Protein AF-A0A969WFS4-F1 (afdb_monomer_lite)

Radius of gyration: 22.28 Å; chains: 1; bounding box: 53×53×64 Å

Sequence (400 aa):
MHPAIDATTRALERALDDQLEAIFLYGSLAQGLYRPDESDINLLVEVADGTNAHLVRDAFLPVWAAHQDALKRAPLLATTPALNRHLRLHLAFARHLSRTDRQIFGAPDALEIDLTAVSPPELFSPIADEALTVSAVLAPSLLDETAQANLTAKLHRLYRHMTQENPPEGATAAQTYGRIQKRLSAAMTTLPQTKRWDAAARKKATSPLLPGLQSIYTSGGHTILIFDHLSPQRLSRANWDALAQRLPGNPTSLQVTTVSQASLIAAYERPLDILFKRFQHNWGVNFLAVLEPSPHQLMRHSARTPSRLLIDDLPHTYLTAPPDDDEALHKIIHDFQNKLLNIRLENELLSRFQKAPQFTPPGPVPDRDAPPQERIAALFQHFEWWTQFYTDEMDASRDT

Foldseek 3Di:
DDPLVVLLVVLCCVQQPVFFAFKKWFDCVLLVNDDLVLDATEMATEGAPPDQLVSSLVSCQVSCVVQCSRHVWDYFYYYPVLVVLLCVLVVVVLLRCVVTIDIPDHDPPPDDRDCVPPDLLLNLLVLLVLLQQLQQLLQCVLEDPVSNVVSVSSLQRSLCSQPVDGDDPPDDSLLSSLVSQVSSVVSLVVDPVLVVQLVVQVVFDADPVQPQFAFWKDAPLEIETEGSGDHSVSSVPDNVNVVQVVDPDSGSTYGYYYRSSVLSNCQAVNVVCLVVVRIGTDDHDDSSVPHHHALLRVLSNLLNLLSCCQRGVLSGQSSHDDPPDPVSLVVSLVVLVVSLVVSVVSQVVCVVVVSAPDDDAPDDQDDPVDDSSSSSVVSNVRSVVSNVRSVVSSVVRVVD

pLDDT: mean 90.97, std 6.65, range [51.0, 98.38]

Secondary structure (DSSP, 8-state):
--HHHHHHHHHHHHHHGGGEEEEEEESTTTTT---TTT---EEEEEE-TT--HHHHHHHHHHHHHHHHHHH-SPPEEE-HHHHHHHHHH-HHHHHHHHHH-EEEEESTT------TTS-HHHHHHHHHHHHHHHGGGGSGGGS-HHHHHHHHHHHHHHHHHHHSSPPPTT--HHHHHHHHHHHHHHHHTTSHHHHHHHHHHHTSPPPSSSTTEEEEEEETTEEEEEES---HHHHHHS-HHHHHTTSTT--SEEEEEEHHHHHHHHHHT-HHHHHTT-SEEEEE--SSTT----HHHHHHHHHHHHHHIIIIIHHHHHHTS-TT-HHHHHHHHHHHHHHHHHHHHHHHHHHHTTSS-----SSPPP-TTS-HHHHHHHHHHHHHHHHHHHHHHHHHTT--

Structure (mmCIF, N/CA/C/O backbone):
data_AF-A0A969WFS4-F1
#
_entry.id   AF-A0A969WFS4-F1
#
loop_
_atom_site.group_PDB
_atom_site.id
_atom_site.type_symbol
_atom_site.label_atom_id
_atom_site.label_alt_id
_atom_site.label_comp_id
_atom_site.label_asym_id
_atom_site.label_entity_id
_atom_site.label_seq_id
_atom_site.pdbx_PDB_ins_code
_atom_site.Cartn_x
_atom_site.Cartn_y
_atom_site.Cartn_z
_atom_site.occupancy
_atom_site.B_iso_or_equiv
_atom_site.auth_seq_id
_atom_site.auth_comp_id
_atom_site.auth_asym_id
_atom_site.auth_atom_id
_atom_site.pdbx_PDB_model_num
ATOM 1 N N . MET A 1 1 ? 0.694 20.867 -21.432 1.00 73.62 1 MET A N 1
ATOM 2 C CA . MET A 1 1 ? 1.080 19.639 -20.707 1.00 73.62 1 MET A CA 1
ATOM 3 C C . MET A 1 1 ? 2.382 19.956 -19.965 1.00 73.62 1 MET A C 1
ATOM 5 O O . MET A 1 1 ? 3.040 20.914 -20.354 1.00 73.62 1 MET A O 1
ATOM 9 N N . HIS A 1 2 ? 2.665 19.343 -18.810 1.00 88.94 2 HIS A N 1
ATOM 10 C CA . HIS A 1 2 ? 3.835 19.726 -17.995 1.00 88.94 2 HIS A CA 1
ATOM 11 C C . HIS A 1 2 ? 5.136 19.278 -18.697 1.00 88.94 2 HIS A C 1
ATOM 13 O O . HIS A 1 2 ? 5.163 18.136 -19.147 1.00 88.94 2 HIS A O 1
ATOM 19 N N . PRO A 1 3 ? 6.225 20.080 -18.746 1.00 93.19 3 PRO A N 1
ATOM 20 C CA . PRO A 1 3 ? 7.428 19.745 -19.525 1.00 93.19 3 PRO A CA 1
ATOM 21 C C . PRO A 1 3 ? 8.019 18.359 -19.234 1.00 93.19 3 PRO A C 1
ATOM 23 O O . PRO A 1 3 ? 8.397 17.647 -20.159 1.00 93.19 3 PRO A O 1
ATOM 26 N N . ALA A 1 4 ? 8.030 17.950 -17.960 1.00 94.00 4 ALA A N 1
ATOM 27 C CA . ALA A 1 4 ? 8.486 16.619 -17.555 1.00 94.00 4 ALA A CA 1
ATOM 28 C C . ALA A 1 4 ? 7.642 15.476 -18.159 1.00 94.00 4 ALA A C 1
ATOM 30 O O . ALA A 1 4 ? 8.191 14.444 -18.521 1.00 94.00 4 ALA A O 1
ATOM 31 N N . ILE A 1 5 ? 6.325 15.664 -18.319 1.00 96.00 5 ILE A N 1
ATOM 32 C CA . ILE A 1 5 ? 5.429 14.662 -18.922 1.00 96.00 5 ILE A CA 1
ATOM 33 C C . ILE A 1 5 ? 5.740 14.521 -20.415 1.00 96.00 5 ILE A C 1
ATOM 35 O O . ILE A 1 5 ? 5.883 13.406 -20.915 1.00 96.00 5 ILE A O 1
ATOM 39 N N . ASP A 1 6 ? 5.896 15.646 -21.117 1.00 96.12 6 ASP A N 1
ATOM 40 C CA . ASP A 1 6 ? 6.216 15.677 -22.548 1.00 96.12 6 ASP A CA 1
ATOM 41 C C . ASP A 1 6 ? 7.594 15.065 -22.833 1.00 96.12 6 ASP A C 1
ATOM 43 O O . ASP A 1 6 ? 7.803 14.458 -23.884 1.00 96.12 6 ASP A O 1
ATOM 47 N N . ALA A 1 7 ? 8.555 15.269 -21.928 1.00 96.88 7 ALA A N 1
ATOM 48 C CA . ALA A 1 7 ? 9.889 14.689 -22.023 1.00 96.88 7 ALA A CA 1
ATOM 49 C C . ALA A 1 7 ? 9.851 13.170 -21.803 1.00 96.88 7 ALA A C 1
ATOM 51 O O . ALA A 1 7 ? 10.370 12.437 -22.643 1.00 96.88 7 ALA A O 1
ATOM 52 N N . THR A 1 8 ? 9.173 12.699 -20.747 1.00 97.19 8 THR A N 1
ATOM 53 C CA . THR A 1 8 ? 8.998 11.262 -20.476 1.00 97.19 8 THR A CA 1
ATOM 54 C C . THR A 1 8 ? 8.300 10.559 -21.636 1.00 97.19 8 THR A C 1
ATOM 56 O O . THR A 1 8 ? 8.810 9.564 -22.139 1.00 97.19 8 THR A O 1
ATOM 59 N N . THR A 1 9 ? 7.174 11.105 -22.108 1.00 97.06 9 THR A N 1
ATOM 60 C CA . THR A 1 9 ? 6.372 10.499 -23.185 1.00 97.06 9 THR A CA 1
ATOM 61 C C . THR A 1 9 ? 7.203 10.328 -24.454 1.00 97.06 9 THR A C 1
ATOM 63 O O . THR A 1 9 ? 7.308 9.223 -24.968 1.00 97.06 9 THR A O 1
ATOM 66 N N . ARG A 1 10 ? 7.883 11.391 -24.909 1.00 97.25 10 ARG A N 1
ATOM 67 C CA . ARG A 1 10 ? 8.701 11.345 -26.133 1.00 97.25 10 ARG A CA 1
ATOM 68 C C . ARG A 1 10 ? 9.923 10.441 -26.016 1.00 97.25 10 ARG A C 1
ATOM 70 O O . ARG A 1 10 ? 10.340 9.862 -27.016 1.00 97.25 10 ARG A O 1
ATOM 77 N N . ALA A 1 11 ? 10.540 10.372 -24.836 1.00 97.75 11 ALA A N 1
ATOM 78 C CA . ALA A 1 11 ? 11.691 9.505 -24.613 1.00 97.75 11 ALA A CA 1
ATOM 79 C C . ALA A 1 11 ? 11.290 8.028 -24.698 1.00 97.75 11 ALA A C 1
ATOM 81 O O . ALA A 1 11 ? 11.950 7.263 -25.397 1.00 97.75 11 ALA A O 1
ATOM 82 N N . LEU A 1 12 ? 10.187 7.656 -24.042 1.00 97.75 12 LEU A N 1
ATOM 83 C CA . LEU A 1 12 ? 9.678 6.286 -24.046 1.00 97.75 12 LEU A CA 1
ATOM 84 C C . LEU A 1 12 ? 9.107 5.887 -25.409 1.00 97.75 12 LEU A C 1
ATOM 86 O O . LEU A 1 12 ? 9.463 4.828 -25.906 1.00 97.75 12 LEU A O 1
ATOM 90 N N . GLU A 1 13 ? 8.312 6.749 -26.048 1.00 97.00 13 GLU A N 1
ATOM 91 C CA . GLU A 1 13 ? 7.758 6.507 -27.390 1.00 97.00 13 GLU A CA 1
ATOM 92 C C . GLU A 1 13 ? 8.869 6.217 -28.405 1.00 97.00 13 GLU A C 1
ATOM 94 O O . GLU A 1 13 ? 8.813 5.235 -29.136 1.00 97.00 13 GLU A O 1
ATOM 99 N N . ARG A 1 14 ? 9.941 7.020 -28.402 1.00 96.81 14 ARG A N 1
ATOM 100 C CA . ARG A 1 14 ? 11.074 6.816 -29.314 1.00 96.81 14 ARG A CA 1
ATOM 101 C C . ARG A 1 14 ? 11.840 5.520 -29.040 1.00 96.81 14 ARG A C 1
ATOM 103 O O . ARG A 1 14 ? 12.392 4.949 -29.975 1.00 96.81 14 ARG A O 1
ATOM 110 N N . ALA A 1 15 ? 11.979 5.136 -27.774 1.00 97.06 15 ALA A N 1
ATOM 111 C CA . ALA A 1 15 ? 12.822 4.012 -27.379 1.00 97.06 15 ALA A CA 1
ATOM 112 C C . ALA A 1 15 ? 12.107 2.660 -27.474 1.00 97.06 15 ALA A C 1
ATOM 114 O O . ALA A 1 15 ? 12.756 1.657 -27.756 1.00 97.06 15 ALA A O 1
ATOM 115 N N . LEU A 1 16 ? 10.803 2.638 -27.200 1.00 96.69 16 LEU A N 1
ATOM 116 C CA . LEU A 1 16 ? 10.009 1.416 -27.105 1.00 96.69 16 LEU A CA 1
ATOM 117 C C . LEU A 1 16 ? 9.176 1.149 -28.362 1.00 96.69 16 LEU A C 1
ATOM 119 O O . LEU A 1 16 ? 8.869 -0.010 -28.613 1.00 96.69 16 LEU A O 1
ATOM 123 N N . ASP A 1 17 ? 8.857 2.180 -29.151 1.00 93.81 17 ASP A N 1
ATOM 124 C CA . ASP A 1 17 ? 8.057 2.073 -30.378 1.00 93.81 17 ASP A CA 1
ATOM 125 C C . ASP A 1 17 ? 6.753 1.283 -30.144 1.00 93.81 17 ASP A C 1
ATOM 127 O O . ASP A 1 17 ? 5.921 1.699 -29.334 1.00 93.81 17 ASP A O 1
ATOM 131 N N . ASP A 1 18 ? 6.596 0.122 -30.780 1.00 93.31 18 ASP A N 1
ATOM 132 C CA . ASP A 1 18 ? 5.425 -0.750 -30.675 1.00 93.31 18 ASP A CA 1
ATOM 133 C C . ASP A 1 18 ? 5.281 -1.459 -29.317 1.00 93.31 18 ASP A C 1
ATOM 135 O O . ASP A 1 18 ? 4.213 -1.989 -29.014 1.00 93.31 18 ASP A O 1
ATOM 139 N N . GLN A 1 19 ? 6.319 -1.439 -28.477 1.00 95.94 19 GLN A N 1
ATOM 140 C CA . GLN A 1 19 ? 6.276 -1.987 -27.120 1.00 95.94 19 GLN A CA 1
ATOM 141 C C . GLN A 1 19 ? 5.666 -1.027 -26.092 1.00 95.94 19 GLN A C 1
ATOM 143 O O . GLN A 1 19 ? 5.385 -1.453 -24.972 1.00 95.94 19 GLN A O 1
ATOM 148 N N . LEU A 1 20 ? 5.495 0.260 -26.416 1.00 96.94 20 LEU A N 1
ATOM 149 C CA . LEU A 1 20 ? 4.797 1.202 -25.542 1.00 96.94 20 LEU A CA 1
ATOM 150 C C . LEU A 1 20 ? 3.297 1.152 -25.838 1.00 96.94 20 LEU A C 1
ATOM 152 O O . LEU A 1 20 ? 2.848 1.632 -26.875 1.00 96.94 20 LEU A O 1
ATOM 156 N N . GLU A 1 21 ? 2.511 0.629 -24.903 1.00 95.50 21 GLU A N 1
ATOM 157 C CA . GLU A 1 21 ? 1.072 0.440 -25.111 1.00 95.50 21 GLU A CA 1
ATOM 158 C C . GLU A 1 21 ? 0.276 1.685 -24.709 1.00 95.50 21 GLU A C 1
ATOM 160 O O . GLU A 1 21 ? -0.558 2.184 -25.471 1.00 95.50 21 GLU A O 1
ATOM 165 N N . ALA A 1 22 ? 0.559 2.235 -23.525 1.00 96.38 22 ALA A N 1
ATOM 166 C CA . ALA A 1 22 ? -0.121 3.422 -23.026 1.00 96.38 22 ALA A CA 1
ATOM 167 C C . ALA A 1 22 ? 0.694 4.172 -21.967 1.00 96.38 22 ALA A C 1
ATOM 169 O O . ALA A 1 22 ? 1.555 3.620 -21.280 1.00 96.38 22 ALA A O 1
ATOM 170 N N . ILE A 1 23 ? 0.382 5.460 -21.799 1.00 96.62 23 ILE A N 1
ATOM 171 C CA . ILE A 1 23 ? 0.827 6.234 -20.637 1.00 96.62 23 ILE A CA 1
ATOM 172 C C . ILE A 1 23 ? -0.370 6.967 -20.039 1.00 96.62 23 ILE A C 1
ATOM 174 O O . ILE A 1 23 ? -1.118 7.653 -20.744 1.00 96.62 23 ILE A O 1
ATOM 178 N N . PHE A 1 24 ? -0.504 6.874 -18.718 1.00 95.81 24 PHE A N 1
ATOM 179 C CA . PHE A 1 24 ? -1.539 7.530 -17.932 1.00 95.81 24 PHE A CA 1
ATOM 180 C C . PHE A 1 24 ? -0.922 8.523 -16.951 1.00 95.81 24 PHE A C 1
ATOM 182 O O . PHE A 1 24 ? 0.021 8.211 -16.222 1.00 95.81 24 PHE A O 1
ATOM 189 N N . LEU A 1 25 ? -1.496 9.721 -16.894 1.00 94.88 25 LEU A N 1
ATOM 190 C CA . LEU A 1 25 ? -1.294 10.671 -15.807 1.00 94.88 25 LEU A CA 1
ATOM 191 C C . LEU A 1 25 ? -2.367 10.425 -14.746 1.00 94.88 25 LEU A C 1
ATOM 193 O O . LEU A 1 25 ? -3.545 10.379 -15.085 1.00 94.88 25 LEU A O 1
ATOM 197 N N . TYR A 1 26 ? -1.988 10.340 -13.472 1.00 92.69 26 TYR A N 1
ATOM 198 C CA . TYR A 1 26 ? -2.956 10.204 -12.381 1.00 92.69 26 TYR A CA 1
ATOM 199 C C . TYR A 1 26 ? -2.608 11.076 -11.169 1.00 92.69 26 TYR A C 1
ATOM 201 O O . TYR A 1 26 ? -1.546 11.704 -11.085 1.00 92.69 26 TYR A O 1
ATOM 209 N N . GLY A 1 27 ? -3.528 11.157 -10.207 1.00 88.44 27 GLY A N 1
ATOM 210 C CA . GLY A 1 27 ? -3.315 11.925 -8.982 1.00 88.44 27 GLY A CA 1
ATOM 211 C C . GLY A 1 27 ? -3.684 13.402 -9.080 1.00 88.44 27 GLY A C 1
ATOM 212 O O . GLY A 1 27 ? -4.510 13.819 -9.891 1.00 88.44 27 GLY A O 1
ATOM 213 N N . SER A 1 28 ? -3.104 14.213 -8.191 1.00 85.12 28 SER A N 1
ATOM 214 C CA . SER A 1 28 ? -3.532 15.603 -7.986 1.00 85.12 28 SER A CA 1
ATOM 215 C C . SER A 1 28 ? -3.375 16.474 -9.233 1.00 85.12 28 SER A C 1
ATOM 217 O O . SER A 1 28 ? -4.209 17.348 -9.454 1.00 85.12 28 SER A O 1
ATOM 219 N N . LEU A 1 29 ? -2.368 16.224 -10.078 1.00 88.56 29 LEU A N 1
ATOM 220 C CA . LEU A 1 29 ? -2.196 16.954 -11.337 1.00 88.56 29 LEU A CA 1
ATOM 221 C C . LEU A 1 29 ? -3.292 16.645 -12.353 1.00 88.56 29 LEU A C 1
ATOM 223 O O . LEU A 1 29 ? -3.827 17.579 -12.949 1.00 88.56 29 LEU A O 1
ATOM 227 N N . ALA A 1 30 ? -3.684 15.380 -12.499 1.00 87.50 30 ALA A N 1
ATOM 228 C CA . ALA A 1 30 ? -4.799 15.013 -13.367 1.00 87.50 30 ALA A CA 1
ATOM 229 C C . ALA A 1 30 ? -6.127 15.641 -12.906 1.00 87.50 30 ALA A C 1
ATOM 231 O O . ALA A 1 30 ? -6.956 16.015 -13.729 1.00 87.50 30 ALA A O 1
ATOM 232 N N . GLN A 1 31 ? -6.297 15.828 -11.593 1.00 83.56 31 GLN A N 1
ATOM 233 C CA . GLN A 1 31 ? -7.487 16.438 -10.991 1.00 83.56 31 GLN A CA 1
ATOM 234 C C . GLN A 1 31 ? -7.465 17.977 -10.923 1.00 83.56 31 GLN A C 1
ATOM 236 O O . GLN A 1 31 ? -8.423 18.573 -10.436 1.00 83.56 31 GLN A O 1
ATOM 241 N N . GLY A 1 32 ? -6.375 18.641 -11.325 1.00 84.00 32 GLY A N 1
ATOM 242 C CA . GLY A 1 32 ? -6.226 20.095 -11.159 1.00 84.00 32 GLY A CA 1
ATOM 243 C C . GLY A 1 32 ? -6.033 20.562 -9.705 1.00 84.00 32 GLY A C 1
ATOM 244 O O . GLY A 1 32 ? -6.239 21.732 -9.398 1.00 84.00 32 GLY A O 1
ATOM 245 N N . LEU A 1 33 ? -5.627 19.662 -8.804 1.00 82.81 33 LEU A N 1
ATOM 246 C CA . LEU A 1 33 ? -5.363 19.914 -7.379 1.00 82.81 33 LEU A CA 1
ATOM 247 C C . LEU A 1 33 ? -3.861 19.888 -7.035 1.00 82.81 33 LEU A C 1
ATOM 249 O O . LEU A 1 33 ? -3.490 19.746 -5.868 1.00 82.81 33 LEU A O 1
ATOM 253 N N . TYR A 1 34 ? -2.991 19.961 -8.043 1.00 83.19 34 TYR A N 1
ATOM 254 C CA . TYR A 1 34 ? -1.542 19.865 -7.880 1.00 83.19 34 TYR A CA 1
ATOM 255 C C . TYR A 1 34 ? -0.964 21.022 -7.064 1.00 83.19 34 TYR A C 1
ATOM 257 O O . TYR A 1 34 ? -1.280 22.189 -7.294 1.00 83.19 34 TYR A O 1
ATOM 265 N N . ARG A 1 35 ? -0.068 20.680 -6.136 1.00 81.00 35 ARG A N 1
ATOM 266 C CA . ARG A 1 35 ? 0.731 21.623 -5.350 1.00 81.00 35 ARG A CA 1
ATOM 267 C C . ARG A 1 35 ? 2.195 21.187 -5.403 1.00 81.00 35 ARG A C 1
ATOM 269 O O . ARG A 1 35 ? 2.465 20.113 -4.874 1.00 81.00 35 ARG A O 1
ATOM 276 N N . PRO A 1 36 ? 3.121 21.971 -5.980 1.00 80.50 36 PRO A N 1
ATOM 277 C CA . PRO A 1 36 ? 4.521 21.565 -6.146 1.00 80.50 36 PRO A CA 1
ATOM 278 C C . PRO A 1 36 ? 5.193 21.071 -4.858 1.00 80.50 36 PRO A C 1
ATOM 280 O O . PRO A 1 36 ? 5.942 20.102 -4.895 1.00 80.50 36 PRO A O 1
ATOM 283 N N . ASP A 1 37 ? 4.863 21.661 -3.709 1.00 77.69 37 ASP A N 1
ATOM 284 C CA . ASP A 1 37 ? 5.483 21.303 -2.425 1.00 77.69 37 ASP A CA 1
ATOM 285 C C . ASP A 1 37 ? 4.862 20.053 -1.771 1.00 77.69 37 ASP A C 1
ATOM 287 O O . ASP A 1 37 ? 5.499 19.394 -0.956 1.00 77.69 37 ASP A O 1
ATOM 291 N N . GLU A 1 38 ? 3.628 19.683 -2.139 1.00 71.31 38 GLU A N 1
ATOM 292 C CA . GLU A 1 38 ? 2.873 18.576 -1.514 1.00 71.31 38 GLU A CA 1
ATOM 293 C C . GLU A 1 38 ? 2.563 17.412 -2.475 1.00 71.31 38 GLU A C 1
ATOM 295 O O . GLU A 1 38 ? 2.024 16.381 -2.058 1.00 71.31 38 GLU A O 1
ATOM 300 N N . SER A 1 39 ? 2.785 17.608 -3.775 1.00 79.38 39 SER A N 1
ATOM 301 C CA . SER A 1 39 ? 2.375 16.702 -4.848 1.00 79.38 39 SER A CA 1
ATOM 302 C C . SER A 1 39 ? 3.539 16.328 -5.749 1.00 79.38 39 SER A C 1
ATOM 304 O O . SER A 1 39 ? 4.465 17.112 -5.954 1.00 79.38 39 SER A O 1
ATOM 306 N N . ASP A 1 40 ? 3.405 15.148 -6.336 1.00 85.75 40 ASP A N 1
ATOM 307 C CA . ASP A 1 40 ? 4.337 14.561 -7.289 1.00 85.75 40 ASP A CA 1
ATOM 308 C C . ASP A 1 40 ? 3.613 14.443 -8.640 1.00 85.75 40 ASP A C 1
ATOM 310 O O . ASP A 1 40 ? 2.372 14.441 -8.689 1.00 85.75 40 ASP A O 1
ATOM 314 N N . ILE A 1 41 ? 4.361 14.336 -9.739 1.00 91.19 41 ILE A N 1
ATOM 315 C CA . ILE A 1 41 ? 3.790 13.987 -11.045 1.00 91.19 41 ILE A CA 1
ATOM 316 C C . ILE A 1 41 ? 3.767 12.467 -11.151 1.00 91.19 41 ILE A C 1
ATOM 318 O O . ILE A 1 41 ? 4.804 11.838 -11.335 1.00 91.19 41 ILE A O 1
ATOM 322 N N . ASN A 1 42 ? 2.576 11.878 -11.050 1.00 93.50 42 ASN A N 1
ATOM 323 C CA . ASN A 1 42 ? 2.432 10.429 -11.075 1.00 93.50 42 ASN A CA 1
ATOM 324 C C . ASN A 1 42 ? 2.081 9.941 -12.480 1.00 93.50 42 ASN A C 1
ATOM 326 O O . ASN A 1 42 ? 1.052 10.329 -13.040 1.00 93.50 42 ASN A O 1
ATOM 330 N N . LEU A 1 43 ? 2.940 9.085 -13.024 1.00 96.69 43 LEU A N 1
ATOM 331 C CA . LEU A 1 43 ? 2.770 8.459 -14.328 1.00 96.69 43 LEU A CA 1
ATOM 332 C C . LEU A 1 43 ? 2.676 6.943 -14.161 1.00 96.69 43 LEU A C 1
ATOM 334 O O . LEU A 1 43 ? 3.367 6.367 -13.325 1.00 96.69 43 LEU A O 1
ATOM 338 N N . LEU A 1 44 ? 1.827 6.315 -14.965 1.00 97.12 44 LEU A N 1
ATOM 339 C CA . LEU A 1 44 ? 1.754 4.870 -15.145 1.00 97.12 44 LEU A CA 1
ATOM 340 C C . LEU A 1 44 ? 2.038 4.579 -16.615 1.00 97.12 44 LEU A C 1
ATOM 342 O O . LEU A 1 44 ? 1.385 5.151 -17.485 1.00 97.12 44 LEU A O 1
ATOM 346 N N . VAL A 1 45 ? 3.027 3.732 -16.869 1.00 97.38 45 VAL A N 1
ATOM 347 C CA . VAL A 1 45 ? 3.464 3.316 -18.199 1.00 97.38 45 VAL A CA 1
ATOM 348 C C . VAL A 1 45 ? 3.113 1.845 -18.367 1.00 97.38 45 VAL A C 1
ATOM 350 O O . VAL A 1 45 ? 3.548 1.001 -17.578 1.00 97.38 45 VAL A O 1
ATOM 353 N N . GLU A 1 46 ? 2.326 1.570 -19.397 1.00 96.69 46 GLU A N 1
ATOM 354 C CA . GLU A 1 46 ? 1.958 0.229 -19.820 1.00 96.69 46 GLU A CA 1
ATOM 355 C C . GLU A 1 46 ? 2.822 -0.187 -21.013 1.00 96.69 46 GLU A C 1
ATOM 357 O O . GLU A 1 46 ? 2.978 0.577 -21.972 1.00 96.69 46 GLU A O 1
ATOM 362 N N . VAL A 1 47 ? 3.428 -1.368 -20.919 1.00 96.88 47 VAL A N 1
ATOM 363 C CA . VAL A 1 47 ? 4.346 -1.911 -21.926 1.00 96.88 47 VAL A CA 1
ATOM 364 C C . VAL A 1 47 ? 3.972 -3.337 -22.306 1.00 96.88 47 VAL A C 1
ATOM 366 O O . VAL A 1 47 ? 3.396 -4.071 -21.502 1.00 96.88 47 VAL A O 1
ATOM 369 N N . ALA A 1 48 ? 4.370 -3.743 -23.506 1.00 95.56 48 ALA A N 1
ATOM 370 C CA . ALA A 1 48 ? 4.173 -5.098 -23.992 1.00 95.56 48 ALA A CA 1
ATOM 371 C C . ALA A 1 48 ? 4.879 -6.148 -23.111 1.00 95.56 48 ALA A C 1
ATOM 373 O O . ALA A 1 48 ? 5.873 -5.888 -22.421 1.00 95.56 48 ALA A O 1
ATOM 374 N N . ASP A 1 49 ? 4.378 -7.384 -23.154 1.00 91.94 49 ASP A N 1
ATOM 375 C CA . ASP A 1 49 ? 5.042 -8.496 -22.477 1.00 91.94 49 ASP A CA 1
ATOM 376 C C . ASP A 1 49 ? 6.444 -8.745 -23.059 1.00 91.94 49 ASP A C 1
ATOM 378 O O . ASP A 1 49 ? 6.670 -8.685 -24.269 1.00 91.94 49 ASP A O 1
ATOM 382 N N . GLY A 1 50 ? 7.408 -9.012 -22.179 1.00 90.12 50 GLY A N 1
ATOM 383 C CA . GLY A 1 50 ? 8.815 -9.170 -22.544 1.00 90.12 50 GLY A CA 1
ATOM 384 C C . GLY A 1 50 ? 9.589 -7.868 -22.793 1.00 90.12 50 GLY A C 1
ATOM 385 O O . GLY A 1 50 ? 10.781 -7.949 -23.102 1.00 90.12 50 GLY A O 1
ATOM 386 N N . THR A 1 51 ? 8.983 -6.682 -22.624 1.00 94.69 51 THR A N 1
ATOM 387 C CA . THR A 1 51 ? 9.717 -5.412 -22.728 1.00 94.69 51 THR A CA 1
ATOM 388 C C . THR A 1 51 ? 10.913 -5.378 -21.781 1.00 94.69 51 THR A C 1
ATOM 390 O O . THR A 1 51 ? 10.818 -5.625 -20.576 1.00 94.69 51 THR A O 1
ATOM 393 N N . ASN A 1 52 ? 12.076 -5.040 -22.336 1.00 93.56 52 ASN A N 1
ATOM 394 C CA . ASN A 1 52 ? 13.318 -4.993 -21.583 1.00 93.56 52 ASN A CA 1
ATOM 395 C C . ASN A 1 52 ? 13.363 -3.743 -20.684 1.00 93.56 52 ASN A C 1
ATOM 397 O O . ASN A 1 52 ? 13.523 -2.623 -21.170 1.00 93.56 52 ASN A O 1
ATOM 401 N N . ALA A 1 53 ? 13.301 -3.938 -19.364 1.00 93.75 53 ALA A N 1
ATOM 402 C CA . ALA A 1 53 ? 13.380 -2.858 -18.376 1.00 93.75 53 ALA A CA 1
ATOM 403 C C . ALA A 1 53 ? 14.664 -2.006 -18.488 1.00 93.75 53 ALA A C 1
ATOM 405 O O . ALA A 1 53 ? 14.657 -0.838 -18.099 1.00 93.75 53 ALA A O 1
ATOM 406 N N . HIS A 1 54 ? 15.747 -2.555 -19.051 1.00 94.06 54 HIS A N 1
ATOM 407 C CA . HIS A 1 54 ? 16.986 -1.814 -19.317 1.00 94.06 54 HIS A CA 1
ATOM 408 C C . HIS A 1 54 ? 16.789 -0.755 -20.407 1.00 94.06 54 HIS A C 1
ATOM 410 O O . HIS A 1 54 ? 17.256 0.366 -20.252 1.00 94.06 54 HIS A O 1
ATOM 416 N N . LEU A 1 55 ? 15.999 -1.052 -21.447 1.00 95.38 55 LEU A N 1
ATOM 417 C CA . LEU A 1 55 ? 15.654 -0.067 -22.482 1.00 95.38 55 LEU A CA 1
ATOM 418 C C . LEU A 1 55 ? 14.808 1.075 -21.906 1.00 95.38 55 LEU A C 1
ATOM 420 O O . LEU A 1 55 ? 15.046 2.243 -22.211 1.00 95.38 55 LEU A O 1
ATOM 424 N N . VAL A 1 56 ? 13.854 0.748 -21.026 1.00 97.12 56 VAL A N 1
ATOM 425 C CA . VAL A 1 56 ? 13.045 1.751 -20.312 1.00 97.12 56 VAL A CA 1
ATOM 426 C C . VAL A 1 56 ? 13.940 2.647 -19.453 1.00 97.12 56 VAL A C 1
ATOM 428 O O . VAL A 1 56 ? 13.783 3.869 -19.459 1.00 97.12 56 VAL A O 1
ATOM 431 N N . ARG A 1 57 ? 14.905 2.052 -18.741 1.00 96.19 57 ARG A N 1
ATOM 432 C CA . ARG A 1 57 ? 15.883 2.775 -17.922 1.00 96.19 57 ARG A CA 1
ATOM 433 C C . ARG A 1 57 ? 16.711 3.742 -18.755 1.00 96.19 57 ARG A C 1
ATOM 435 O O . ARG A 1 57 ? 16.773 4.920 -18.410 1.00 96.19 57 ARG A O 1
ATOM 442 N N . ASP A 1 58 ? 17.314 3.263 -19.834 1.00 95.81 58 ASP A N 1
ATOM 443 C CA . ASP A 1 58 ? 18.202 4.068 -20.674 1.00 95.81 58 ASP A CA 1
ATOM 444 C C . ASP A 1 58 ? 17.459 5.254 -21.305 1.00 95.81 58 ASP A C 1
ATOM 446 O O . ASP A 1 58 ? 17.999 6.359 -21.399 1.00 95.81 58 ASP A O 1
ATOM 450 N N . ALA A 1 59 ? 16.185 5.061 -21.660 1.00 97.44 59 ALA A N 1
ATOM 451 C CA . ALA A 1 59 ? 15.323 6.123 -22.163 1.00 97.44 59 ALA A CA 1
ATOM 452 C C . ALA A 1 59 ? 14.919 7.138 -21.078 1.00 97.44 59 ALA A C 1
ATOM 454 O O . ALA A 1 59 ? 14.877 8.344 -21.336 1.00 97.44 59 ALA A O 1
ATOM 455 N N . PHE A 1 60 ? 14.606 6.673 -19.864 1.00 97.62 60 PHE A N 1
ATOM 456 C CA . PHE A 1 60 ? 14.060 7.517 -18.800 1.00 97.62 60 PHE A CA 1
ATOM 457 C C . PHE A 1 60 ? 15.124 8.262 -17.984 1.00 97.62 60 PHE A C 1
ATOM 459 O O . PHE A 1 60 ? 14.875 9.389 -17.553 1.00 97.62 60 PHE A O 1
ATOM 466 N N . LEU A 1 61 ? 16.313 7.689 -17.781 1.00 95.81 61 LEU A N 1
ATOM 467 C CA . LEU A 1 61 ? 17.360 8.278 -16.935 1.00 95.81 61 LEU A CA 1
ATOM 468 C C . LEU A 1 61 ? 17.727 9.731 -17.296 1.00 95.81 61 LEU A C 1
ATOM 470 O O . LEU A 1 61 ? 17.796 10.560 -16.383 1.00 95.81 61 LEU A O 1
ATOM 474 N N . PRO A 1 62 ? 17.911 10.102 -18.582 1.00 96.56 62 PRO A N 1
ATOM 475 C CA . PRO A 1 62 ? 18.178 11.493 -18.952 1.00 96.56 62 PRO A CA 1
ATOM 476 C C . PRO A 1 62 ? 17.028 12.440 -18.585 1.00 96.56 62 PRO A C 1
ATOM 478 O O . PRO A 1 62 ? 17.260 13.587 -18.202 1.00 96.56 62 PRO A O 1
ATOM 481 N N . VAL A 1 63 ? 15.784 11.959 -18.673 1.00 97.38 63 VAL A N 1
ATOM 482 C CA . VAL A 1 63 ? 14.588 12.723 -18.294 1.00 97.38 63 VAL A CA 1
ATOM 483 C C . VAL A 1 63 ? 14.538 12.910 -16.781 1.00 97.38 63 VAL A C 1
ATOM 485 O O . VAL A 1 63 ? 14.298 14.024 -16.313 1.00 97.38 63 VAL A O 1
ATOM 488 N N . TRP A 1 64 ? 14.812 11.850 -16.015 1.00 96.69 64 TRP A N 1
ATOM 489 C CA . TRP A 1 64 ? 14.894 11.910 -14.558 1.00 96.69 64 TRP A CA 1
ATOM 490 C C . TRP A 1 64 ? 15.942 12.927 -14.098 1.00 96.69 64 TRP A C 1
ATOM 492 O O . TRP A 1 64 ? 15.619 13.825 -13.323 1.00 96.69 64 TRP A O 1
ATOM 502 N N . ALA A 1 65 ? 17.159 12.868 -14.644 1.00 95.50 65 ALA A N 1
ATOM 503 C CA . ALA A 1 65 ? 18.231 13.802 -14.300 1.00 95.50 65 ALA A CA 1
ATOM 504 C C . ALA A 1 65 ? 17.845 15.277 -14.541 1.00 95.50 65 ALA A C 1
ATOM 506 O O . ALA A 1 65 ? 18.234 16.150 -13.767 1.00 95.50 65 ALA A O 1
ATOM 507 N N . ALA A 1 66 ? 17.051 15.557 -15.580 1.00 96.44 66 ALA A N 1
ATOM 508 C CA . ALA A 1 66 ? 16.598 16.908 -15.912 1.00 96.44 66 ALA A CA 1
ATOM 509 C C . ALA A 1 66 ? 15.360 17.378 -15.119 1.00 96.44 66 ALA A C 1
ATOM 511 O O . ALA A 1 66 ? 15.120 18.583 -15.022 1.00 96.44 66 ALA A O 1
ATOM 512 N N . HIS A 1 67 ? 14.547 16.455 -14.591 1.00 95.69 67 HIS A N 1
ATOM 513 C CA . HIS A 1 67 ? 13.207 16.763 -14.071 1.00 95.69 67 HIS A CA 1
ATOM 514 C C . HIS A 1 67 ? 12.858 16.121 -12.715 1.00 95.69 67 HIS A C 1
ATOM 516 O O . HIS A 1 67 ? 11.691 16.171 -12.313 1.00 95.69 67 HIS A O 1
ATOM 522 N N . GLN A 1 68 ? 13.827 15.552 -11.990 1.00 93.88 68 GLN A N 1
ATOM 523 C CA . GLN A 1 68 ? 13.598 14.848 -10.717 1.00 93.88 68 GLN A CA 1
ATOM 524 C C . GLN A 1 68 ? 12.837 15.673 -9.667 1.00 93.88 68 GLN A C 1
ATOM 526 O O . GLN A 1 68 ? 11.998 15.112 -8.970 1.00 93.88 68 GLN A O 1
ATOM 531 N N . ASP A 1 69 ? 13.031 16.994 -9.602 1.00 90.12 69 ASP A N 1
ATOM 532 C CA . ASP A 1 69 ? 12.345 17.857 -8.624 1.00 90.12 69 ASP A CA 1
ATOM 533 C C . ASP A 1 69 ? 10.825 17.915 -8.841 1.00 90.12 69 ASP A C 1
ATOM 535 O O . ASP A 1 69 ? 10.049 18.029 -7.890 1.00 90.12 69 ASP A O 1
ATOM 539 N N . ALA A 1 70 ? 10.388 17.829 -10.101 1.00 89.88 70 ALA A N 1
ATOM 540 C CA . ALA A 1 70 ? 8.973 17.818 -10.459 1.00 89.88 70 ALA A CA 1
ATOM 541 C C . ALA A 1 70 ? 8.392 16.399 -10.443 1.00 89.88 70 ALA A C 1
ATOM 543 O O . ALA A 1 70 ? 7.253 16.199 -10.023 1.00 89.88 70 ALA A O 1
ATOM 544 N N . LEU A 1 71 ? 9.162 15.415 -10.919 1.00 91.06 71 LEU A N 1
ATOM 545 C CA . LEU A 1 71 ? 8.719 14.025 -10.983 1.00 91.06 71 LEU A CA 1
ATOM 546 C C . LEU A 1 71 ? 8.632 13.408 -9.586 1.00 91.06 71 LEU A C 1
ATOM 548 O O . LEU A 1 71 ? 7.615 12.800 -9.264 1.00 91.06 71 LEU A O 1
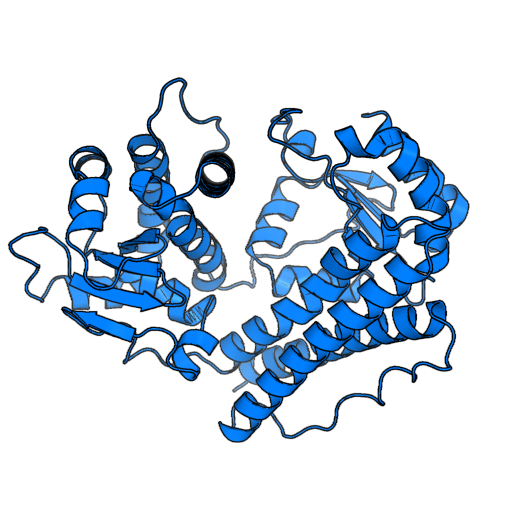ATOM 552 N N . LYS A 1 72 ? 9.674 13.577 -8.758 1.00 90.38 72 LYS A N 1
ATOM 553 C CA . LYS A 1 72 ? 9.879 13.006 -7.407 1.00 90.38 72 LYS A CA 1
ATOM 554 C C . LYS A 1 72 ? 9.830 11.476 -7.313 1.00 90.38 72 LYS A C 1
ATOM 556 O O . LYS A 1 72 ? 10.349 10.908 -6.356 1.00 90.38 72 LYS A O 1
ATOM 561 N N . ARG A 1 73 ? 9.275 10.804 -8.320 1.00 92.94 73 ARG A N 1
ATOM 562 C CA . ARG A 1 73 ? 9.212 9.356 -8.496 1.00 92.94 73 ARG A CA 1
ATOM 563 C C . ARG A 1 73 ? 9.339 9.001 -9.979 1.00 92.94 73 ARG A C 1
ATOM 565 O O . ARG A 1 73 ? 8.970 9.793 -10.846 1.00 92.94 73 ARG A O 1
ATOM 572 N N . ALA A 1 74 ? 9.839 7.804 -10.268 1.00 95.69 74 ALA A N 1
ATOM 573 C CA . ALA A 1 74 ? 9.738 7.227 -11.607 1.00 95.69 74 ALA A CA 1
ATOM 574 C C . ALA A 1 74 ? 8.270 6.893 -11.942 1.00 95.69 74 ALA A C 1
ATOM 576 O O . ALA A 1 74 ? 7.461 6.749 -11.017 1.00 95.69 74 ALA A O 1
ATOM 577 N N . PRO A 1 75 ? 7.918 6.724 -13.228 1.00 96.62 75 PRO A N 1
ATOM 578 C CA . PRO A 1 75 ? 6.646 6.117 -13.590 1.00 96.62 75 PRO A CA 1
ATOM 579 C C . PRO A 1 75 ? 6.500 4.720 -12.972 1.00 96.62 75 PRO A C 1
ATOM 581 O O . PRO A 1 75 ? 7.473 3.969 -12.874 1.00 96.62 75 PRO A O 1
ATOM 584 N N . LEU A 1 76 ? 5.267 4.364 -12.614 1.00 97.44 76 LEU A N 1
ATOM 585 C CA . LEU A 1 76 ? 4.896 2.962 -12.452 1.00 97.44 76 LEU A CA 1
ATOM 586 C C . LEU A 1 76 ? 5.072 2.259 -13.800 1.00 97.44 76 LEU A C 1
ATOM 588 O O . LEU A 1 76 ? 4.722 2.835 -14.830 1.00 97.44 76 LEU A O 1
ATOM 592 N N . LEU A 1 77 ? 5.588 1.034 -13.789 1.00 97.62 77 LEU A N 1
ATOM 593 C CA . LEU A 1 77 ? 5.847 0.254 -14.999 1.00 97.62 77 LEU A CA 1
ATOM 594 C C . LEU A 1 77 ? 5.135 -1.092 -14.895 1.00 97.62 77 LEU A C 1
ATOM 596 O O . LEU A 1 77 ? 5.372 -1.836 -13.945 1.00 97.62 77 LEU A O 1
ATOM 600 N N . ALA A 1 78 ? 4.274 -1.412 -15.855 1.00 97.00 78 ALA A N 1
ATOM 601 C CA . ALA A 1 78 ? 3.528 -2.665 -15.847 1.00 97.00 78 ALA A CA 1
ATOM 602 C C . ALA A 1 78 ? 3.228 -3.163 -17.262 1.00 97.00 78 ALA A C 1
ATOM 604 O O . ALA A 1 78 ? 3.092 -2.371 -18.185 1.00 97.00 78 ALA A O 1
ATOM 605 N N . THR A 1 79 ? 3.063 -4.474 -17.404 1.00 95.88 79 THR A N 1
ATOM 606 C CA . THR A 1 79 ? 2.336 -5.067 -18.535 1.00 95.88 79 THR A CA 1
ATOM 607 C C . THR A 1 79 ? 0.836 -5.071 -18.239 1.00 95.88 79 THR A C 1
ATOM 609 O O . THR A 1 79 ? 0.454 -5.022 -17.062 1.00 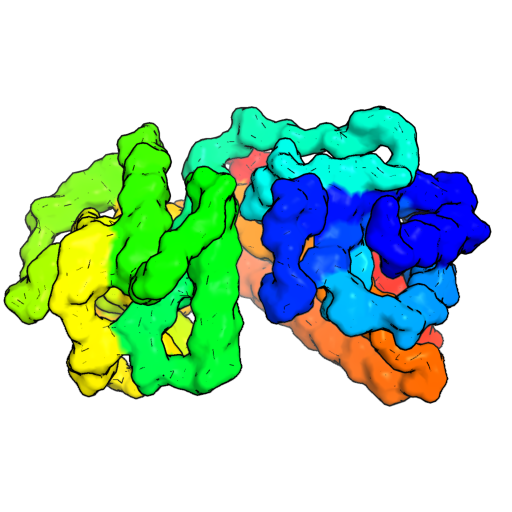95.88 79 THR A O 1
ATOM 612 N N . THR A 1 80 ? -0.033 -5.199 -19.250 1.00 93.12 80 THR A N 1
ATOM 613 C CA . THR A 1 80 ? -1.494 -5.281 -19.032 1.00 93.12 80 THR A CA 1
ATOM 614 C C . THR A 1 80 ? -1.891 -6.346 -18.001 1.00 93.12 80 THR A C 1
ATOM 616 O O . THR A 1 80 ? -2.646 -6.033 -17.072 1.00 93.12 80 THR A O 1
ATOM 619 N N . PRO A 1 81 ? -1.381 -7.600 -18.058 1.00 94.06 81 PRO A N 1
ATOM 620 C CA . PRO A 1 81 ? -1.736 -8.611 -17.062 1.00 94.06 81 PRO A CA 1
ATOM 621 C C . PRO A 1 81 ? -1.283 -8.228 -15.647 1.00 94.06 81 PRO A C 1
ATOM 623 O O . PRO A 1 81 ? -2.038 -8.406 -14.685 1.00 94.06 81 PRO A O 1
ATOM 626 N N . ALA A 1 82 ? -0.080 -7.659 -15.507 1.00 96.38 82 ALA A N 1
ATOM 627 C CA . ALA A 1 82 ? 0.447 -7.216 -14.220 1.00 96.38 82 ALA A CA 1
ATOM 628 C C . ALA A 1 82 ? -0.368 -6.060 -13.640 1.00 96.38 82 ALA A C 1
ATOM 630 O O . ALA A 1 82 ? -0.718 -6.095 -12.455 1.00 96.38 82 ALA A O 1
ATOM 631 N N . LEU A 1 83 ? -0.730 -5.081 -14.471 1.00 95.62 83 LEU A N 1
ATOM 632 C CA . LEU A 1 83 ? -1.571 -3.958 -14.083 1.00 95.62 83 LEU A CA 1
ATOM 633 C C . LEU A 1 83 ? -2.957 -4.434 -13.636 1.00 95.62 83 LEU A C 1
ATOM 635 O O . LEU A 1 83 ? -3.402 -4.079 -12.545 1.00 95.62 83 LEU A O 1
ATOM 639 N N . ASN A 1 84 ? -3.602 -5.310 -14.407 1.00 93.50 84 ASN A N 1
ATOM 640 C CA . ASN A 1 84 ? -4.911 -5.862 -14.059 1.00 93.50 84 ASN A CA 1
ATOM 641 C C . ASN A 1 84 ? -4.888 -6.594 -12.712 1.00 93.50 84 ASN A C 1
ATOM 643 O O . ASN A 1 84 ? -5.744 -6.352 -11.855 1.00 93.50 84 ASN A O 1
ATOM 647 N N . ARG A 1 85 ? -3.876 -7.436 -12.461 1.00 95.19 85 ARG A N 1
ATOM 648 C CA . ARG A 1 85 ? -3.693 -8.059 -11.139 1.00 95.19 85 ARG A CA 1
ATOM 649 C C . ARG A 1 85 ? -3.479 -7.007 -10.058 1.00 95.19 85 ARG A C 1
ATOM 651 O O . ARG A 1 85 ? -4.140 -7.046 -9.023 1.00 95.19 85 ARG A O 1
ATOM 658 N N . HIS A 1 86 ? -2.611 -6.030 -10.296 1.00 96.44 86 HIS A N 1
ATOM 659 C CA . HIS A 1 86 ? -2.327 -4.976 -9.329 1.00 96.44 86 HIS A CA 1
ATOM 660 C C . HIS A 1 86 ? -3.572 -4.187 -8.930 1.00 96.44 86 HIS A C 1
ATOM 662 O O . HIS A 1 86 ? -3.785 -3.956 -7.742 1.00 96.44 86 HIS A O 1
ATOM 668 N N . LEU A 1 87 ? -4.437 -3.840 -9.882 1.00 94.44 87 LEU A N 1
ATOM 669 C CA . LEU A 1 87 ? -5.678 -3.113 -9.618 1.00 94.44 87 LEU A CA 1
ATOM 670 C C . LEU A 1 87 ? -6.658 -3.930 -8.760 1.00 94.44 87 LEU A C 1
ATOM 672 O O . LEU A 1 87 ? -7.279 -3.381 -7.848 1.00 94.44 87 LEU A O 1
ATOM 676 N N . ARG A 1 88 ? -6.739 -5.251 -8.967 1.00 92.50 88 ARG A N 1
ATOM 677 C CA . ARG A 1 88 ? -7.554 -6.166 -8.139 1.00 92.50 88 ARG A CA 1
ATOM 678 C C . ARG A 1 88 ? -7.025 -6.280 -6.702 1.00 92.50 88 ARG A C 1
ATOM 680 O O . ARG A 1 88 ? -7.795 -6.387 -5.742 1.00 92.50 88 ARG A O 1
ATOM 687 N N . LEU A 1 89 ? -5.705 -6.230 -6.536 1.00 94.69 89 LEU A N 1
ATOM 688 C CA . LEU A 1 89 ? -5.031 -6.365 -5.242 1.00 94.69 89 LEU A CA 1
ATOM 689 C C . LEU A 1 89 ? -5.011 -5.044 -4.453 1.00 94.69 89 LEU A C 1
ATOM 691 O O . LEU A 1 89 ? -5.263 -5.028 -3.241 1.00 94.69 89 LEU A O 1
ATOM 695 N N . HIS A 1 90 ? -4.779 -3.922 -5.135 1.00 94.62 90 HIS A N 1
ATOM 696 C CA . HIS A 1 90 ? -4.607 -2.579 -4.574 1.00 94.62 90 HIS A CA 1
ATOM 697 C C . HIS A 1 90 ? -5.823 -1.696 -4.860 1.00 94.62 90 HIS A C 1
ATOM 699 O O . HIS A 1 90 ? -5.758 -0.691 -5.560 1.00 94.62 90 HIS A O 1
ATOM 705 N N . LEU A 1 91 ? -6.963 -2.048 -4.265 1.00 92.06 91 LEU A N 1
ATOM 706 C CA . LEU A 1 91 ? -8.249 -1.393 -4.545 1.00 92.06 91 LEU A CA 1
ATOM 707 C C . LEU A 1 91 ? -8.288 0.111 -4.239 1.00 92.06 91 LEU A C 1
ATOM 709 O O . LEU A 1 91 ? -9.031 0.845 -4.888 1.00 92.06 91 LEU A O 1
ATOM 713 N N . ALA A 1 92 ? -7.496 0.591 -3.274 1.00 88.81 92 ALA A N 1
ATOM 714 C CA . ALA A 1 92 ? -7.343 2.030 -3.047 1.00 88.81 92 ALA A CA 1
ATOM 715 C C . ALA A 1 92 ? -6.753 2.723 -4.281 1.00 88.81 92 ALA A C 1
ATOM 717 O O . ALA A 1 92 ? -7.246 3.771 -4.698 1.00 88.81 92 ALA A O 1
ATOM 718 N N . PHE A 1 93 ? -5.730 2.106 -4.877 1.00 90.81 93 PHE A N 1
ATOM 719 C CA . PHE A 1 93 ? -5.096 2.580 -6.095 1.00 90.81 93 PHE A CA 1
ATOM 720 C C . PHE A 1 93 ? -6.041 2.455 -7.294 1.00 90.81 93 PHE A C 1
ATOM 722 O O . PHE A 1 93 ? -6.250 3.448 -7.976 1.00 90.81 93 PHE A O 1
ATOM 729 N N . ALA A 1 94 ? -6.726 1.324 -7.486 1.00 92.50 94 ALA A N 1
ATOM 730 C CA . ALA A 1 94 ? -7.694 1.167 -8.580 1.00 92.50 94 ALA A CA 1
ATOM 731 C C . ALA A 1 94 ? -8.853 2.178 -8.514 1.00 92.50 94 ALA A C 1
ATOM 733 O O . ALA A 1 94 ? -9.233 2.799 -9.509 1.00 92.50 94 ALA A O 1
ATOM 734 N N . ARG A 1 95 ? -9.383 2.428 -7.313 1.00 87.88 95 ARG A N 1
ATOM 735 C CA . ARG A 1 95 ? -10.387 3.475 -7.078 1.00 87.88 95 ARG A CA 1
ATOM 736 C C . ARG A 1 95 ? -9.838 4.879 -7.310 1.00 87.88 95 ARG A C 1
ATOM 738 O O . ARG A 1 95 ? -10.589 5.777 -7.685 1.00 87.88 95 ARG A O 1
ATOM 745 N N . HIS A 1 96 ? -8.566 5.103 -7.008 1.00 86.50 96 HIS A N 1
ATOM 746 C CA . HIS A 1 96 ? -7.926 6.373 -7.301 1.00 86.50 96 HIS A CA 1
ATOM 747 C C . HIS A 1 96 ? -7.761 6.562 -8.808 1.00 86.50 96 HIS A C 1
ATOM 749 O O . HIS A 1 96 ? -8.146 7.610 -9.319 1.00 86.50 96 HIS A O 1
ATOM 755 N N . LEU A 1 97 ? -7.260 5.543 -9.502 1.00 89.44 97 LEU A N 1
ATOM 756 C CA . LEU A 1 97 ? -7.005 5.566 -10.931 1.00 89.44 97 LEU A CA 1
ATOM 757 C C . LEU A 1 97 ? -8.311 5.792 -11.699 1.00 89.44 97 LEU A C 1
ATOM 759 O O . LEU A 1 97 ? -8.420 6.831 -12.318 1.00 89.44 97 LEU A O 1
ATOM 763 N N . SER A 1 98 ? -9.365 5.001 -11.459 1.00 87.56 98 SER A N 1
ATOM 764 C CA . SER A 1 98 ? -10.699 5.133 -12.108 1.00 87.56 98 SER A CA 1
ATOM 765 C C . SER A 1 98 ? -11.412 6.490 -11.968 1.00 87.56 98 SER A C 1
ATOM 767 O O . SER A 1 98 ? -12.480 6.703 -12.538 1.00 87.56 98 SER A O 1
ATOM 769 N N . ARG A 1 99 ? -10.894 7.396 -11.136 1.00 82.44 99 ARG A N 1
ATOM 770 C CA . ARG A 1 99 ? -11.447 8.744 -10.922 1.00 82.44 99 ARG A CA 1
ATOM 771 C C . ARG A 1 99 ? -10.542 9.854 -11.426 1.00 82.44 99 ARG A C 1
ATOM 773 O O . ARG A 1 99 ? -10.962 11.010 -11.435 1.00 82.44 99 ARG A O 1
ATOM 780 N N . THR A 1 100 ? -9.272 9.544 -11.644 1.00 80.56 100 THR A N 1
ATOM 781 C CA . THR A 1 100 ? -8.212 10.546 -11.766 1.00 80.56 100 THR A CA 1
ATOM 782 C C . THR A 1 100 ? -7.235 10.233 -12.869 1.00 80.56 100 THR A C 1
ATOM 784 O O . THR A 1 100 ? -6.292 10.994 -13.038 1.00 80.56 100 THR A O 1
ATOM 787 N N . ASP A 1 101 ? -7.413 9.138 -13.591 1.00 83.50 101 ASP A N 1
ATOM 788 C CA . ASP A 1 101 ? -6.585 8.846 -14.730 1.00 83.50 101 ASP A CA 1
ATOM 789 C C . ASP A 1 101 ? -6.920 9.796 -15.880 1.00 83.50 101 ASP A C 1
ATOM 791 O O . ASP A 1 101 ? -8.044 10.260 -16.089 1.00 83.50 101 ASP A O 1
ATOM 795 N N . ARG A 1 102 ? -5.873 10.138 -16.608 1.00 88.44 102 ARG A N 1
ATOM 796 C CA . ARG A 1 102 ? -5.954 10.793 -17.892 1.00 88.44 102 ARG A CA 1
ATOM 797 C C . ARG A 1 102 ? -4.951 10.101 -18.783 1.00 88.44 102 ARG A C 1
ATOM 799 O O . ARG A 1 102 ? -3.744 10.248 -18.584 1.00 88.44 102 ARG A O 1
ATOM 806 N N . GLN A 1 103 ? -5.452 9.392 -19.779 1.00 91.25 103 GLN A N 1
ATOM 807 C CA . GLN A 1 103 ? -4.600 8.847 -20.816 1.00 91.25 103 GLN A CA 1
ATOM 808 C C . GLN A 1 103 ? -3.923 9.991 -21.583 1.00 91.25 103 GLN A C 1
ATOM 810 O O . GLN A 1 103 ? -4.571 10.956 -22.004 1.00 91.25 103 GLN A O 1
ATOM 815 N N . ILE A 1 104 ? -2.600 9.912 -21.699 1.00 93.75 104 ILE A N 1
ATOM 816 C CA . ILE A 1 104 ? -1.775 10.885 -22.427 1.00 93.75 104 ILE A CA 1
ATOM 817 C C . ILE A 1 104 ? -1.138 10.282 -23.684 1.00 93.75 104 ILE A C 1
ATOM 819 O O . ILE A 1 104 ? -0.782 11.037 -24.585 1.00 93.75 104 ILE A O 1
ATOM 823 N N . PHE A 1 105 ? -1.033 8.951 -23.758 1.00 94.19 105 PHE A N 1
ATOM 824 C CA . PHE A 1 105 ? -0.548 8.189 -24.911 1.00 94.19 105 PHE A CA 1
ATOM 825 C C . PHE A 1 105 ? -1.256 6.822 -24.988 1.00 94.19 105 PHE A C 1
ATOM 827 O O . PHE A 1 105 ? -1.667 6.291 -23.952 1.00 94.19 105 PHE A O 1
ATOM 834 N N . GLY A 1 106 ? -1.365 6.251 -26.191 1.00 91.12 106 GLY A N 1
ATOM 835 C CA . GLY A 1 106 ? -1.946 4.928 -26.452 1.00 91.12 106 GLY A CA 1
ATOM 836 C C . GLY A 1 106 ? -3.322 4.969 -27.126 1.00 91.12 106 GLY A C 1
ATOM 837 O O . GLY A 1 106 ? -3.867 6.042 -27.405 1.00 91.12 106 GLY A O 1
ATOM 838 N N . ALA A 1 107 ? -3.878 3.788 -27.407 1.00 85.56 107 ALA A N 1
ATOM 839 C CA . ALA A 1 107 ? -5.216 3.649 -27.985 1.00 85.56 107 ALA A CA 1
ATOM 840 C C . ALA A 1 107 ? -6.304 4.114 -26.995 1.00 85.56 107 ALA A C 1
ATOM 842 O O . ALA A 1 107 ? -6.148 3.871 -25.799 1.00 85.56 107 ALA A O 1
ATOM 843 N N . PRO A 1 108 ? -7.399 4.755 -27.452 1.00 81.56 108 PRO A N 1
ATOM 844 C CA . PRO A 1 108 ? -8.484 5.176 -26.566 1.00 81.56 108 PRO A CA 1
ATOM 845 C C . PRO A 1 108 ? -9.012 4.022 -25.709 1.00 81.56 108 PRO A C 1
ATOM 847 O O . PRO A 1 108 ? -9.127 2.902 -26.203 1.00 81.56 108 PRO A O 1
ATOM 850 N N . ASP A 1 109 ? -9.354 4.325 -24.455 1.00 76.75 109 ASP A N 1
ATOM 851 C CA . ASP A 1 109 ? -9.960 3.390 -23.498 1.00 76.75 109 ASP A CA 1
ATOM 852 C C . ASP A 1 109 ? -9.094 2.151 -23.186 1.00 76.75 109 ASP A C 1
ATOM 854 O O . ASP A 1 109 ? -9.606 1.101 -22.814 1.00 76.75 109 ASP A O 1
ATOM 858 N N . ALA A 1 110 ? -7.763 2.276 -23.284 1.00 76.31 110 ALA A N 1
ATOM 859 C CA . ALA A 1 110 ? -6.828 1.182 -22.984 1.00 76.31 110 ALA A CA 1
ATOM 860 C C . ALA A 1 110 ? -6.927 0.654 -21.536 1.00 76.31 110 ALA A C 1
ATOM 862 O O . ALA A 1 110 ? -6.559 -0.487 -21.268 1.00 76.31 110 ALA A O 1
ATOM 863 N N . LEU A 1 111 ? -7.444 1.463 -20.604 1.00 82.56 111 LEU A N 1
ATOM 864 C CA . LEU A 1 111 ? -7.569 1.109 -19.193 1.00 82.56 111 LEU A CA 1
ATOM 865 C C . LEU A 1 111 ? -9.034 0.991 -18.764 1.00 82.56 111 LEU A C 1
ATOM 867 O O . LEU A 1 111 ? -9.690 1.983 -18.449 1.00 82.56 111 LEU A O 1
ATOM 871 N N . GLU A 1 112 ? -9.523 -0.242 -18.659 1.00 81.31 112 GLU A N 1
ATOM 872 C CA . GLU A 1 112 ? -10.843 -0.539 -18.103 1.00 81.31 112 GLU A CA 1
ATOM 873 C C . GLU A 1 112 ? -10.732 -1.006 -16.644 1.00 81.31 112 GLU A C 1
ATOM 875 O O . GLU A 1 112 ? -10.207 -2.078 -16.343 1.00 81.31 112 GLU A O 1
ATOM 880 N N . ILE A 1 113 ? -11.251 -0.204 -15.708 1.00 85.38 113 ILE A N 1
ATOM 881 C CA . ILE A 1 113 ? -11.266 -0.543 -14.277 1.00 85.38 113 ILE A CA 1
ATOM 882 C C . ILE A 1 113 ? -12.692 -0.865 -13.835 1.00 85.38 113 ILE A C 1
ATOM 884 O O . ILE A 1 113 ? -13.468 0.031 -13.495 1.00 85.38 113 ILE A O 1
ATOM 888 N N . ASP A 1 114 ? -13.019 -2.154 -13.756 1.00 83.12 114 ASP A N 1
ATOM 889 C CA . ASP A 1 114 ? -14.296 -2.608 -13.206 1.00 83.12 114 ASP A CA 1
ATOM 890 C C . ASP A 1 114 ? -14.213 -2.859 -11.690 1.00 83.12 114 ASP A C 1
ATOM 892 O O . ASP A 1 114 ? -13.667 -3.855 -11.211 1.00 83.12 114 ASP A O 1
ATOM 896 N N . LEU A 1 115 ? -14.794 -1.942 -10.912 1.00 86.06 115 LEU A N 1
ATOM 897 C CA . LEU A 1 115 ? -14.936 -2.081 -9.457 1.00 86.06 115 LEU A CA 1
ATOM 898 C C . LEU A 1 115 ? -16.301 -2.638 -9.033 1.00 86.06 115 LEU A C 1
ATOM 900 O O . LEU A 1 115 ? -16.541 -2.791 -7.835 1.00 86.06 115 LEU A O 1
ATOM 904 N N . THR A 1 116 ? -17.208 -2.923 -9.970 1.00 83.62 116 THR A N 1
ATOM 905 C CA . THR A 1 116 ? -18.573 -3.375 -9.656 1.00 83.62 116 THR A CA 1
ATOM 906 C C . THR A 1 116 ? -18.603 -4.801 -9.111 1.00 83.62 116 THR A C 1
ATOM 908 O O . THR A 1 116 ? -19.435 -5.113 -8.259 1.00 83.62 116 THR A O 1
ATOM 911 N N . ALA A 1 117 ? -17.648 -5.637 -9.526 1.00 82.44 117 ALA A N 1
ATOM 912 C CA . ALA A 1 117 ? -17.470 -7.001 -9.033 1.00 82.44 117 ALA A CA 1
ATOM 913 C C . ALA A 1 117 ? -16.781 -7.082 -7.655 1.00 82.44 117 ALA A C 1
ATOM 915 O O . ALA A 1 117 ? -16.676 -8.163 -7.071 1.00 82.44 117 ALA A O 1
ATOM 916 N N . VAL A 1 118 ? -16.284 -5.960 -7.122 1.00 87.50 118 VAL A N 1
ATOM 917 C CA . VAL A 1 118 ? -15.555 -5.926 -5.851 1.00 87.50 118 VAL A CA 1
ATOM 918 C C . VAL A 1 118 ? -16.524 -5.748 -4.690 1.00 87.50 118 VAL A C 1
ATOM 920 O O . VAL A 1 118 ? -17.407 -4.887 -4.711 1.00 87.50 118 VAL A O 1
ATOM 923 N N . SER A 1 119 ? -16.346 -6.537 -3.630 1.00 89.38 119 SER A N 1
ATOM 924 C CA . SER A 1 119 ? -17.243 -6.453 -2.484 1.00 89.38 119 SER A CA 1
ATOM 925 C C . SER A 1 119 ? -17.121 -5.082 -1.786 1.00 89.38 119 SER A C 1
ATOM 927 O O . SER A 1 119 ? -16.013 -4.569 -1.594 1.00 89.38 119 SER A O 1
ATOM 929 N N . PRO A 1 120 ? -18.233 -4.463 -1.339 1.00 90.75 120 PRO A N 1
ATOM 930 C CA . PRO A 1 120 ? -18.168 -3.182 -0.635 1.00 90.75 120 PRO A CA 1
ATOM 931 C C . PRO A 1 120 ? -17.211 -3.163 0.575 1.00 90.75 120 PRO A C 1
ATOM 933 O O . PRO A 1 120 ? -16.507 -2.168 0.748 1.00 90.75 120 PRO A O 1
ATOM 936 N N . PRO A 1 121 ? -17.111 -4.225 1.402 1.00 92.12 121 PRO A N 1
ATOM 937 C CA . PRO A 1 121 ? -16.093 -4.315 2.446 1.00 92.12 121 PRO A CA 1
ATOM 938 C C . PRO A 1 121 ? -14.657 -4.095 1.972 1.00 92.12 121 PRO A C 1
ATOM 940 O O . PRO A 1 121 ? -13.953 -3.284 2.571 1.00 92.12 121 PRO A O 1
ATOM 943 N N . GLU A 1 122 ? -14.252 -4.763 0.893 1.00 91.81 122 GLU A N 1
ATOM 944 C CA . GLU A 1 122 ? -12.906 -4.662 0.320 1.00 91.81 122 GLU A CA 1
ATOM 945 C C . GLU A 1 122 ? -12.631 -3.274 -0.265 1.00 91.81 122 GLU A C 1
ATOM 947 O O . GLU A 1 122 ? -11.493 -2.812 -0.270 1.00 91.81 122 GLU A O 1
ATOM 952 N N . LEU A 1 123 ? -13.667 -2.577 -0.740 1.00 89.88 123 LEU A N 1
ATOM 953 C CA . LEU A 1 123 ? -13.538 -1.207 -1.239 1.00 89.88 123 LEU A CA 1
ATOM 954 C C . LEU A 1 123 ? -13.349 -0.177 -0.117 1.00 89.88 123 LEU A C 1
ATOM 956 O O . LEU A 1 123 ? -12.735 0.869 -0.339 1.00 89.88 123 LEU A O 1
ATOM 960 N N . PHE A 1 124 ? -13.899 -0.428 1.075 1.00 91.31 124 PHE A N 1
ATOM 961 C CA . PHE A 1 124 ? -13.811 0.501 2.208 1.00 91.31 124 PHE A CA 1
ATOM 962 C C . PHE A 1 124 ? -12.682 0.173 3.183 1.00 91.31 124 PHE A C 1
ATOM 964 O O . PHE A 1 124 ? -12.240 1.069 3.905 1.00 91.31 124 PHE A O 1
ATOM 971 N N . SER A 1 125 ? -12.197 -1.068 3.207 1.00 93.88 125 SER A N 1
ATOM 972 C CA . SER A 1 125 ? -11.154 -1.498 4.134 1.00 93.88 125 SER A CA 1
ATOM 973 C C . SER A 1 125 ? -9.830 -0.735 3.974 1.00 93.88 125 SER A C 1
ATOM 975 O O . SER A 1 125 ? -9.322 -0.290 5.006 1.00 93.88 125 SER A O 1
ATOM 977 N N . PRO A 1 126 ? -9.316 -0.428 2.760 1.00 93.25 126 PRO A N 1
ATOM 978 C CA . PRO A 1 126 ? -8.098 0.370 2.616 1.00 93.25 126 PRO A CA 1
ATOM 979 C C . PRO A 1 126 ? -8.273 1.802 3.127 1.00 93.25 126 PRO A C 1
ATOM 981 O O . PRO A 1 126 ? -7.380 2.359 3.752 1.00 93.25 126 PRO A O 1
ATOM 984 N N . ILE A 1 127 ? -9.451 2.399 2.903 1.00 93.50 127 ILE A N 1
ATOM 985 C CA . ILE A 1 127 ? -9.765 3.760 3.368 1.00 93.50 127 ILE A CA 1
ATOM 986 C C . ILE A 1 127 ? -9.816 3.787 4.900 1.00 93.50 127 ILE A C 1
ATOM 988 O O . ILE A 1 127 ? -9.363 4.748 5.520 1.00 93.50 127 ILE A O 1
ATOM 992 N N . ALA A 1 128 ? -10.355 2.735 5.522 1.00 95.62 128 ALA A N 1
ATOM 993 C CA . ALA A 1 128 ? -10.343 2.591 6.971 1.00 95.62 128 ALA A CA 1
ATOM 994 C C . ALA A 1 128 ? -8.917 2.414 7.520 1.00 95.62 128 ALA A C 1
ATOM 996 O O . ALA A 1 128 ? -8.596 3.015 8.544 1.00 95.62 128 ALA A O 1
ATOM 997 N N . ASP A 1 129 ? -8.061 1.646 6.842 1.00 96.06 129 ASP A N 1
ATOM 998 C CA . ASP A 1 129 ? -6.660 1.452 7.239 1.00 96.06 129 ASP A CA 1
ATOM 999 C C . ASP A 1 129 ? -5.830 2.738 7.104 1.00 96.06 129 ASP A C 1
ATOM 1001 O O . ASP A 1 129 ? -5.075 3.106 8.011 1.00 96.06 129 ASP A O 1
ATOM 1005 N N . GLU A 1 130 ? -6.034 3.491 6.021 1.00 95.69 130 GLU A N 1
ATOM 1006 C CA . GLU A 1 130 ? -5.412 4.802 5.846 1.00 95.69 130 GLU A CA 1
ATOM 1007 C C . GLU A 1 130 ? -5.912 5.782 6.915 1.00 95.69 130 GLU A C 1
ATOM 1009 O O . GLU A 1 130 ? -5.101 6.475 7.530 1.00 95.69 130 GLU A O 1
ATOM 1014 N N . ALA A 1 131 ? -7.218 5.784 7.219 1.00 97.06 131 ALA A N 1
ATOM 1015 C CA . ALA A 1 131 ? -7.790 6.584 8.302 1.00 97.06 131 ALA A CA 1
ATOM 1016 C C . ALA A 1 131 ? -7.175 6.231 9.669 1.00 97.06 131 ALA A C 1
ATOM 1018 O O . ALA A 1 131 ? -6.793 7.134 10.413 1.00 97.06 131 ALA A O 1
ATOM 1019 N N . LEU A 1 132 ? -7.026 4.940 9.988 1.00 97.69 132 LEU A N 1
ATOM 1020 C CA . LEU A 1 132 ? -6.338 4.483 11.200 1.00 97.69 132 LEU A CA 1
ATOM 1021 C C . LEU A 1 132 ? -4.900 5.014 11.244 1.00 97.69 132 LEU A C 1
ATOM 1023 O O . LEU A 1 132 ? -4.476 5.552 12.265 1.00 97.69 132 LEU A O 1
ATOM 1027 N N . THR A 1 133 ? -4.169 4.917 10.137 1.00 96.62 133 THR A N 1
ATOM 1028 C CA . THR A 1 133 ? -2.773 5.363 10.054 1.00 96.62 133 THR A CA 1
ATOM 1029 C C . THR A 1 133 ? -2.646 6.869 10.271 1.00 96.62 133 THR A C 1
ATOM 1031 O O . THR A 1 133 ? -1.886 7.306 11.136 1.00 96.62 133 THR A O 1
ATOM 1034 N N . VAL A 1 134 ? -3.415 7.681 9.537 1.00 97.12 134 VAL A N 1
ATOM 1035 C CA . VAL A 1 134 ? -3.332 9.147 9.654 1.00 97.12 134 VAL A CA 1
ATOM 1036 C C . VAL A 1 134 ? -3.868 9.658 10.982 1.00 97.12 134 VAL A C 1
ATOM 1038 O O . VAL A 1 134 ? -3.535 10.770 11.362 1.00 97.12 134 VAL A O 1
ATOM 1041 N N . SER A 1 135 ? -4.642 8.866 11.729 1.00 97.69 135 SER A N 1
ATOM 1042 C CA . SER A 1 135 ? -5.109 9.248 13.066 1.00 97.69 135 SER A CA 1
ATOM 1043 C C . SER A 1 135 ? -3.972 9.500 14.067 1.00 97.69 135 SER A C 1
ATOM 1045 O O . SER A 1 135 ? -4.181 10.199 15.056 1.00 97.69 135 SER A O 1
ATOM 1047 N N . ALA A 1 136 ? -2.760 9.009 13.782 1.00 97.00 136 ALA A N 1
ATOM 1048 C CA . ALA A 1 136 ? -1.570 9.254 14.592 1.00 97.00 136 ALA A CA 1
ATOM 1049 C C . ALA A 1 136 ? -1.230 10.744 14.767 1.00 97.00 136 ALA A C 1
ATOM 1051 O O . ALA A 1 136 ? -0.709 11.129 15.810 1.00 97.00 136 ALA A O 1
ATOM 1052 N N . VAL A 1 137 ? -1.591 11.608 13.809 1.00 96.38 137 VAL A N 1
ATOM 1053 C CA . VAL A 1 137 ? -1.352 13.063 13.918 1.00 96.38 137 VAL A CA 1
ATOM 1054 C C . VAL A 1 137 ? -2.157 13.740 15.026 1.00 96.38 137 VAL A C 1
ATOM 1056 O O . VAL A 1 137 ? -1.945 14.917 15.301 1.00 96.38 137 VAL A O 1
ATOM 1059 N N . LEU A 1 138 ? -3.127 13.041 15.625 1.00 95.38 138 LEU A N 1
ATOM 1060 C CA . LEU A 1 138 ? -3.899 13.578 16.741 1.00 95.38 138 LEU A CA 1
ATOM 1061 C C . LEU A 1 138 ? -3.045 13.747 18.000 1.00 95.38 138 LEU A C 1
ATOM 1063 O O . LEU A 1 138 ? -3.369 14.616 18.802 1.00 95.38 138 LEU A O 1
ATOM 1067 N N . ALA A 1 139 ? -1.985 12.945 18.153 1.00 94.94 139 ALA A N 1
ATOM 1068 C CA . ALA A 1 139 ? -1.022 13.022 19.249 1.00 94.94 139 ALA A CA 1
ATOM 1069 C C . ALA A 1 139 ? 0.383 13.350 18.703 1.00 94.94 139 ALA A C 1
ATOM 1071 O O . ALA A 1 139 ? 1.256 12.472 18.673 1.00 94.94 139 ALA A O 1
ATOM 1072 N N . PRO A 1 140 ? 0.603 14.578 18.196 1.00 93.25 140 PRO A N 1
ATOM 1073 C CA . PRO A 1 140 ? 1.856 14.947 17.550 1.00 93.25 140 PRO A CA 1
ATOM 1074 C C . PRO A 1 140 ? 3.063 14.844 18.487 1.00 93.25 140 PRO A C 1
ATOM 1076 O O . PRO A 1 140 ? 4.166 14.652 17.993 1.00 93.25 140 PRO A O 1
ATOM 1079 N N . SER A 1 141 ? 2.890 14.884 19.817 1.00 93.06 141 SER A N 1
ATOM 1080 C CA . SER A 1 141 ? 4.021 14.789 20.752 1.00 93.06 141 SER A CA 1
ATOM 1081 C C . SER A 1 141 ? 4.750 13.440 20.725 1.00 93.06 141 SER A C 1
ATOM 1083 O O . SER A 1 141 ? 5.804 13.312 21.341 1.00 93.06 141 SER A O 1
ATOM 1085 N N . LEU A 1 142 ? 4.166 12.415 20.095 1.00 93.00 142 LEU A N 1
ATOM 1086 C CA . LEU A 1 142 ? 4.795 11.103 19.904 1.00 93.00 142 LEU A CA 1
ATOM 1087 C C . LEU A 1 142 ? 5.561 10.983 18.581 1.00 93.00 142 LEU A C 1
ATOM 1089 O O . LEU A 1 142 ? 6.253 9.991 18.373 1.00 93.00 142 LEU A O 1
ATOM 1093 N N . LEU A 1 143 ? 5.399 11.945 17.675 1.00 93.94 143 LEU A N 1
ATOM 1094 C CA . LEU A 1 143 ? 5.946 11.893 16.327 1.00 93.94 143 LEU A CA 1
ATOM 1095 C C . LEU A 1 143 ? 7.159 12.815 16.227 1.00 93.94 143 LEU A C 1
ATOM 1097 O O . LEU A 1 143 ? 7.147 13.927 16.751 1.00 93.94 143 LEU A O 1
ATOM 1101 N N . ASP A 1 144 ? 8.189 12.375 15.509 1.00 94.31 144 ASP A N 1
ATOM 1102 C CA . ASP A 1 144 ? 9.213 13.303 15.037 1.00 94.31 144 ASP A CA 1
ATOM 1103 C C . ASP A 1 144 ? 8.643 14.241 13.953 1.00 94.31 144 ASP A C 1
ATOM 1105 O O . ASP A 1 144 ? 7.593 13.977 13.352 1.00 94.31 144 ASP A O 1
ATOM 1109 N N . GLU A 1 145 ? 9.340 15.349 13.691 1.00 93.69 145 GLU A N 1
ATOM 1110 C CA . GLU A 1 145 ? 8.890 16.388 12.753 1.00 93.69 145 GLU A CA 1
ATOM 1111 C C . GLU A 1 145 ? 8.630 15.836 11.342 1.00 93.69 145 GLU A C 1
ATOM 1113 O O . GLU A 1 145 ? 7.670 16.232 10.674 1.00 93.69 145 GLU A O 1
ATOM 1118 N N . THR A 1 146 ? 9.442 14.870 10.901 1.00 93.69 146 THR A N 1
ATOM 1119 C CA . THR A 1 146 ? 9.327 14.265 9.569 1.00 93.69 146 THR A CA 1
ATOM 1120 C C . THR A 1 146 ? 8.096 13.364 9.489 1.00 93.69 146 THR A C 1
ATOM 1122 O O . THR A 1 146 ? 7.303 13.458 8.548 1.00 93.69 146 THR A O 1
ATOM 1125 N N . ALA A 1 147 ? 7.884 12.510 10.490 1.00 93.56 147 AL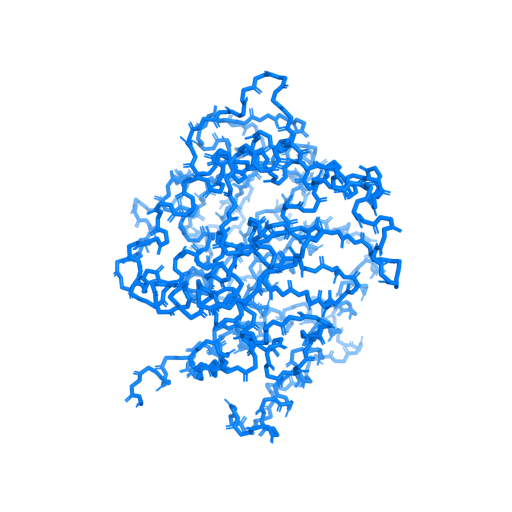A A N 1
ATOM 1126 C CA . ALA A 1 147 ? 6.716 11.650 10.604 1.00 93.56 147 ALA A CA 1
ATOM 1127 C C . ALA A 1 147 ? 5.426 12.475 10.699 1.00 93.56 147 ALA A C 1
ATOM 1129 O O . ALA A 1 147 ? 4.444 12.162 10.019 1.00 93.56 147 ALA A O 1
ATOM 1130 N N . GLN A 1 148 ? 5.434 13.560 11.479 1.00 94.31 148 GLN A N 1
ATOM 1131 C CA . GLN A 1 148 ? 4.298 14.466 11.608 1.00 94.31 148 GLN A CA 1
ATOM 1132 C C . GLN A 1 148 ? 3.959 15.150 10.277 1.00 94.31 148 GLN A C 1
ATOM 1134 O O . GLN A 1 148 ? 2.789 15.149 9.878 1.00 94.31 148 GLN A O 1
ATOM 1139 N N . ALA A 1 149 ? 4.952 15.701 9.571 1.00 92.25 149 ALA A N 1
ATOM 1140 C CA . ALA A 1 149 ? 4.748 16.331 8.268 1.00 92.25 149 ALA A CA 1
ATOM 1141 C C . ALA A 1 149 ? 4.171 15.331 7.251 1.00 92.25 149 ALA A C 1
ATOM 1143 O O . ALA A 1 149 ? 3.140 15.594 6.624 1.00 92.25 149 ALA A O 1
ATOM 1144 N N . ASN A 1 150 ? 4.762 14.136 7.169 1.00 91.69 150 ASN A N 1
ATOM 1145 C CA . ASN A 1 150 ? 4.325 13.074 6.264 1.00 91.69 150 ASN A CA 1
ATOM 1146 C C . ASN A 1 150 ? 2.893 12.604 6.549 1.00 91.69 150 ASN A C 1
ATOM 1148 O O . ASN A 1 150 ? 2.081 12.463 5.631 1.00 91.69 150 ASN A O 1
ATOM 1152 N N . LEU A 1 151 ? 2.550 12.362 7.816 1.00 95.12 151 LEU A N 1
ATOM 1153 C CA . LEU A 1 151 ? 1.206 11.928 8.195 1.00 95.12 151 LEU A CA 1
ATOM 1154 C C . LEU A 1 151 ? 0.169 13.046 8.027 1.00 95.12 151 LEU A C 1
ATOM 1156 O O . LEU A 1 151 ? -0.968 12.762 7.652 1.00 95.12 151 LEU A O 1
ATOM 1160 N N . THR A 1 152 ? 0.551 14.311 8.222 1.00 94.44 152 THR A N 1
ATOM 1161 C CA . THR A 1 152 ? -0.323 15.467 7.958 1.00 94.44 152 THR A CA 1
ATOM 1162 C C . THR A 1 152 ? -0.617 15.605 6.463 1.00 94.44 152 THR A C 1
ATOM 1164 O O . THR A 1 152 ? -1.776 15.757 6.070 1.00 94.44 152 THR A O 1
ATOM 1167 N N . ALA A 1 153 ? 0.398 15.456 5.607 1.00 90.88 153 ALA A N 1
ATOM 1168 C CA . ALA A 1 153 ? 0.212 15.435 4.158 1.00 90.88 153 ALA A CA 1
ATOM 1169 C C . ALA A 1 153 ? -0.710 14.281 3.718 1.00 90.88 153 ALA A C 1
ATOM 1171 O O . ALA A 1 153 ? -1.612 14.484 2.897 1.00 90.88 153 ALA A O 1
ATOM 1172 N N . LYS A 1 154 ? -0.554 13.087 4.313 1.00 92.81 154 LYS A N 1
ATOM 1173 C CA . LYS A 1 154 ? -1.463 11.947 4.093 1.00 92.81 154 LYS A CA 1
ATOM 1174 C C . LYS A 1 154 ? -2.884 12.233 4.581 1.00 92.81 154 LYS A C 1
ATOM 1176 O O . LYS A 1 154 ? -3.829 11.952 3.854 1.00 92.81 154 LYS A O 1
ATOM 1181 N N . LEU A 1 155 ? -3.061 12.862 5.746 1.00 95.88 155 LEU A N 1
ATOM 1182 C CA . LEU A 1 155 ? -4.377 13.277 6.243 1.00 95.88 155 LEU A CA 1
ATOM 1183 C C . LEU A 1 155 ? -5.082 14.209 5.245 1.00 95.88 155 LEU A C 1
ATOM 1185 O O . LEU A 1 155 ? -6.261 14.020 4.942 1.00 95.88 155 LEU A O 1
ATOM 1189 N N . HIS A 1 156 ? -4.367 15.201 4.709 1.00 92.81 156 HIS A N 1
ATOM 1190 C CA . HIS A 1 156 ? -4.908 16.127 3.710 1.00 92.81 156 HIS A CA 1
ATOM 1191 C C . HIS A 1 156 ? -5.235 15.427 2.388 1.00 92.81 156 HIS A C 1
ATOM 1193 O O . HIS A 1 156 ? -6.266 15.713 1.775 1.00 92.81 156 HIS A O 1
ATOM 1199 N N . ARG A 1 157 ? -4.394 14.479 1.963 1.00 89.00 157 ARG A N 1
ATOM 1200 C CA . ARG A 1 157 ? -4.640 13.645 0.781 1.00 89.00 157 ARG A CA 1
ATOM 1201 C C . ARG A 1 157 ? -5.893 12.789 0.954 1.00 89.00 157 ARG A C 1
ATOM 1203 O O . ARG A 1 157 ? -6.754 12.816 0.077 1.00 89.00 157 ARG A O 1
ATOM 1210 N N . LEU A 1 158 ? -6.039 12.116 2.095 1.00 92.12 158 LEU A N 1
ATOM 1211 C CA . LEU A 1 158 ? -7.220 11.317 2.416 1.00 92.12 158 LEU A CA 1
ATOM 1212 C C . LEU A 1 158 ? -8.481 12.189 2.481 1.00 92.12 158 LEU A C 1
ATOM 1214 O O . LEU A 1 158 ? -9.522 11.805 1.947 1.00 92.12 158 LEU A O 1
ATOM 1218 N N . TYR A 1 159 ? -8.385 13.391 3.065 1.00 92.81 159 TYR A N 1
ATOM 1219 C CA . TYR A 1 159 ? -9.477 14.365 3.048 1.00 92.81 159 TYR A CA 1
ATOM 1220 C C . TYR A 1 159 ? -9.910 14.663 1.611 1.00 92.81 159 TYR A C 1
ATOM 1222 O O . TYR A 1 159 ? -11.061 14.396 1.276 1.00 92.81 159 TYR A O 1
ATOM 1230 N N . ARG A 1 160 ? -8.988 15.113 0.745 1.00 88.69 160 ARG A N 1
ATOM 1231 C CA . ARG A 1 160 ? -9.271 15.403 -0.672 1.00 88.69 160 ARG A CA 1
ATOM 1232 C C . ARG A 1 160 ? -9.865 14.197 -1.394 1.00 88.69 160 ARG A C 1
ATOM 1234 O O . ARG A 1 160 ? -10.845 14.343 -2.115 1.00 88.69 160 ARG A O 1
ATOM 1241 N N . HIS A 1 161 ? -9.344 12.994 -1.156 1.00 84.44 161 HIS A N 1
ATOM 1242 C CA . HIS A 1 161 ? -9.872 11.772 -1.765 1.00 84.44 161 HIS A CA 1
ATOM 1243 C C . HIS A 1 161 ? -11.340 11.513 -1.376 1.00 84.44 161 HIS A C 1
ATOM 1245 O O . HIS A 1 161 ? -12.164 11.118 -2.210 1.00 84.44 161 HIS A O 1
ATOM 1251 N N . MET A 1 162 ? -11.692 11.756 -0.112 1.00 87.12 162 MET A N 1
ATOM 1252 C CA . MET A 1 162 ? -13.042 11.535 0.405 1.00 87.12 162 MET A CA 1
ATOM 1253 C C . MET A 1 162 ? -14.015 12.685 0.130 1.00 87.12 162 MET A C 1
ATOM 1255 O O . MET A 1 162 ? -15.226 12.443 0.097 1.00 87.12 162 MET A O 1
ATOM 1259 N N . THR A 1 163 ? -13.525 13.920 -0.014 1.00 86.38 163 THR A N 1
ATOM 1260 C CA . THR A 1 163 ? -14.350 15.131 -0.144 1.00 86.38 163 THR A CA 1
ATOM 1261 C C . THR A 1 163 ? -14.379 15.741 -1.533 1.00 86.38 163 THR A C 1
ATOM 1263 O O . THR A 1 163 ? -15.381 16.370 -1.849 1.00 86.38 163 THR A O 1
ATOM 1266 N N . GLN A 1 164 ? -13.346 15.511 -2.348 1.00 83.75 164 GLN A N 1
ATOM 1267 C CA . GLN A 1 164 ? -13.046 16.253 -3.580 1.00 83.75 164 GLN A CA 1
ATOM 1268 C C . GLN A 1 164 ? -12.815 17.758 -3.341 1.00 83.75 164 GLN A C 1
ATOM 1270 O O . GLN A 1 164 ? -12.986 18.576 -4.237 1.00 83.75 164 GLN A O 1
ATOM 1275 N N . GLU A 1 165 ? -12.406 18.131 -2.126 1.00 86.94 165 GLU A N 1
ATOM 1276 C CA . GLU A 1 165 ? -12.165 19.514 -1.708 1.00 86.94 165 GLU A CA 1
ATOM 1277 C C . GLU A 1 165 ? -10.851 19.621 -0.930 1.00 86.94 165 GLU A C 1
ATOM 1279 O O . GLU A 1 165 ? -10.435 18.674 -0.257 1.00 86.94 165 GLU A O 1
ATOM 1284 N N . ASN A 1 166 ? -10.229 20.801 -0.936 1.00 86.19 166 ASN A N 1
ATOM 1285 C CA . ASN A 1 166 ? -9.109 21.082 -0.038 1.00 86.19 166 ASN A CA 1
ATOM 1286 C C . ASN A 1 166 ? -9.575 21.151 1.428 1.00 86.19 166 ASN A C 1
ATOM 1288 O O . ASN A 1 166 ? -10.697 21.599 1.694 1.00 86.19 166 ASN A O 1
ATOM 1292 N N . PRO A 1 167 ? -8.734 20.739 2.398 1.00 89.00 167 PRO A N 1
ATOM 1293 C CA . PRO A 1 167 ? -8.994 21.015 3.805 1.00 89.00 167 PRO A CA 1
ATOM 1294 C C . PRO A 1 167 ? -9.221 22.522 4.016 1.00 89.00 167 PRO A C 1
ATOM 1296 O O . PRO A 1 167 ? -8.530 23.321 3.377 1.00 89.00 167 PRO A O 1
ATOM 1299 N N . PRO A 1 168 ? -10.167 22.932 4.882 1.00 90.69 168 PRO A N 1
ATOM 1300 C CA . PRO A 1 168 ? -10.369 24.344 5.182 1.00 90.69 168 PRO A CA 1
ATOM 1301 C C . PRO A 1 168 ? -9.096 24.974 5.737 1.00 90.69 168 PRO A C 1
ATOM 1303 O O . PRO A 1 168 ? -8.382 24.352 6.525 1.00 90.69 168 PRO A O 1
ATOM 1306 N N . GLU A 1 169 ? -8.845 26.222 5.361 1.00 88.44 169 GLU A N 1
ATOM 1307 C CA . GLU A 1 169 ? -7.711 26.979 5.877 1.00 88.44 169 GLU A CA 1
ATOM 1308 C C . GLU A 1 169 ? -7.783 27.092 7.410 1.00 88.44 169 GLU A C 1
ATOM 1310 O O . GLU A 1 169 ? -8.850 27.324 7.982 1.00 88.44 169 GLU A O 1
ATOM 1315 N N . GLY A 1 170 ? -6.656 26.846 8.085 1.00 89.38 170 GLY A N 1
ATOM 1316 C CA . GLY A 1 170 ? -6.570 26.844 9.549 1.00 89.38 170 GLY A CA 1
ATOM 1317 C C . GLY A 1 170 ? -7.244 25.658 10.255 1.00 89.38 170 GLY A C 1
ATOM 1318 O O . GLY A 1 170 ? -7.279 25.635 11.486 1.00 89.38 170 GLY A O 1
ATOM 1319 N N . ALA A 1 171 ? -7.777 24.667 9.526 1.00 92.06 171 ALA A N 1
ATOM 1320 C CA . ALA A 1 171 ? -8.367 23.485 10.150 1.00 92.06 171 ALA A CA 1
ATOM 1321 C C . ALA A 1 171 ? -7.311 22.667 10.908 1.00 92.06 171 ALA A C 1
ATOM 1323 O O . ALA A 1 171 ? -6.277 22.289 10.358 1.00 92.06 171 ALA A O 1
ATOM 1324 N N . THR A 1 172 ? -7.597 22.333 12.168 1.00 93.94 172 THR A N 1
ATOM 1325 C CA . THR A 1 172 ? -6.713 21.465 12.957 1.00 93.94 172 THR A CA 1
ATOM 1326 C C . THR A 1 172 ? -6.777 20.022 12.463 1.00 93.94 172 THR A C 1
ATOM 1328 O O . THR A 1 172 ? -7.772 19.588 11.871 1.00 93.94 172 THR A O 1
ATOM 1331 N N . ALA A 1 173 ? -5.755 19.225 12.781 1.00 94.75 173 ALA A N 1
ATOM 1332 C CA . ALA A 1 173 ? -5.730 17.814 12.407 1.00 94.75 173 ALA A CA 1
ATOM 1333 C C . ALA A 1 173 ? -6.953 17.042 12.947 1.00 94.75 173 ALA A C 1
ATOM 1335 O O . ALA A 1 173 ? -7.557 16.245 12.230 1.00 94.75 173 ALA A O 1
ATOM 1336 N N . ALA A 1 174 ? -7.407 17.365 14.165 1.00 95.12 174 ALA A N 1
ATOM 1337 C CA . ALA A 1 174 ? -8.625 16.803 14.750 1.00 95.12 174 ALA A CA 1
ATOM 1338 C C . ALA A 1 174 ? -9.902 17.186 13.982 1.00 95.12 174 ALA A C 1
ATOM 1340 O O . ALA A 1 174 ? -10.795 16.352 13.820 1.00 95.12 174 ALA A O 1
ATOM 1341 N N . GLN A 1 175 ? -10.005 18.425 13.490 1.00 95.31 175 GLN A N 1
ATOM 1342 C CA . GLN A 1 175 ? -11.147 18.868 12.684 1.00 95.31 175 GLN A CA 1
ATOM 1343 C C . GLN A 1 175 ? -11.167 18.175 11.317 1.00 95.31 175 GLN A C 1
ATOM 1345 O O . GLN A 1 175 ? -12.215 17.675 10.896 1.00 95.31 175 GLN A O 1
ATOM 1350 N N . THR A 1 176 ? -10.017 18.100 10.646 1.00 95.88 176 THR A N 1
ATOM 1351 C CA . THR A 1 176 ? -9.870 17.426 9.348 1.00 95.88 176 THR A CA 1
ATOM 1352 C C . THR A 1 176 ? -10.155 15.927 9.474 1.00 95.88 176 THR A C 1
ATOM 1354 O O . THR A 1 176 ? -10.993 15.394 8.739 1.00 95.88 176 THR A O 1
ATOM 1357 N N . TYR A 1 177 ? -9.569 15.258 10.472 1.00 96.88 177 TYR A N 1
ATOM 1358 C CA . TYR A 1 177 ? -9.830 13.846 10.754 1.00 96.88 177 TYR A CA 1
ATOM 1359 C C . TYR A 1 177 ? -11.289 13.586 11.155 1.00 96.88 177 TYR A C 1
ATOM 1361 O O . TYR A 1 177 ? -11.897 12.619 10.700 1.00 96.88 177 TYR A O 1
ATOM 1369 N N . GLY A 1 178 ? -11.913 14.481 11.928 1.00 95.56 178 GLY A N 1
ATOM 1370 C CA . GLY A 1 178 ? -13.330 14.368 12.278 1.00 95.56 178 GLY A CA 1
ATOM 1371 C C . GLY A 1 178 ? -14.264 14.384 11.067 1.00 95.56 178 GLY A C 1
ATOM 1372 O O . GLY A 1 178 ? -15.259 13.656 11.042 1.00 95.56 178 GLY A O 1
ATOM 1373 N N . ARG A 1 179 ? -13.939 15.158 10.024 1.00 95.19 179 ARG A N 1
ATOM 1374 C CA . ARG A 1 179 ? -14.701 15.166 8.763 1.00 95.19 179 ARG A CA 1
ATOM 1375 C C . ARG A 1 179 ? -14.529 13.864 7.975 1.00 95.19 179 ARG A C 1
ATOM 1377 O O . ARG A 1 179 ? -15.525 13.343 7.470 1.00 95.19 179 ARG A O 1
ATOM 1384 N N . ILE A 1 180 ? -13.308 13.325 7.924 1.00 95.19 180 ILE A N 1
ATOM 1385 C CA . ILE A 1 180 ? -13.007 12.001 7.350 1.00 95.19 180 ILE A CA 1
ATOM 1386 C C . ILE A 1 180 ? -13.826 10.928 8.069 1.00 95.19 180 ILE A C 1
ATOM 1388 O O . ILE A 1 180 ? -14.594 10.209 7.433 1.00 95.19 180 ILE A O 1
ATOM 1392 N N . GLN A 1 181 ? -13.763 10.893 9.402 1.00 95.00 181 GLN A N 1
ATOM 1393 C CA . GLN A 1 181 ? -14.483 9.925 10.230 1.00 95.00 181 GLN A CA 1
ATOM 1394 C C . GLN A 1 181 ? -16.002 10.003 10.054 1.00 95.00 181 GLN A C 1
ATOM 1396 O O . GLN A 1 181 ? -16.660 8.965 9.965 1.00 95.00 181 GLN A O 1
ATOM 1401 N N . LYS A 1 182 ? -16.573 11.209 9.917 1.00 93.50 182 LYS A N 1
ATOM 1402 C CA . LYS A 1 182 ? -18.003 11.383 9.618 1.00 93.50 182 LYS A CA 1
ATOM 1403 C C . LYS A 1 182 ? -18.389 10.726 8.287 1.00 93.50 182 LYS A C 1
ATOM 1405 O O . LYS A 1 182 ? -19.384 10.004 8.240 1.00 93.50 182 LYS A O 1
ATOM 1410 N N . ARG A 1 183 ? -17.618 10.961 7.216 1.00 92.56 183 ARG A N 1
ATOM 1411 C CA . ARG A 1 183 ? -17.891 10.372 5.891 1.00 92.56 183 ARG A CA 1
ATOM 1412 C C . ARG A 1 183 ? -17.659 8.863 5.880 1.00 92.56 183 ARG A C 1
ATOM 1414 O O . ARG A 1 183 ? -18.494 8.131 5.358 1.00 92.56 183 ARG A O 1
ATOM 1421 N N . LEU A 1 184 ? -16.568 8.401 6.489 1.00 92.25 184 LEU A N 1
ATOM 1422 C CA . LEU A 1 184 ? -16.227 6.982 6.561 1.00 92.25 184 LEU A CA 1
ATOM 1423 C C . LEU A 1 184 ? -17.295 6.206 7.335 1.00 92.25 184 LEU A C 1
ATOM 1425 O O . LEU A 1 184 ? -17.782 5.190 6.853 1.00 92.25 184 LEU A O 1
ATOM 1429 N N . SER A 1 185 ? -17.730 6.729 8.483 1.00 91.00 185 SER A N 1
ATOM 1430 C CA . SER A 1 185 ? -18.800 6.117 9.276 1.00 91.00 185 SER A CA 1
ATOM 1431 C C . SER A 1 185 ? -20.107 6.028 8.488 1.00 91.00 185 SER A C 1
ATOM 1433 O O . SER A 1 185 ? -20.737 4.976 8.485 1.00 91.00 185 SER A O 1
ATOM 1435 N N . ALA A 1 186 ? -20.495 7.094 7.778 1.00 90.06 186 ALA A N 1
ATOM 1436 C CA . ALA A 1 186 ? -21.702 7.093 6.948 1.00 90.06 186 ALA A CA 1
ATOM 1437 C C . ALA A 1 186 ? -21.644 6.056 5.814 1.00 90.06 186 ALA A C 1
ATOM 1439 O O . ALA A 1 186 ? -22.652 5.424 5.516 1.00 90.06 186 ALA A O 1
ATOM 1440 N N . ALA A 1 187 ? -20.471 5.850 5.210 1.00 88.00 187 ALA A N 1
ATOM 1441 C CA . ALA A 1 187 ? -20.281 4.801 4.214 1.00 88.00 187 ALA A CA 1
ATOM 1442 C C . ALA A 1 187 ? -20.352 3.402 4.850 1.00 88.00 187 ALA A C 1
ATOM 1444 O O . ALA A 1 187 ? -21.054 2.521 4.359 1.00 88.00 187 ALA A O 1
ATOM 1445 N N . MET A 1 188 ? -19.682 3.204 5.985 1.00 89.25 188 MET A N 1
ATOM 1446 C CA . MET A 1 188 ? -19.580 1.903 6.645 1.00 89.25 188 MET A CA 1
ATOM 1447 C C . MET A 1 188 ? -20.876 1.423 7.301 1.00 89.25 188 MET A C 1
ATOM 1449 O O . MET A 1 188 ? -21.065 0.213 7.412 1.00 89.25 188 MET A O 1
ATOM 1453 N N . THR A 1 189 ? -21.784 2.310 7.720 1.00 87.25 189 THR A N 1
ATOM 1454 C CA . THR A 1 189 ? -23.081 1.902 8.300 1.00 87.25 189 THR A CA 1
ATOM 1455 C C . THR A 1 189 ? -23.996 1.198 7.296 1.00 87.25 189 THR A C 1
ATOM 1457 O O . THR A 1 189 ? -24.961 0.543 7.697 1.00 87.25 189 THR A O 1
ATOM 1460 N N . THR A 1 190 ? -23.698 1.300 5.999 1.00 86.62 190 THR A N 1
ATOM 1461 C CA . THR A 1 190 ? -24.410 0.571 4.942 1.00 86.62 190 THR A CA 1
ATOM 1462 C C . THR A 1 190 ? -24.004 -0.905 4.867 1.00 86.62 190 THR A C 1
ATOM 1464 O O . THR A 1 190 ? -24.774 -1.721 4.366 1.00 86.62 190 THR A O 1
ATOM 1467 N N . LEU A 1 191 ? -22.850 -1.278 5.433 1.00 90.31 191 LEU A N 1
ATOM 1468 C CA . LEU A 1 191 ? -22.315 -2.638 5.373 1.00 90.31 191 LEU A CA 1
ATOM 1469 C C . LEU A 1 191 ? -23.003 -3.551 6.414 1.00 90.31 191 LEU A C 1
ATOM 1471 O O . LEU A 1 191 ? -23.081 -3.198 7.591 1.00 90.31 191 LEU A O 1
ATOM 1475 N N . PRO A 1 192 ? -23.491 -4.751 6.050 1.00 87.56 192 PRO A N 1
ATOM 1476 C CA . PRO A 1 192 ? -24.164 -5.638 7.008 1.00 87.56 192 PRO A CA 1
ATOM 1477 C C . PRO A 1 192 ? -23.274 -6.113 8.170 1.00 87.56 192 PRO A C 1
ATOM 1479 O O . PRO A 1 192 ? -23.727 -6.193 9.313 1.00 87.56 192 PRO A O 1
ATOM 1482 N N . GLN A 1 193 ? -22.003 -6.415 7.902 1.00 86.12 193 GLN A N 1
ATOM 1483 C CA . GLN A 1 193 ? -21.057 -6.922 8.906 1.00 86.12 193 GLN A CA 1
ATOM 1484 C C . GLN A 1 193 ? -20.675 -5.899 9.983 1.00 86.12 193 GLN A C 1
ATOM 1486 O O . GLN A 1 193 ? -20.585 -6.260 11.156 1.00 86.12 193 GLN A O 1
ATOM 1491 N N . THR A 1 194 ? -20.539 -4.619 9.625 1.00 84.88 194 THR A N 1
ATOM 1492 C CA . THR A 1 194 ? -20.208 -3.543 10.576 1.00 84.88 194 THR A CA 1
ATOM 1493 C C . THR A 1 194 ? -21.325 -3.368 11.601 1.00 84.88 194 THR A C 1
ATOM 1495 O O . THR A 1 194 ? -21.061 -3.274 12.796 1.00 84.88 194 THR A O 1
ATOM 1498 N N . LYS A 1 195 ? -22.594 -3.489 11.182 1.00 82.94 195 LYS A N 1
ATOM 1499 C CA . LYS A 1 195 ? -23.746 -3.482 12.102 1.00 82.94 195 LYS A CA 1
ATOM 1500 C C . LYS A 1 195 ? -23.654 -4.578 13.165 1.00 82.94 195 LYS A C 1
ATOM 1502 O O . LYS A 1 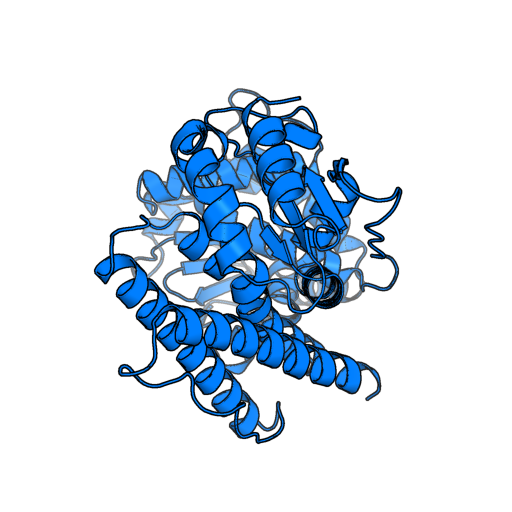195 ? -24.008 -4.334 14.319 1.00 82.94 195 LYS A O 1
ATOM 1507 N N . ARG A 1 196 ? -23.182 -5.780 12.800 1.00 84.31 196 ARG A N 1
ATOM 1508 C CA . ARG A 1 196 ? -23.005 -6.896 13.750 1.00 84.31 196 ARG A CA 1
ATOM 1509 C C . ARG A 1 196 ? -21.901 -6.584 14.762 1.00 84.31 196 ARG A C 1
ATOM 1511 O O . ARG A 1 196 ? -22.107 -6.801 15.956 1.00 84.31 196 ARG A O 1
ATOM 1518 N N . TRP A 1 197 ? -20.772 -6.043 14.305 1.00 87.38 197 TRP A N 1
ATOM 1519 C CA . TRP A 1 197 ? -19.653 -5.660 15.172 1.00 87.38 197 TRP A CA 1
ATOM 1520 C C . TRP A 1 197 ? -20.012 -4.499 16.111 1.00 87.38 197 TRP A C 1
ATOM 1522 O O . TRP A 1 197 ? -19.784 -4.591 17.319 1.00 87.38 197 TRP A O 1
ATOM 1532 N N . ASP A 1 198 ? -20.680 -3.461 15.604 1.00 83.50 198 ASP A N 1
ATOM 1533 C CA . ASP A 1 198 ? -21.138 -2.323 16.410 1.00 83.50 198 ASP A CA 1
ATOM 1534 C C . ASP A 1 198 ? -22.163 -2.741 17.472 1.00 83.50 198 ASP A C 1
ATOM 1536 O O . ASP A 1 198 ? -22.109 -2.290 18.619 1.00 83.50 198 ASP A O 1
ATOM 1540 N N . ALA A 1 199 ? -23.097 -3.632 17.124 1.00 81.56 199 ALA A N 1
ATOM 1541 C CA . ALA A 1 199 ? -24.076 -4.150 18.076 1.00 81.56 199 ALA A CA 1
ATOM 1542 C C . ALA A 1 199 ? -23.413 -4.944 19.215 1.00 81.56 199 ALA A C 1
ATOM 1544 O O . ALA A 1 199 ? -23.868 -4.869 20.360 1.00 81.56 199 ALA A O 1
ATOM 1545 N N . ALA A 1 200 ? -22.333 -5.676 18.923 1.00 76.44 200 ALA A N 1
ATOM 1546 C CA . ALA A 1 200 ? -21.552 -6.384 19.935 1.00 76.44 200 ALA A CA 1
ATOM 1547 C C . ALA A 1 200 ? -20.795 -5.423 20.871 1.00 76.44 200 ALA A C 1
ATOM 1549 O O . ALA A 1 200 ? -20.650 -5.722 22.058 1.00 76.44 200 ALA A O 1
ATOM 1550 N N . ALA A 1 201 ? -20.355 -4.266 20.364 1.00 78.19 201 ALA A N 1
ATOM 1551 C CA . ALA A 1 201 ? -19.662 -3.241 21.143 1.00 78.19 201 ALA A CA 1
ATOM 1552 C C . ALA A 1 201 ? -20.593 -2.479 22.101 1.00 78.19 201 ALA A C 1
ATOM 1554 O O . ALA A 1 201 ? -20.273 -2.301 23.274 1.00 78.19 201 ALA A O 1
ATOM 1555 N N . ARG A 1 202 ? -21.788 -2.079 21.641 1.00 72.94 202 ARG A N 1
ATOM 1556 C CA . ARG A 1 202 ? -22.730 -1.252 22.429 1.00 72.94 202 ARG A CA 1
ATOM 1557 C C . ARG A 1 202 ? -23.247 -1.909 23.712 1.00 72.94 202 ARG A C 1
ATOM 1559 O O . ARG A 1 202 ? -23.766 -1.217 24.579 1.00 72.94 202 ARG A O 1
ATOM 1566 N N . LYS A 1 203 ? -23.131 -3.232 23.839 1.00 68.00 203 LYS A N 1
ATOM 1567 C CA . LYS A 1 203 ? -23.591 -3.991 25.013 1.00 68.00 203 LYS A CA 1
ATOM 1568 C C . LYS A 1 203 ? -22.554 -4.076 26.139 1.00 68.00 203 LYS A C 1
ATOM 1570 O O . LYS A 1 203 ? -22.826 -4.725 27.145 1.00 68.00 203 LYS A O 1
ATOM 1575 N N . LYS A 1 204 ? -21.363 -3.492 25.971 1.00 69.94 204 LYS A N 1
ATOM 1576 C CA . LYS A 1 204 ? -20.223 -3.699 26.874 1.00 69.94 204 LYS A CA 1
ATOM 1577 C C . LYS A 1 204 ? -19.799 -2.406 27.568 1.00 69.94 204 LYS A C 1
ATOM 1579 O O . LYS A 1 204 ? -19.963 -1.312 27.031 1.00 69.94 204 LYS A O 1
ATOM 1584 N N . ALA A 1 205 ? -19.284 -2.553 28.789 1.00 68.38 205 ALA A N 1
ATOM 1585 C CA . ALA A 1 205 ? -18.831 -1.439 29.611 1.00 68.38 205 ALA A CA 1
ATOM 1586 C C . ALA A 1 205 ? -17.660 -0.701 28.942 1.00 68.38 205 ALA A C 1
ATOM 1588 O O . ALA A 1 205 ? -16.730 -1.329 28.440 1.00 68.38 205 ALA A O 1
ATOM 1589 N N . THR A 1 206 ? -17.707 0.630 28.957 1.00 79.75 206 THR A N 1
ATOM 1590 C CA . THR A 1 206 ? -16.633 1.495 28.452 1.00 79.75 206 THR A CA 1
ATOM 1591 C C . THR A 1 206 ? -15.686 1.904 29.571 1.00 79.75 206 THR A C 1
ATOM 1593 O O . THR A 1 206 ? -16.047 1.850 30.748 1.00 79.75 206 THR A O 1
ATOM 1596 N N . SER A 1 207 ? -14.499 2.399 29.217 1.00 78.94 207 SER A N 1
ATOM 1597 C CA . SER A 1 207 ? -13.597 2.999 30.207 1.00 78.94 207 SER A CA 1
ATOM 1598 C C . SER A 1 207 ? -14.273 4.184 30.921 1.00 78.94 207 SER A C 1
ATOM 1600 O O . SER A 1 207 ? -14.832 5.052 30.244 1.00 78.94 207 SER A O 1
ATOM 1602 N N . PRO A 1 208 ? -14.201 4.275 32.263 1.00 71.75 208 PRO A N 1
ATOM 1603 C CA . PRO A 1 208 ? -14.695 5.440 32.996 1.00 71.75 208 PRO A CA 1
ATOM 1604 C C . PRO A 1 208 ? -13.829 6.686 32.752 1.00 71.75 208 PRO A C 1
ATOM 1606 O O . PRO A 1 208 ? -14.312 7.806 32.884 1.00 71.75 208 PRO A O 1
ATOM 1609 N N . LEU A 1 209 ? -12.558 6.499 32.373 1.00 75.25 209 LEU A N 1
ATOM 1610 C CA . LEU A 1 209 ? -11.610 7.583 32.090 1.00 75.25 209 LEU A CA 1
ATOM 1611 C C . LEU A 1 209 ? -11.732 8.105 30.655 1.00 75.25 209 LEU A C 1
ATOM 1613 O O . LEU A 1 209 ? -11.430 9.266 30.389 1.00 75.25 209 LEU A O 1
ATOM 1617 N N . LEU A 1 210 ? -12.166 7.245 29.732 1.00 82.75 210 LEU A N 1
ATOM 1618 C CA . LEU A 1 210 ? -12.354 7.561 28.320 1.00 82.75 210 LEU A CA 1
ATOM 1619 C C . LEU A 1 210 ? -13.705 7.020 27.844 1.00 82.75 210 LEU A C 1
ATOM 1621 O O . LEU A 1 210 ? -13.774 5.892 27.347 1.00 82.75 210 LEU A O 1
ATOM 1625 N N . PRO A 1 211 ? -14.787 7.810 27.982 1.00 84.44 211 PRO A N 1
ATOM 1626 C CA . PRO A 1 211 ? -16.119 7.387 27.574 1.00 84.44 211 PRO A CA 1
ATOM 1627 C C . PRO A 1 211 ? -16.143 6.915 26.118 1.00 84.44 211 PRO A C 1
ATOM 1629 O O . PRO A 1 211 ? -15.683 7.615 25.215 1.00 84.44 211 PRO A O 1
ATOM 1632 N N . GLY A 1 212 ? -16.699 5.725 25.895 1.00 87.81 212 GLY A N 1
ATOM 1633 C CA . GLY A 1 212 ? -16.758 5.093 24.577 1.00 87.81 212 GLY A CA 1
ATOM 1634 C C . GLY A 1 212 ? -15.528 4.272 24.181 1.00 87.81 212 GLY A C 1
ATOM 1635 O O . GLY A 1 212 ? -15.599 3.569 23.178 1.00 87.81 212 GLY A O 1
ATOM 1636 N N . LEU A 1 213 ? -14.423 4.300 24.937 1.00 92.00 213 LEU A N 1
ATOM 1637 C CA . LEU A 1 213 ? -13.300 3.388 24.698 1.00 92.00 213 LEU A CA 1
ATOM 1638 C C . LEU A 1 213 ? -13.724 1.951 25.025 1.00 92.00 213 LEU A C 1
ATOM 1640 O O . LEU A 1 213 ? -14.194 1.678 26.132 1.00 92.00 213 LEU A O 1
ATOM 1644 N N . GLN A 1 214 ? -13.532 1.053 24.061 1.00 93.19 214 GLN A N 1
ATOM 1645 C CA . GLN A 1 214 ? -13.954 -0.348 24.111 1.00 93.19 214 GLN A CA 1
ATOM 1646 C C . GLN A 1 214 ? -12.771 -1.319 24.188 1.00 93.19 214 GLN A C 1
ATOM 1648 O O . GLN A 1 214 ? -12.899 -2.390 24.783 1.00 93.19 214 GLN A O 1
ATOM 1653 N N . SER A 1 215 ? -11.628 -0.978 23.585 1.00 93.75 215 SER A N 1
ATOM 1654 C CA . SER A 1 215 ? -10.434 -1.825 23.636 1.00 93.75 215 SER A CA 1
ATOM 1655 C C . SER A 1 215 ? -9.140 -1.063 23.338 1.00 93.75 215 SER A C 1
ATOM 1657 O O . SER A 1 215 ? -9.168 0.003 22.718 1.00 93.75 215 SER A O 1
ATOM 1659 N N . ILE A 1 216 ? -8.014 -1.623 23.785 1.00 94.50 216 ILE A N 1
ATOM 1660 C CA . ILE A 1 216 ? -6.655 -1.159 23.495 1.00 94.50 216 ILE A CA 1
ATOM 1661 C C . ILE A 1 216 ? -5.844 -2.329 22.940 1.00 94.50 216 ILE A C 1
ATOM 1663 O O . ILE A 1 216 ? -5.776 -3.387 23.572 1.00 94.50 216 ILE A O 1
ATOM 1667 N N . TYR A 1 217 ? -5.182 -2.103 21.806 1.00 95.69 217 TYR A N 1
ATOM 1668 C CA . TYR A 1 217 ? -4.214 -3.033 21.225 1.00 95.69 217 TYR A CA 1
ATOM 1669 C C . TYR A 1 217 ? -2.848 -2.374 21.056 1.00 95.69 217 TYR A C 1
ATOM 1671 O O . TYR A 1 217 ? -2.756 -1.154 20.923 1.00 95.69 217 TYR A O 1
ATOM 1679 N N . THR A 1 218 ? -1.801 -3.188 20.989 1.00 95.19 218 THR A N 1
ATOM 1680 C CA . THR A 1 218 ? -0.482 -2.801 20.484 1.00 95.19 218 THR A CA 1
ATOM 1681 C C . THR A 1 218 ? -0.121 -3.613 19.246 1.00 95.19 218 THR A C 1
ATOM 1683 O O . THR A 1 218 ? -0.417 -4.804 19.163 1.00 95.19 218 THR A O 1
ATOM 1686 N N . SER A 1 219 ? 0.500 -2.964 18.263 1.00 93.06 219 SER A N 1
ATOM 1687 C CA . SER A 1 219 ? 1.033 -3.612 17.059 1.00 93.06 219 SER A CA 1
ATOM 1688 C C . SER A 1 219 ? 2.172 -2.768 16.494 1.00 93.06 219 SER A C 1
ATOM 1690 O O . SER A 1 219 ? 2.005 -1.566 16.309 1.00 93.06 219 SER A O 1
ATOM 1692 N N . GLY A 1 220 ? 3.347 -3.368 16.274 1.00 88.19 220 GLY A N 1
ATOM 1693 C CA . GLY A 1 220 ? 4.498 -2.677 15.672 1.00 88.19 220 GLY A CA 1
ATOM 1694 C C . GLY A 1 220 ? 4.975 -1.421 16.420 1.00 88.19 220 GLY A C 1
ATOM 1695 O O . GLY A 1 220 ? 5.427 -0.475 15.791 1.00 88.19 220 GLY A O 1
ATOM 1696 N N . GLY A 1 221 ? 4.828 -1.370 17.749 1.00 89.56 221 GLY A N 1
ATOM 1697 C CA . GLY A 1 221 ? 5.157 -0.185 18.561 1.00 89.56 221 GLY A CA 1
ATOM 1698 C C . GLY A 1 221 ? 4.054 0.881 18.624 1.00 89.56 221 GLY A C 1
ATOM 1699 O O . GLY A 1 221 ? 4.133 1.799 19.440 1.00 89.56 221 GLY A O 1
ATOM 1700 N N . HIS A 1 222 ? 2.985 0.733 17.839 1.00 93.25 222 HIS A N 1
ATOM 1701 C CA . HIS A 1 222 ? 1.817 1.607 17.881 1.00 93.25 222 HIS A CA 1
ATOM 1702 C C . HIS A 1 222 ? 0.830 1.143 18.954 1.00 93.25 222 HIS A C 1
ATOM 1704 O O . HIS A 1 222 ? 0.575 -0.057 19.087 1.00 93.25 222 HIS A O 1
ATOM 1710 N N . THR A 1 223 ? 0.221 2.089 19.672 1.00 96.25 223 THR A N 1
ATOM 1711 C CA . THR A 1 223 ? -0.978 1.812 20.479 1.00 96.25 223 THR A CA 1
ATOM 1712 C C . THR A 1 223 ? -2.225 2.209 19.704 1.00 96.25 223 THR A C 1
ATOM 1714 O O . THR A 1 223 ? -2.315 3.329 19.207 1.00 96.25 223 THR A O 1
ATOM 1717 N N . ILE A 1 224 ? -3.199 1.305 19.629 1.00 96.69 224 ILE A N 1
ATOM 1718 C CA . ILE A 1 224 ? -4.462 1.491 18.915 1.00 96.69 224 ILE A CA 1
ATOM 1719 C C . ILE A 1 224 ? -5.599 1.536 19.934 1.00 96.69 224 ILE A C 1
ATOM 1721 O O . ILE A 1 224 ? -5.889 0.543 20.606 1.00 96.69 224 ILE A O 1
ATOM 1725 N N . LEU A 1 225 ? -6.263 2.686 20.032 1.00 95.44 225 LEU A N 1
ATOM 1726 C CA . LEU A 1 225 ? -7.465 2.873 20.839 1.00 95.44 225 LEU A CA 1
ATOM 1727 C C . LEU A 1 225 ? -8.710 2.638 19.984 1.00 95.44 225 LEU A C 1
ATOM 1729 O O . LEU A 1 225 ? -8.937 3.324 18.984 1.00 95.44 225 LEU A O 1
ATOM 1733 N N . ILE A 1 226 ? -9.543 1.689 20.405 1.00 95.31 226 ILE A N 1
ATOM 1734 C CA . ILE A 1 226 ? -10.766 1.319 19.695 1.00 95.31 226 ILE A CA 1
ATOM 1735 C C . ILE A 1 226 ? -11.978 1.835 20.459 1.00 95.31 226 ILE A C 1
ATOM 1737 O O . ILE A 1 226 ? -12.248 1.413 21.586 1.00 95.31 226 ILE A O 1
ATOM 1741 N N . PHE A 1 227 ? -12.734 2.719 19.817 1.00 93.88 227 PHE A N 1
ATOM 1742 C CA . PHE A 1 227 ? -13.951 3.314 20.355 1.00 93.88 227 PHE A CA 1
ATOM 1743 C C . PHE A 1 227 ? -15.213 2.673 19.771 1.00 93.88 227 PHE A C 1
ATOM 1745 O O . PHE A 1 227 ? -15.214 2.107 18.680 1.00 93.88 227 PHE A O 1
ATOM 1752 N N . ASP A 1 228 ? -16.326 2.806 20.481 1.00 90.75 228 ASP A N 1
ATOM 1753 C CA . ASP A 1 228 ? -17.654 2.470 19.965 1.00 90.75 228 ASP A CA 1
ATOM 1754 C C . ASP A 1 228 ? -18.087 3.400 18.816 1.00 90.75 228 ASP A C 1
ATOM 1756 O O . ASP A 1 228 ? -18.712 2.967 17.852 1.00 90.75 228 ASP A O 1
ATOM 1760 N N . HIS A 1 229 ? -17.736 4.682 18.915 1.00 89.38 229 HIS A N 1
ATOM 1761 C CA . HIS A 1 229 ? -17.949 5.706 17.901 1.00 89.38 229 HIS A CA 1
ATOM 1762 C C . HIS A 1 229 ? -16.926 6.845 18.046 1.00 89.38 229 HIS A C 1
ATOM 1764 O O . HIS A 1 229 ? -16.462 7.162 19.144 1.00 89.38 229 HIS A O 1
ATOM 1770 N N . LEU A 1 230 ? -16.602 7.518 16.940 1.00 90.88 230 LEU A N 1
ATOM 1771 C CA . LEU A 1 230 ? -15.746 8.708 16.925 1.00 90.88 230 LEU A CA 1
ATOM 1772 C C . LEU A 1 230 ? -16.511 9.886 16.318 1.00 90.88 230 LEU A C 1
ATOM 1774 O O . LEU A 1 230 ? -16.658 9.990 15.103 1.00 90.88 230 LEU A O 1
ATOM 1778 N N . SER A 1 231 ? -17.020 10.781 17.169 1.00 88.81 231 SER A N 1
ATOM 1779 C CA . SER A 1 231 ? -17.647 12.024 16.709 1.00 88.81 231 SER A CA 1
ATOM 1780 C C . SER A 1 231 ? -16.604 13.134 16.520 1.00 88.81 231 SER A C 1
ATOM 1782 O O . SER A 1 231 ? -15.613 13.168 17.258 1.00 88.81 231 SER A O 1
ATOM 1784 N N . PRO A 1 232 ? -16.832 14.096 15.603 1.00 87.94 232 PRO A N 1
ATOM 1785 C CA . PRO A 1 232 ? -15.967 15.269 15.474 1.00 87.94 232 PRO A CA 1
ATOM 1786 C C . PRO A 1 232 ? -15.774 16.008 16.805 1.00 87.94 232 PRO A C 1
ATOM 1788 O O . PRO A 1 232 ? -14.665 16.409 17.140 1.00 87.94 232 PRO A O 1
ATOM 1791 N N . GLN A 1 233 ? -16.832 16.122 17.616 1.00 88.12 233 GLN A N 1
ATOM 1792 C CA . GLN A 1 233 ? -16.766 16.776 18.923 1.00 88.12 233 GLN A CA 1
ATOM 1793 C C . GLN A 1 233 ? -15.856 16.028 19.904 1.00 88.12 233 GLN A C 1
ATOM 1795 O O . GLN A 1 233 ? -15.135 16.671 20.662 1.00 88.12 233 GLN A O 1
ATOM 1800 N N . ARG A 1 234 ? -15.873 14.686 19.901 1.00 88.12 234 ARG A N 1
ATOM 1801 C CA . ARG A 1 234 ? -14.979 13.873 20.741 1.00 88.12 234 ARG A CA 1
ATOM 1802 C C . ARG A 1 234 ? -13.526 14.065 20.317 1.00 88.12 234 ARG A C 1
ATOM 1804 O O . ARG A 1 234 ? -12.683 14.321 21.169 1.00 88.12 234 ARG A O 1
ATOM 1811 N N . LEU A 1 235 ? -13.264 14.008 19.011 1.00 91.62 235 LEU A N 1
ATOM 1812 C CA . LEU A 1 235 ? -11.927 14.191 18.445 1.00 91.62 235 LEU A CA 1
ATOM 1813 C C . LEU A 1 235 ? -11.322 15.551 18.799 1.00 91.62 235 LEU A C 1
ATOM 1815 O O . LEU A 1 235 ? -10.152 15.607 19.156 1.00 91.62 235 LEU A O 1
ATOM 1819 N N . SER A 1 236 ? -12.113 16.626 18.751 1.00 88.62 236 SER A N 1
ATOM 1820 C CA . SER A 1 236 ? -11.626 17.976 19.063 1.00 88.62 236 SER A CA 1
ATOM 1821 C C . SER A 1 236 ? -11.515 18.289 20.558 1.00 88.62 236 SER A C 1
ATOM 1823 O O . SER A 1 236 ? -10.773 19.194 20.918 1.00 88.62 236 SER A O 1
ATOM 1825 N N . ARG A 1 237 ? -12.268 17.606 21.433 1.00 88.44 237 ARG A N 1
ATOM 1826 C CA . ARG A 1 237 ? -12.251 17.871 22.887 1.00 88.44 237 ARG A CA 1
ATOM 1827 C C . ARG A 1 237 ? -11.231 17.034 23.652 1.00 88.44 237 ARG A C 1
ATOM 1829 O O . ARG A 1 237 ? -10.872 17.400 24.767 1.00 88.44 237 ARG A O 1
ATOM 1836 N N . ALA A 1 238 ? -10.824 15.893 23.106 1.00 88.12 238 ALA A N 1
ATOM 1837 C CA . ALA A 1 238 ? -9.851 15.026 23.749 1.00 88.12 238 ALA A CA 1
ATOM 1838 C C . ALA A 1 238 ? -8.440 15.628 23.663 1.00 88.12 238 ALA A C 1
ATOM 1840 O O . ALA A 1 238 ? -8.018 16.095 22.608 1.00 88.12 238 ALA A O 1
ATOM 1841 N N . ASN A 1 239 ? -7.705 15.580 24.775 1.00 89.94 239 ASN A N 1
ATOM 1842 C CA . ASN A 1 239 ? -6.281 15.899 24.798 1.00 89.94 239 ASN A CA 1
ATOM 1843 C C . ASN A 1 239 ? -5.482 14.616 24.526 1.00 89.94 239 ASN A C 1
ATOM 1845 O O . ASN A 1 239 ? -5.146 13.877 25.451 1.00 89.94 239 ASN A O 1
ATOM 1849 N N . TRP A 1 240 ? -5.256 14.323 23.247 1.00 91.75 240 TRP A N 1
ATOM 1850 C CA . TRP A 1 240 ? -4.631 13.078 22.800 1.00 91.75 240 TRP A CA 1
ATOM 1851 C C . TRP A 1 240 ? -3.177 12.934 23.261 1.00 91.75 240 TRP A C 1
ATOM 1853 O O . TRP A 1 240 ? -2.797 11.831 23.644 1.00 91.75 240 TRP A O 1
ATOM 1863 N N . ASP A 1 241 ? -2.407 14.022 23.335 1.00 90.50 241 ASP A N 1
ATOM 1864 C CA . ASP A 1 241 ? -1.035 14.000 23.864 1.00 90.50 241 ASP A CA 1
ATOM 1865 C C . ASP A 1 241 ? -1.013 13.633 25.356 1.00 90.50 241 ASP A C 1
ATOM 1867 O O . ASP A 1 241 ? -0.253 12.768 25.794 1.00 90.50 241 ASP A O 1
ATOM 1871 N N . ALA A 1 242 ? -1.914 14.214 26.154 1.00 89.19 242 ALA A N 1
ATOM 1872 C CA . ALA A 1 242 ? -2.027 13.858 27.569 1.00 89.19 242 ALA A CA 1
ATOM 1873 C C . ALA A 1 242 ? -2.476 12.401 27.778 1.00 89.19 242 ALA A C 1
ATOM 1875 O O . ALA A 1 242 ? -2.136 11.788 28.791 1.00 89.19 242 ALA A O 1
ATOM 1876 N N . LEU A 1 243 ? -3.251 11.837 26.845 1.00 87.75 243 LEU A N 1
ATOM 1877 C CA . LEU A 1 243 ? -3.610 10.418 26.870 1.00 87.75 243 LEU A CA 1
ATOM 1878 C C . LEU A 1 243 ? -2.430 9.535 26.482 1.00 87.75 243 LEU A C 1
ATOM 1880 O O . LEU A 1 243 ? -2.184 8.544 27.165 1.00 87.75 243 LEU A O 1
ATOM 1884 N N . ALA A 1 244 ? -1.685 9.915 25.446 1.00 86.56 244 ALA A N 1
ATOM 1885 C CA . ALA A 1 244 ? -0.474 9.231 25.015 1.00 86.56 244 ALA A CA 1
ATOM 1886 C C . ALA A 1 244 ? 0.537 9.074 26.160 1.00 86.56 244 ALA A C 1
ATOM 1888 O O . ALA A 1 244 ? 1.017 7.970 26.402 1.00 86.56 244 ALA A O 1
ATOM 1889 N N . GLN A 1 245 ? 0.770 10.136 26.936 1.00 84.44 245 GLN A N 1
ATOM 1890 C CA . GLN A 1 245 ? 1.684 10.128 28.089 1.00 84.44 245 GLN A CA 1
ATOM 1891 C C . GLN A 1 245 ? 1.262 9.186 29.230 1.00 84.44 245 GLN A C 1
ATOM 1893 O O . GLN A 1 245 ? 2.070 8.866 30.098 1.00 84.44 245 GLN A O 1
ATOM 1898 N N . ARG A 1 246 ? -0.004 8.756 29.263 1.00 84.50 246 ARG A N 1
ATOM 1899 C CA . ARG A 1 246 ? -0.537 7.842 30.286 1.00 84.50 246 ARG A CA 1
ATOM 1900 C C . ARG A 1 246 ? -0.550 6.385 29.835 1.00 84.50 246 ARG A C 1
ATOM 1902 O O . ARG A 1 246 ? -0.881 5.517 30.643 1.00 84.50 246 ARG A O 1
ATOM 1909 N N . LEU A 1 247 ? -0.256 6.110 28.564 1.00 81.75 247 LEU A N 1
ATOM 1910 C CA . LEU A 1 247 ? -0.240 4.748 28.046 1.00 81.75 247 LEU A CA 1
ATOM 1911 C C . LEU A 1 247 ? 1.070 4.047 28.431 1.00 81.75 247 LEU A C 1
ATOM 1913 O O . LEU A 1 247 ? 2.141 4.650 28.357 1.00 81.75 247 LEU A O 1
ATOM 1917 N N . PRO A 1 248 ? 1.009 2.770 28.842 1.00 74.50 248 PRO A N 1
ATOM 1918 C CA . PRO A 1 248 ? 2.207 2.007 29.158 1.00 74.50 248 PRO A CA 1
ATOM 1919 C C . PRO A 1 248 ? 3.038 1.741 27.893 1.00 74.50 248 PRO A C 1
ATOM 1921 O O . PRO A 1 248 ? 2.490 1.557 26.808 1.00 74.50 248 PRO A O 1
ATOM 1924 N N . GLY A 1 249 ? 4.363 1.651 28.048 1.00 75.9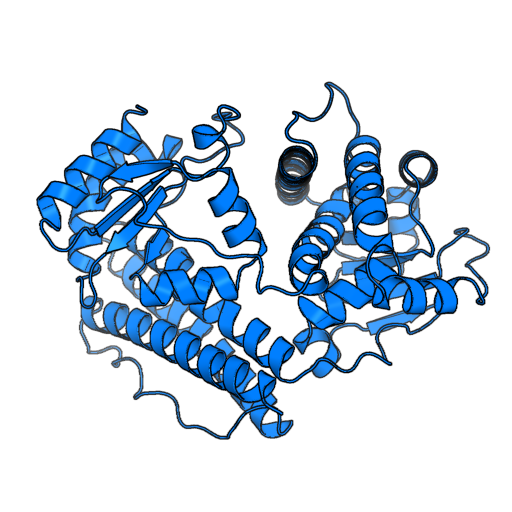4 249 GLY A N 1
ATOM 1925 C CA . GLY A 1 249 ? 5.252 1.104 27.016 1.00 75.94 249 GLY A CA 1
ATOM 1926 C C . GLY A 1 249 ? 5.833 2.090 25.998 1.00 75.94 249 GLY A C 1
ATOM 1927 O O . GLY A 1 249 ? 6.382 1.618 25.010 1.00 75.94 249 GLY A O 1
ATOM 1928 N N . ASN A 1 250 ? 5.756 3.409 26.230 1.00 81.62 250 ASN A N 1
ATOM 1929 C CA . ASN A 1 250 ? 6.338 4.453 25.363 1.00 81.62 250 ASN A CA 1
ATOM 1930 C C . ASN A 1 250 ? 6.045 4.223 23.865 1.00 81.62 250 ASN A C 1
ATOM 1932 O O . ASN A 1 250 ? 6.967 3.956 23.090 1.00 81.62 250 ASN A O 1
ATOM 1936 N N . PRO A 1 251 ? 4.765 4.270 23.451 1.00 88.44 251 PRO A N 1
ATOM 1937 C CA . PRO A 1 251 ? 4.394 3.965 22.077 1.00 88.44 251 PRO A CA 1
ATOM 1938 C C . PRO A 1 251 ? 5.017 4.953 21.088 1.00 88.44 251 PRO A C 1
ATOM 1940 O O . PRO A 1 251 ? 5.072 6.152 21.352 1.00 88.44 251 PRO A O 1
ATOM 1943 N N . THR A 1 252 ? 5.402 4.456 19.911 1.00 89.88 252 THR A N 1
ATOM 1944 C CA . THR A 1 252 ? 5.915 5.293 18.810 1.00 89.88 252 THR A CA 1
ATOM 1945 C C . THR A 1 252 ? 4.817 6.143 18.176 1.00 89.88 252 THR A C 1
ATOM 1947 O O . THR A 1 252 ? 5.091 7.161 17.554 1.00 89.88 252 THR A O 1
ATOM 1950 N N . SER A 1 253 ? 3.552 5.739 18.318 1.00 93.88 253 SER A N 1
ATOM 1951 C CA . SER A 1 253 ? 2.405 6.565 17.950 1.00 93.88 253 SER A CA 1
ATOM 1952 C C . SER A 1 253 ? 1.129 6.114 18.655 1.00 93.88 253 SER A C 1
ATOM 1954 O O . SER A 1 253 ? 0.974 4.934 18.989 1.00 93.88 253 SER A O 1
ATOM 1956 N N . LEU A 1 254 ? 0.161 7.024 18.744 1.00 95.81 254 LEU A N 1
ATOM 1957 C CA . LEU A 1 254 ? -1.193 6.745 19.206 1.00 95.81 254 LEU A CA 1
ATOM 1958 C C . LEU A 1 254 ? -2.182 6.799 18.041 1.00 95.81 254 LEU A C 1
ATOM 1960 O O . LEU A 1 254 ? -2.429 7.866 17.497 1.00 95.81 254 LEU A O 1
ATOM 1964 N N . GLN A 1 255 ? -2.789 5.669 17.697 1.00 96.69 255 GLN A N 1
ATOM 1965 C CA . GLN A 1 255 ? -3.816 5.584 16.662 1.00 96.69 255 GLN A CA 1
ATOM 1966 C C . GLN A 1 255 ? -5.199 5.406 17.287 1.00 96.69 255 GLN A C 1
ATOM 1968 O O . GLN A 1 255 ? -5.352 4.763 18.328 1.00 96.69 255 GLN A O 1
ATOM 1973 N N . VAL A 1 256 ? -6.228 5.959 16.646 1.00 96.38 256 VAL A N 1
ATOM 1974 C CA . VAL A 1 256 ? -7.612 5.889 17.125 1.00 96.38 256 VAL A CA 1
ATOM 1975 C C . VAL A 1 256 ? -8.558 5.476 16.010 1.00 96.38 256 VAL A C 1
ATOM 1977 O O . VAL A 1 256 ? -8.529 6.002 14.896 1.00 96.38 256 VAL A O 1
ATOM 1980 N N . THR A 1 257 ? -9.443 4.540 16.327 1.00 96.50 257 THR A N 1
ATOM 1981 C CA . THR A 1 257 ? -10.398 3.984 15.369 1.00 96.50 257 THR A CA 1
ATOM 1982 C C . THR A 1 257 ? -11.682 3.535 16.064 1.00 96.50 257 THR A C 1
ATOM 1984 O O . THR A 1 257 ? -11.848 3.712 17.274 1.00 96.50 257 THR A O 1
ATOM 1987 N N . THR A 1 258 ? -12.619 2.979 15.301 1.00 94.94 258 THR A N 1
ATOM 1988 C CA . THR A 1 258 ? -13.854 2.382 15.824 1.00 94.94 258 THR A CA 1
ATOM 1989 C C . THR A 1 258 ? -13.808 0.861 15.756 1.00 94.94 258 THR A C 1
ATOM 1991 O O . THR A 1 258 ? -13.011 0.300 15.006 1.00 94.94 258 THR A O 1
ATOM 1994 N N . VAL A 1 259 ? -14.680 0.179 16.506 1.00 93.94 259 VAL A N 1
ATOM 1995 C CA . VAL A 1 259 ? -14.787 -1.292 16.464 1.00 93.94 259 VAL A CA 1
ATOM 1996 C C . VAL A 1 259 ? -15.008 -1.787 15.035 1.00 93.94 259 VAL A C 1
ATOM 1998 O O . VAL A 1 259 ? -14.254 -2.633 14.561 1.00 93.94 259 VAL A O 1
ATOM 2001 N N . SER A 1 260 ? -15.972 -1.209 14.313 1.00 93.69 260 SER A N 1
ATOM 2002 C CA . SER A 1 260 ? -16.233 -1.586 12.921 1.00 93.69 260 SER A CA 1
ATOM 2003 C C . SER A 1 260 ? -15.043 -1.367 11.992 1.00 93.69 260 SER A C 1
ATOM 2005 O O . SER A 1 260 ? -14.804 -2.194 11.117 1.00 93.69 260 SER A O 1
ATOM 2007 N N . GLN A 1 261 ? -14.299 -0.270 12.160 1.00 95.38 261 GLN A N 1
ATOM 2008 C CA . GLN A 1 261 ? -13.113 0.011 11.344 1.00 95.38 261 GLN A CA 1
ATOM 2009 C C . GLN A 1 261 ? -11.995 -0.977 11.651 1.00 95.38 261 GLN A C 1
ATOM 2011 O O . GLN A 1 261 ? -11.481 -1.595 10.728 1.00 95.38 261 GLN A O 1
ATOM 2016 N N . ALA A 1 262 ? -11.677 -1.196 12.927 1.00 95.94 262 ALA A N 1
ATOM 2017 C CA . ALA A 1 262 ? -10.644 -2.144 13.325 1.00 95.94 262 ALA A CA 1
ATOM 2018 C C . ALA A 1 262 ? -10.943 -3.567 12.840 1.00 95.94 262 ALA A C 1
ATOM 2020 O O . ALA A 1 262 ? -10.060 -4.222 12.294 1.00 95.94 262 ALA A O 1
ATOM 2021 N N . SER A 1 263 ? -12.188 -4.032 12.984 1.00 95.06 263 SER A N 1
ATOM 2022 C CA . SER A 1 263 ? -12.590 -5.354 12.499 1.00 95.06 263 SER A CA 1
ATOM 2023 C C . SER A 1 263 ? -12.542 -5.458 10.973 1.00 95.06 263 SER A C 1
ATOM 2025 O O . SER A 1 263 ? -12.105 -6.482 10.452 1.00 95.06 263 SER A O 1
ATOM 2027 N N . LEU A 1 264 ? -12.931 -4.401 10.250 1.00 94.88 264 LEU A N 1
ATOM 2028 C CA . LEU A 1 264 ? -12.833 -4.364 8.791 1.00 94.88 264 LEU A CA 1
ATOM 2029 C C . LEU A 1 264 ? -11.366 -4.400 8.325 1.00 94.88 264 LEU A C 1
ATOM 2031 O O . LEU A 1 264 ? -11.018 -5.196 7.460 1.00 94.88 264 LEU A O 1
ATOM 2035 N N . ILE A 1 265 ? -10.502 -3.583 8.929 1.00 95.88 265 ILE A N 1
ATOM 2036 C CA . ILE A 1 265 ? -9.064 -3.535 8.625 1.00 95.88 265 ILE A CA 1
ATOM 2037 C C . ILE A 1 265 ? -8.426 -4.898 8.891 1.00 95.88 265 ILE A C 1
ATOM 2039 O O . ILE A 1 265 ? -7.764 -5.452 8.019 1.00 95.88 265 ILE A O 1
ATOM 2043 N N . ALA A 1 266 ? -8.658 -5.468 10.072 1.00 95.88 266 ALA A N 1
ATOM 2044 C CA . ALA A 1 266 ? -8.095 -6.755 10.459 1.00 95.88 266 ALA A CA 1
ATOM 2045 C C . ALA A 1 266 ? -8.511 -7.898 9.521 1.00 95.88 266 ALA A C 1
ATOM 2047 O O . ALA A 1 266 ? -7.689 -8.749 9.201 1.00 95.88 266 ALA A O 1
ATOM 2048 N N . ALA A 1 267 ? -9.767 -7.915 9.067 1.00 94.25 267 ALA A N 1
ATOM 2049 C CA . ALA A 1 267 ? -10.271 -8.990 8.218 1.00 94.25 267 ALA A CA 1
ATOM 2050 C C . ALA A 1 267 ? -9.848 -8.868 6.741 1.00 94.25 267 ALA A C 1
ATOM 2052 O O . ALA A 1 267 ? -9.663 -9.898 6.099 1.00 94.25 267 ALA A O 1
ATOM 2053 N N . TYR A 1 268 ? -9.696 -7.649 6.206 1.00 94.31 268 TYR A N 1
ATOM 2054 C CA . TYR A 1 268 ? -9.534 -7.421 4.758 1.00 94.31 268 TYR A CA 1
ATOM 2055 C C . TYR A 1 268 ? -8.204 -6.765 4.355 1.00 94.31 268 TYR A C 1
ATOM 2057 O O . TYR A 1 268 ? -7.725 -6.976 3.244 1.00 94.31 268 TYR A O 1
ATOM 2065 N N . GLU A 1 269 ? -7.589 -5.969 5.234 1.00 94.56 269 GLU A N 1
ATOM 2066 C CA . GLU A 1 269 ? -6.317 -5.288 4.943 1.00 94.56 269 GLU A CA 1
ATOM 2067 C C . GLU A 1 269 ? -5.130 -5.916 5.656 1.00 94.56 269 GLU A C 1
ATOM 2069 O O . GLU A 1 269 ? -4.038 -5.939 5.095 1.00 94.56 269 GLU A O 1
ATOM 2074 N N . ARG A 1 270 ? -5.334 -6.444 6.867 1.00 95.38 270 ARG A N 1
ATOM 2075 C CA . ARG A 1 270 ? -4.281 -7.026 7.712 1.00 95.38 270 ARG A CA 1
ATOM 2076 C C . ARG A 1 270 ? -4.591 -8.458 8.180 1.00 95.38 270 ARG A C 1
ATOM 2078 O O . ARG A 1 270 ? -4.391 -8.768 9.357 1.00 95.38 270 ARG A O 1
ATOM 2085 N N . PRO A 1 271 ? -5.055 -9.360 7.295 1.00 95.44 271 PRO A N 1
ATOM 2086 C CA . PRO A 1 271 ? -5.438 -10.713 7.690 1.00 95.44 271 PRO A CA 1
ATOM 2087 C C . PRO A 1 271 ? -4.251 -11.535 8.221 1.00 95.44 271 PRO A C 1
ATOM 2089 O O . PRO A 1 271 ? -4.416 -12.324 9.152 1.00 95.44 271 PRO A O 1
ATOM 2092 N N . LEU A 1 272 ? -3.034 -11.303 7.716 1.00 94.56 272 LEU A N 1
ATOM 2093 C CA . LEU A 1 272 ? -1.827 -11.953 8.239 1.00 94.56 272 LEU A CA 1
ATOM 2094 C C . LEU A 1 272 ? -1.448 -11.483 9.642 1.00 94.56 272 LEU A C 1
ATOM 2096 O O . LEU A 1 272 ? -0.943 -12.274 10.433 1.00 94.56 272 LEU A O 1
ATOM 2100 N N . ASP A 1 273 ? -1.726 -10.227 9.991 1.00 94.69 273 ASP A N 1
ATOM 2101 C CA . ASP A 1 273 ? -1.461 -9.720 11.339 1.00 94.69 273 ASP A CA 1
ATOM 2102 C C . ASP A 1 273 ? -2.362 -10.408 12.377 1.00 94.69 273 ASP A C 1
ATOM 2104 O O . ASP A 1 273 ? -1.953 -10.586 13.527 1.00 94.69 273 ASP A O 1
ATOM 2108 N N . ILE A 1 274 ? -3.562 -10.842 11.975 1.00 94.31 274 ILE A N 1
ATOM 2109 C CA . ILE A 1 274 ? -4.430 -11.697 12.792 1.00 94.31 274 ILE A CA 1
ATOM 2110 C C . ILE A 1 274 ? -3.858 -13.112 12.876 1.00 94.31 274 ILE A C 1
ATOM 2112 O O . ILE A 1 274 ? -3.653 -13.615 13.982 1.00 94.31 274 ILE A O 1
ATOM 2116 N N . LEU A 1 275 ? -3.541 -13.728 11.731 1.00 93.50 275 LEU A N 1
ATOM 2117 C CA . LEU A 1 275 ? -3.012 -15.095 11.676 1.00 93.50 275 LEU A CA 1
ATOM 2118 C C . LEU A 1 275 ? -1.722 -15.251 12.502 1.00 93.50 275 LEU A C 1
ATOM 2120 O O . LEU A 1 275 ? -1.579 -16.202 13.270 1.00 93.50 275 LEU A O 1
ATOM 2124 N N . PHE A 1 276 ? -0.810 -14.285 12.400 1.00 92.38 276 PHE A N 1
ATOM 2125 C CA . PHE A 1 276 ? 0.470 -14.264 13.109 1.00 92.38 276 PHE A CA 1
ATOM 2126 C C . PHE A 1 276 ? 0.407 -13.579 14.480 1.00 92.38 276 PHE A C 1
ATOM 2128 O O . PHE A 1 276 ? 1.447 -13.374 15.105 1.00 92.38 276 PHE A O 1
ATOM 2135 N N . LYS A 1 277 ? -0.793 -13.235 14.973 1.00 92.31 277 LYS A N 1
ATOM 2136 C CA . LYS A 1 277 ? -1.018 -12.639 16.303 1.00 92.31 277 LYS A CA 1
ATOM 2137 C C . LYS A 1 277 ? -0.180 -11.376 16.563 1.00 92.31 277 LYS A C 1
ATOM 2139 O O . LYS A 1 277 ? 0.308 -11.164 17.672 1.00 92.31 277 LYS A O 1
ATOM 2144 N N . ARG A 1 278 ? -0.018 -10.518 15.550 1.00 94.00 278 ARG A N 1
ATOM 2145 C CA . ARG A 1 278 ? 0.713 -9.244 15.676 1.00 94.00 278 ARG A CA 1
ATOM 2146 C C . ARG A 1 278 ? -0.056 -8.190 16.470 1.00 94.00 278 ARG A C 1
ATOM 2148 O O . ARG A 1 278 ? 0.560 -7.310 17.065 1.00 94.00 278 ARG A O 1
ATOM 2155 N N . PHE A 1 279 ? -1.384 -8.293 16.525 1.00 95.19 279 PHE A N 1
ATOM 2156 C CA . PHE A 1 279 ? -2.204 -7.487 17.426 1.00 95.19 279 PHE A CA 1
ATOM 2157 C C . PHE A 1 279 ? -2.186 -8.066 18.842 1.00 95.19 279 PHE A C 1
ATOM 2159 O O . PHE A 1 279 ? -2.782 -9.109 19.113 1.00 95.19 279 PHE A O 1
ATOM 2166 N N . GLN A 1 280 ? -1.547 -7.355 19.763 1.00 95.12 280 GLN A N 1
ATOM 2167 C CA . GLN A 1 280 ? -1.528 -7.692 21.182 1.00 95.12 280 GLN A CA 1
ATOM 2168 C C . GLN A 1 280 ? -2.651 -6.943 21.896 1.00 95.12 280 GLN A C 1
ATOM 2170 O O . GLN A 1 280 ? -2.690 -5.717 21.896 1.00 95.12 280 GLN A O 1
ATOM 2175 N N . HIS A 1 281 ? -3.598 -7.676 22.475 1.00 95.19 281 HIS A N 1
ATOM 2176 C CA . HIS A 1 281 ? -4.714 -7.086 23.209 1.00 95.19 281 HIS A CA 1
ATOM 2177 C C . HIS A 1 281 ? -4.299 -6.742 24.643 1.00 95.19 281 HIS A C 1
ATOM 2179 O O . HIS A 1 281 ? -3.952 -7.637 25.412 1.00 95.19 281 HIS A O 1
ATOM 2185 N N . ASN A 1 282 ? -4.419 -5.469 25.022 1.00 91.88 282 ASN A N 1
ATOM 2186 C CA . ASN A 1 282 ? -3.971 -4.978 26.328 1.00 91.88 282 ASN A CA 1
ATOM 2187 C C . ASN A 1 282 ? -5.127 -4.704 27.293 1.00 91.88 282 ASN A C 1
ATOM 2189 O O . ASN A 1 282 ? -4.976 -4.878 28.500 1.00 91.88 282 ASN A O 1
ATOM 2193 N N . TRP A 1 283 ? -6.284 -4.263 26.791 1.00 91.69 283 TRP A N 1
ATOM 2194 C CA . TRP A 1 283 ? -7.416 -3.913 27.650 1.00 91.69 283 TRP A CA 1
ATOM 2195 C C . TRP A 1 283 ? -8.759 -3.977 26.923 1.00 91.69 283 TRP A C 1
ATOM 2197 O O . TRP A 1 283 ? -8.851 -3.676 25.733 1.00 91.69 283 TRP A O 1
ATOM 2207 N N . GLY A 1 284 ? -9.815 -4.269 27.686 1.00 90.94 284 GLY A N 1
ATOM 2208 C CA . GLY A 1 284 ? -11.199 -4.190 27.235 1.00 90.94 284 GLY A CA 1
ATOM 2209 C C . GLY A 1 284 ? -11.642 -5.440 26.487 1.00 90.94 284 GLY A C 1
ATOM 2210 O O . GLY A 1 284 ? -11.369 -6.568 26.899 1.00 90.94 284 GLY A O 1
ATOM 2211 N N . VAL A 1 285 ? -12.398 -5.235 25.414 1.00 90.75 285 VAL A N 1
ATOM 2212 C CA . VAL A 1 285 ? -13.022 -6.316 24.655 1.00 90.75 285 VAL A CA 1
ATOM 2213 C C . VAL A 1 285 ? -12.131 -6.744 23.500 1.00 90.75 285 VAL A C 1
ATOM 2215 O O . VAL A 1 285 ? -11.850 -5.959 22.595 1.00 90.75 285 VAL A O 1
ATOM 2218 N N . ASN A 1 286 ? -11.781 -8.028 23.461 1.00 92.25 286 ASN A N 1
ATOM 2219 C CA . ASN A 1 286 ? -10.969 -8.565 22.378 1.00 92.25 286 ASN A CA 1
ATOM 2220 C C . ASN A 1 286 ? -11.805 -8.862 21.112 1.00 92.25 286 ASN A C 1
ATOM 2222 O O . ASN A 1 286 ? -12.160 -10.006 20.839 1.00 92.25 286 ASN A O 1
ATOM 2226 N N . PHE A 1 287 ? -12.169 -7.817 20.364 1.00 91.12 287 PHE A N 1
ATOM 2227 C CA . PHE A 1 287 ? -12.905 -7.922 19.097 1.00 91.12 287 PHE A CA 1
ATOM 2228 C C . PHE A 1 287 ? -12.131 -8.626 17.979 1.00 91.12 287 PHE A C 1
ATOM 2230 O O . PHE A 1 287 ? -12.760 -9.181 17.084 1.00 91.12 287 PHE A O 1
ATOM 2237 N N . LEU A 1 288 ? -10.796 -8.584 18.001 1.00 93.44 288 LEU A N 1
ATOM 2238 C CA . LEU A 1 288 ? -9.982 -9.144 16.921 1.00 93.44 288 LEU A CA 1
ATOM 2239 C C . LEU A 1 288 ? -9.773 -10.657 17.068 1.00 93.44 288 LEU A C 1
ATOM 2241 O O . LEU A 1 288 ? -9.626 -11.344 16.066 1.00 93.44 288 LEU A O 1
ATOM 2245 N N . ALA A 1 289 ? -9.832 -11.197 18.290 1.00 90.06 289 ALA A N 1
ATOM 2246 C CA . ALA A 1 289 ? -9.629 -12.627 18.550 1.00 90.06 289 ALA A CA 1
ATOM 2247 C C . ALA A 1 289 ? -10.692 -13.559 17.948 1.00 90.06 289 ALA A C 1
ATOM 2249 O O . ALA A 1 289 ? -10.456 -14.758 17.864 1.00 90.06 289 ALA A O 1
ATOM 2250 N N . VAL A 1 290 ? -11.859 -13.030 17.571 1.00 87.12 290 VAL A N 1
ATOM 2251 C CA . VAL A 1 290 ? -12.957 -13.811 16.972 1.00 87.12 290 VAL A CA 1
ATOM 2252 C C . VAL A 1 290 ? -13.016 -13.675 15.451 1.00 87.12 290 VAL A C 1
ATOM 2254 O O . VAL A 1 290 ? -13.948 -14.178 14.829 1.00 87.12 290 VAL A O 1
ATOM 2257 N N . LEU A 1 291 ? -12.080 -12.933 14.853 1.00 91.75 291 LEU A N 1
ATOM 2258 C CA . LEU A 1 291 ? -12.012 -12.779 13.408 1.00 91.75 291 LEU A CA 1
ATOM 2259 C C . LEU A 1 291 ? -11.228 -13.942 12.812 1.00 91.75 291 LEU A C 1
ATOM 2261 O O . LEU A 1 291 ? -10.098 -14.211 13.214 1.00 91.75 291 LEU A O 1
ATOM 2265 N N . GLU A 1 292 ? -11.818 -14.574 11.808 1.00 90.31 292 GLU A N 1
ATOM 2266 C CA . GLU A 1 292 ? -11.171 -15.595 10.993 1.00 90.31 292 GLU A CA 1
ATOM 2267 C C . GLU A 1 292 ? -11.058 -15.056 9.566 1.00 90.31 292 GLU A C 1
ATOM 2269 O O . GLU A 1 292 ? -12.059 -15.010 8.845 1.00 90.31 292 GLU A O 1
ATOM 2274 N N . PRO A 1 293 ? -9.871 -14.573 9.154 1.00 91.44 293 PRO A N 1
ATOM 2275 C CA . PRO A 1 293 ? -9.668 -14.150 7.779 1.00 91.44 293 PRO A CA 1
ATOM 2276 C C . PRO A 1 293 ? -9.882 -15.312 6.810 1.00 91.44 293 PRO A C 1
ATOM 2278 O O . PRO A 1 293 ? -9.391 -16.421 7.040 1.00 91.44 293 PRO A O 1
ATOM 2281 N N . SER A 1 294 ? -10.593 -15.054 5.713 1.00 92.81 294 SER A N 1
ATOM 2282 C CA . SER A 1 294 ? -10.804 -16.069 4.683 1.00 92.81 294 SER A CA 1
ATOM 2283 C C . SER A 1 294 ? -9.504 -16.349 3.915 1.00 92.81 294 SER A C 1
ATOM 2285 O O . SER A 1 294 ? -8.654 -15.456 3.812 1.00 92.81 294 SER A O 1
ATOM 2287 N N . PRO A 1 295 ? -9.346 -17.551 3.326 1.00 94.06 295 PRO A N 1
ATOM 2288 C CA . PRO A 1 295 ? -8.225 -17.847 2.432 1.00 94.06 295 PRO A CA 1
ATOM 2289 C C . PRO A 1 295 ? -8.069 -16.798 1.325 1.00 94.06 295 PRO A C 1
ATOM 2291 O O . PRO A 1 295 ? -6.964 -16.309 1.110 1.00 94.06 295 PRO A O 1
ATOM 2294 N N . HIS A 1 296 ? -9.185 -16.342 0.747 1.00 94.12 296 HIS A N 1
ATOM 2295 C CA . HIS A 1 296 ? -9.203 -15.256 -0.232 1.00 94.12 296 HIS A CA 1
ATOM 2296 C C . HIS A 1 296 ? -8.488 -13.990 0.265 1.00 94.12 296 HIS A C 1
ATOM 2298 O O . HIS A 1 296 ? -7.630 -13.452 -0.431 1.00 94.12 296 HIS A O 1
ATOM 2304 N N . GLN A 1 297 ? -8.790 -13.518 1.484 1.00 94.62 297 GLN A N 1
ATOM 2305 C CA . GLN A 1 297 ? -8.140 -12.318 2.026 1.00 94.62 297 GLN A CA 1
ATOM 2306 C C . GLN A 1 297 ? -6.665 -12.556 2.355 1.00 94.62 297 GLN A C 1
ATOM 2308 O O . GLN A 1 297 ? -5.848 -11.659 2.149 1.00 94.62 297 GLN A O 1
ATOM 2313 N N . LEU A 1 298 ? -6.307 -13.750 2.840 1.00 96.00 298 LEU A N 1
ATOM 2314 C CA . LEU A 1 298 ? -4.912 -14.115 3.100 1.00 96.00 298 LEU A CA 1
ATOM 2315 C C . LEU A 1 298 ? -4.088 -14.061 1.805 1.00 96.00 298 LEU A C 1
ATOM 2317 O O . LEU A 1 298 ? -3.074 -13.367 1.770 1.00 96.00 298 LEU A O 1
ATOM 2321 N N . MET A 1 299 ? -4.562 -14.708 0.735 1.00 96.19 299 MET A N 1
ATOM 2322 C CA . MET A 1 299 ? -3.872 -14.729 -0.561 1.00 96.19 299 MET A CA 1
ATOM 2323 C C . MET A 1 299 ? -3.818 -13.341 -1.199 1.00 96.19 299 MET A C 1
ATOM 2325 O O . MET A 1 299 ? -2.753 -12.901 -1.632 1.00 96.19 299 MET A O 1
ATOM 2329 N N . ARG A 1 300 ? -4.926 -12.588 -1.163 1.00 95.38 300 ARG A N 1
ATOM 2330 C CA . ARG A 1 300 ? -4.956 -11.195 -1.627 1.00 95.38 300 ARG A CA 1
ATOM 2331 C C . ARG A 1 300 ? -3.917 -10.337 -0.908 1.00 95.38 300 ARG A C 1
ATOM 2333 O O . ARG A 1 300 ? -3.215 -9.557 -1.548 1.00 95.38 300 ARG A O 1
ATOM 2340 N N . HIS A 1 301 ? -3.809 -10.460 0.415 1.00 96.00 301 HIS A N 1
ATOM 2341 C CA . HIS A 1 301 ? -2.819 -9.716 1.187 1.00 96.00 301 HIS A CA 1
ATOM 2342 C C . HIS A 1 301 ? -1.388 -10.111 0.802 1.00 96.00 301 HIS A C 1
ATOM 2344 O O . HIS A 1 301 ? -0.574 -9.226 0.536 1.00 96.00 301 HIS A O 1
ATOM 2350 N N . SER A 1 302 ? -1.094 -11.409 0.699 1.00 96.50 302 SER A N 1
ATOM 2351 C CA . SER A 1 302 ? 0.235 -11.897 0.313 1.00 96.50 302 SER A CA 1
ATOM 2352 C C . SER A 1 302 ? 0.632 -11.520 -1.117 1.00 96.50 302 SER A C 1
ATOM 2354 O O . SER A 1 302 ? 1.804 -11.248 -1.368 1.00 96.50 302 SER A O 1
ATOM 2356 N N . ALA A 1 303 ? -0.326 -11.388 -2.040 1.00 97.12 303 ALA A N 1
ATOM 2357 C CA . ALA A 1 303 ? -0.082 -10.940 -3.414 1.00 97.12 303 ALA A CA 1
ATOM 2358 C C . ALA A 1 303 ? 0.272 -9.443 -3.527 1.00 97.12 303 ALA A C 1
ATOM 2360 O O . ALA A 1 303 ? 0.951 -9.022 -4.467 1.00 97.12 303 ALA A O 1
ATOM 2361 N N . ARG A 1 304 ? -0.172 -8.603 -2.582 1.00 96.94 304 ARG A N 1
ATOM 2362 C CA . ARG A 1 304 ? 0.012 -7.141 -2.666 1.00 96.94 304 ARG A CA 1
ATOM 2363 C C . ARG A 1 304 ? 1.469 -6.719 -2.633 1.00 96.94 304 ARG A C 1
ATOM 2365 O O . ARG A 1 304 ? 1.848 -5.817 -3.381 1.00 96.94 304 ARG A O 1
ATOM 2372 N N . THR A 1 305 ? 2.268 -7.335 -1.764 1.00 97.00 305 THR A N 1
ATOM 2373 C CA . THR A 1 305 ? 3.694 -7.016 -1.633 1.00 97.00 305 THR A CA 1
ATOM 2374 C C . THR A 1 305 ? 4.450 -7.278 -2.936 1.00 97.00 305 THR A C 1
ATOM 2376 O O . THR A 1 305 ? 4.965 -6.302 -3.475 1.00 97.00 305 THR A O 1
ATOM 2379 N N . PRO A 1 306 ? 4.503 -8.507 -3.494 1.00 97.62 306 PRO A N 1
ATOM 2380 C CA . PRO A 1 306 ? 5.197 -8.753 -4.757 1.00 97.62 306 PRO A CA 1
ATOM 2381 C C . PRO A 1 306 ? 4.641 -7.890 -5.895 1.00 97.62 306 PRO A C 1
ATOM 2383 O O . PRO A 1 306 ? 5.431 -7.326 -6.643 1.00 97.62 306 PRO A O 1
ATOM 2386 N N . SER A 1 307 ? 3.325 -7.660 -5.952 1.00 98.38 307 SER A N 1
ATOM 2387 C CA . SER A 1 307 ? 2.721 -6.797 -6.975 1.00 98.38 307 SER A CA 1
ATOM 2388 C C . SER A 1 307 ? 3.207 -5.346 -6.893 1.00 98.38 307 SER A C 1
ATOM 2390 O O . SER A 1 307 ? 3.518 -4.729 -7.910 1.00 98.38 307 SER A O 1
ATOM 2392 N N . ARG A 1 308 ? 3.314 -4.789 -5.680 1.00 98.00 308 ARG A N 1
ATOM 2393 C CA . ARG A 1 308 ? 3.877 -3.448 -5.469 1.00 98.00 308 ARG A CA 1
ATOM 2394 C C . ARG A 1 308 ? 5.369 -3.413 -5.793 1.00 98.00 308 ARG A C 1
ATOM 2396 O O . ARG A 1 308 ? 5.845 -2.434 -6.352 1.00 98.00 308 ARG A O 1
ATOM 2403 N N . LEU A 1 309 ? 6.113 -4.465 -5.448 1.00 98.19 309 LEU A N 1
ATOM 2404 C CA . LEU A 1 309 ? 7.535 -4.542 -5.779 1.00 98.19 309 LEU A CA 1
ATOM 2405 C C . LEU A 1 309 ? 7.763 -4.572 -7.288 1.00 98.19 309 LEU A C 1
ATOM 2407 O O . LEU A 1 309 ? 8.667 -3.890 -7.756 1.00 98.19 309 LEU A O 1
ATOM 2411 N N . LEU A 1 310 ? 6.925 -5.309 -8.018 1.00 97.69 310 LEU A N 1
ATOM 2412 C CA . LEU A 1 310 ? 6.981 -5.438 -9.468 1.00 97.69 310 LEU A CA 1
ATOM 2413 C C . LEU A 1 310 ? 6.705 -4.116 -10.191 1.00 97.69 310 LEU A C 1
ATOM 2415 O O . LEU A 1 310 ? 7.467 -3.754 -11.077 1.00 97.69 310 LEU A O 1
ATOM 2419 N N . ILE A 1 311 ? 5.618 -3.428 -9.832 1.00 97.69 311 ILE A N 1
ATOM 2420 C CA . ILE A 1 311 ? 5.107 -2.287 -10.615 1.00 97.69 311 ILE A CA 1
ATOM 2421 C C . ILE A 1 311 ? 5.665 -0.947 -10.146 1.00 97.69 311 ILE A C 1
ATOM 2423 O O . ILE A 1 311 ? 5.708 0.017 -10.911 1.00 97.69 311 ILE A O 1
ATOM 2427 N N . ASP A 1 312 ? 6.086 -0.878 -8.885 1.00 97.06 312 ASP A N 1
ATOM 2428 C CA . ASP A 1 312 ? 6.425 0.381 -8.244 1.00 97.06 312 ASP A CA 1
ATOM 2429 C C . ASP A 1 312 ? 7.841 0.384 -7.660 1.00 97.06 312 ASP A C 1
ATOM 2431 O O . ASP A 1 312 ? 8.721 1.052 -8.197 1.00 97.06 312 ASP A O 1
ATOM 2435 N N . ASP A 1 313 ? 8.101 -0.364 -6.581 1.00 97.69 313 ASP A N 1
ATOM 2436 C CA . ASP A 1 313 ? 9.358 -0.202 -5.837 1.00 97.69 313 ASP A CA 1
ATOM 2437 C C . ASP A 1 313 ? 10.593 -0.536 -6.696 1.00 97.69 313 ASP A C 1
ATOM 2439 O O . ASP A 1 313 ? 11.565 0.227 -6.673 1.00 97.69 313 ASP A O 1
ATOM 2443 N N . LEU A 1 314 ? 10.598 -1.678 -7.405 1.00 97.19 314 LEU A N 1
ATOM 2444 C CA . LEU A 1 314 ? 11.746 -2.096 -8.220 1.00 97.19 314 LEU A CA 1
ATOM 2445 C C . LEU A 1 314 ? 11.921 -1.177 -9.432 1.00 97.19 314 LEU A C 1
ATOM 2447 O O . LEU A 1 314 ? 13.027 -0.649 -9.562 1.00 97.19 314 LEU A O 1
ATOM 2451 N N . PRO A 1 315 ? 10.886 -0.905 -10.258 1.00 96.88 315 PRO A N 1
ATOM 2452 C CA . PRO A 1 315 ? 10.973 0.098 -11.313 1.00 96.88 315 PRO A CA 1
ATOM 2453 C C . PRO A 1 315 ? 11.475 1.432 -10.800 1.00 96.88 315 PRO A C 1
ATOM 2455 O O . PRO A 1 315 ? 12.442 1.948 -11.333 1.00 96.88 315 PRO A O 1
ATOM 2458 N N . HIS A 1 316 ? 10.901 1.972 -9.728 1.00 96.69 316 HIS A N 1
ATOM 2459 C CA . HIS A 1 316 ? 11.327 3.266 -9.224 1.00 96.69 316 HIS A CA 1
ATOM 2460 C C . HIS A 1 316 ? 12.801 3.268 -8.842 1.00 96.69 316 HIS A C 1
ATOM 2462 O O . HIS A 1 316 ? 13.555 4.086 -9.361 1.00 96.69 316 HIS A O 1
ATOM 2468 N N . THR A 1 317 ? 13.219 2.332 -7.989 1.00 96.25 317 THR A N 1
ATOM 2469 C CA . THR A 1 317 ? 14.603 2.296 -7.500 1.00 96.25 317 THR A CA 1
ATOM 2470 C C . THR A 1 317 ? 15.581 2.057 -8.649 1.00 96.25 317 THR A C 1
ATOM 2472 O O . THR A 1 317 ? 16.649 2.660 -8.694 1.00 96.25 317 THR A O 1
ATOM 2475 N N . TYR A 1 318 ? 15.214 1.193 -9.598 1.00 96.12 318 TYR A N 1
ATOM 2476 C CA . TYR A 1 318 ? 16.053 0.872 -10.740 1.00 96.12 318 TYR A CA 1
ATOM 2477 C C . TYR A 1 318 ? 16.104 2.016 -11.756 1.00 96.12 318 TYR A C 1
ATOM 2479 O O . TYR A 1 318 ? 17.182 2.402 -12.174 1.00 96.12 318 TYR A O 1
ATOM 2487 N N . LEU A 1 319 ? 14.986 2.619 -12.137 1.00 96.19 319 LEU A N 1
ATOM 2488 C CA . LEU A 1 319 ? 14.938 3.656 -13.171 1.00 96.19 319 LEU A CA 1
ATOM 2489 C C . LEU A 1 319 ? 15.555 4.992 -12.726 1.00 96.19 319 LEU A C 1
ATOM 2491 O O . LEU A 1 319 ? 15.858 5.821 -13.579 1.00 96.19 319 LEU A O 1
ATOM 2495 N N . THR A 1 320 ? 15.749 5.215 -11.421 1.00 95.25 320 THR A N 1
ATOM 2496 C CA . THR A 1 320 ? 16.332 6.460 -10.884 1.00 95.25 320 THR A CA 1
ATOM 2497 C C . THR A 1 320 ? 17.730 6.293 -10.299 1.00 95.25 320 THR A C 1
ATOM 2499 O O . THR A 1 320 ? 18.297 7.268 -9.805 1.00 95.25 320 THR A O 1
ATOM 2502 N N . ALA A 1 321 ? 18.288 5.081 -10.292 1.00 93.69 321 ALA A N 1
ATOM 2503 C CA . ALA A 1 321 ? 19.637 4.874 -9.780 1.00 93.69 321 ALA A CA 1
ATOM 2504 C C . ALA A 1 321 ? 20.688 5.440 -10.748 1.00 93.69 321 ALA A C 1
ATOM 2506 O O . ALA A 1 321 ? 20.496 5.342 -11.963 1.00 93.69 321 ALA A O 1
ATOM 2507 N N . PRO A 1 322 ? 21.815 5.978 -10.251 1.00 89.19 322 PRO A N 1
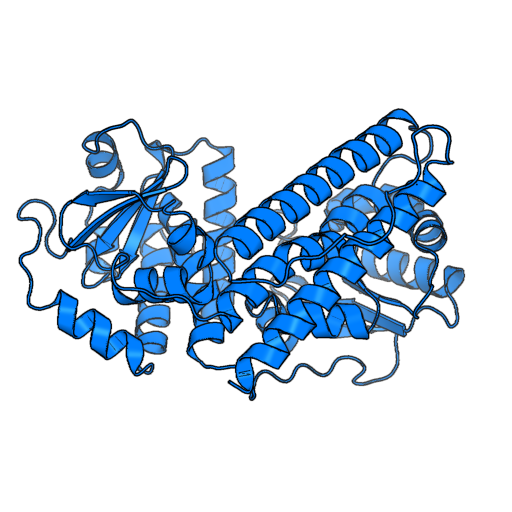ATOM 2508 C CA . PRO A 1 322 ? 22.874 6.489 -11.116 1.00 89.19 322 PRO A CA 1
ATOM 2509 C C . PRO A 1 322 ? 23.378 5.411 -12.103 1.00 89.19 322 PRO A C 1
ATOM 2511 O O . PRO A 1 322 ? 23.459 4.240 -11.722 1.00 89.19 322 PRO A O 1
ATOM 2514 N N . PRO A 1 323 ? 23.662 5.755 -13.376 1.00 78.69 323 PRO A N 1
ATOM 2515 C CA . PRO A 1 323 ? 24.075 4.793 -14.406 1.00 78.69 323 PRO A CA 1
ATOM 2516 C C . PRO A 1 323 ? 25.476 4.209 -14.199 1.00 78.69 323 PRO A C 1
ATOM 2518 O O . PRO A 1 323 ? 25.668 3.036 -14.493 1.00 78.69 323 PRO A O 1
ATOM 2521 N N . ASP A 1 324 ? 26.404 4.986 -13.639 1.00 80.94 324 ASP A N 1
ATOM 2522 C CA . ASP A 1 324 ? 27.818 4.605 -13.481 1.00 80.94 324 ASP A CA 1
ATOM 2523 C C . ASP A 1 324 ? 28.165 4.170 -12.044 1.00 80.94 324 ASP A C 1
ATOM 2525 O O . ASP A 1 324 ? 29.318 4.231 -11.620 1.00 80.94 324 ASP A O 1
ATOM 2529 N N . ASP A 1 325 ? 27.154 3.778 -11.266 1.00 84.69 325 ASP A N 1
ATOM 2530 C CA . ASP A 1 325 ? 27.306 3.371 -9.871 1.00 84.69 325 ASP A CA 1
ATOM 2531 C C . ASP A 1 325 ? 26.989 1.878 -9.710 1.00 84.69 325 ASP A C 1
ATOM 2533 O O . ASP A 1 325 ? 25.859 1.463 -9.423 1.00 84.69 325 ASP A O 1
ATOM 2537 N N . ASP A 1 326 ? 28.022 1.057 -9.900 1.00 83.75 326 ASP A N 1
ATOM 2538 C CA . ASP A 1 326 ? 27.941 -0.386 -9.685 1.00 83.75 326 ASP A CA 1
ATOM 2539 C C . ASP A 1 326 ? 27.517 -0.716 -8.248 1.00 83.75 326 ASP A C 1
ATOM 2541 O O . ASP A 1 326 ? 26.786 -1.686 -8.031 1.00 83.75 326 ASP A O 1
ATOM 2545 N N . GLU A 1 327 ? 27.928 0.078 -7.255 1.00 87.88 327 GLU A N 1
ATOM 2546 C CA . GLU A 1 327 ? 27.545 -0.131 -5.858 1.00 87.88 327 GLU A CA 1
ATOM 2547 C C . GLU A 1 327 ? 26.037 0.084 -5.668 1.00 87.88 327 GLU A C 1
ATOM 2549 O O . GLU A 1 327 ? 25.380 -0.722 -4.998 1.00 87.88 327 GLU A O 1
ATOM 2554 N N . ALA A 1 328 ? 25.453 1.089 -6.330 1.00 90.00 328 ALA A N 1
ATOM 2555 C CA . ALA A 1 328 ? 24.009 1.304 -6.334 1.00 90.00 328 ALA A CA 1
ATOM 2556 C C . ALA A 1 328 ? 23.252 0.103 -6.917 1.00 90.00 328 ALA A C 1
ATOM 2558 O O . ALA A 1 328 ? 22.283 -0.358 -6.309 1.00 90.00 328 ALA A O 1
ATOM 2559 N N . LEU A 1 329 ? 23.701 -0.460 -8.045 1.00 90.25 329 LEU A N 1
ATOM 2560 C CA . LEU A 1 329 ? 23.077 -1.658 -8.621 1.00 90.25 329 LEU A CA 1
ATOM 2561 C C . LEU A 1 329 ? 23.196 -2.874 -7.697 1.00 90.25 329 LEU A C 1
ATOM 2563 O O . LEU A 1 329 ? 22.216 -3.598 -7.498 1.00 90.25 329 LEU A O 1
ATOM 2567 N N . HIS A 1 330 ? 24.361 -3.081 -7.079 1.00 90.44 330 HIS A N 1
ATOM 2568 C CA . HIS A 1 330 ? 24.555 -4.151 -6.099 1.00 90.44 330 HIS A CA 1
ATOM 2569 C C . HIS A 1 330 ? 23.622 -4.000 -4.895 1.00 90.44 330 HIS A C 1
ATOM 2571 O O . HIS A 1 330 ? 23.025 -4.988 -4.458 1.00 90.44 330 HIS A O 1
ATOM 2577 N N . LYS A 1 331 ? 23.461 -2.775 -4.384 1.00 94.00 331 LYS A N 1
ATOM 2578 C CA . LYS A 1 331 ? 22.558 -2.469 -3.272 1.00 94.00 331 LYS A CA 1
ATOM 2579 C C . LYS A 1 331 ? 21.102 -2.738 -3.635 1.00 94.00 331 LYS A C 1
ATOM 2581 O O . LYS A 1 331 ? 20.401 -3.378 -2.857 1.00 94.00 331 LYS A O 1
ATOM 2586 N N . ILE A 1 332 ? 20.667 -2.336 -4.831 1.00 95.38 332 ILE A N 1
ATOM 2587 C CA . ILE A 1 332 ? 19.323 -2.648 -5.338 1.00 95.38 332 ILE A CA 1
ATOM 2588 C C . ILE A 1 332 ? 19.113 -4.158 -5.339 1.00 95.38 332 ILE A C 1
ATOM 2590 O O . ILE A 1 332 ? 18.165 -4.650 -4.732 1.00 95.38 332 ILE A O 1
ATOM 2594 N N . ILE A 1 333 ? 20.017 -4.915 -5.964 1.00 95.31 333 ILE A N 1
ATOM 2595 C CA . ILE A 1 333 ? 19.859 -6.368 -6.045 1.00 95.31 333 ILE A CA 1
ATOM 2596 C C . ILE A 1 333 ? 19.789 -6.986 -4.644 1.00 95.31 333 ILE A C 1
ATOM 2598 O O . ILE A 1 333 ? 18.888 -7.779 -4.377 1.00 95.31 333 ILE A O 1
ATOM 2602 N N . HIS A 1 334 ? 20.688 -6.595 -3.740 1.00 94.81 334 HIS A N 1
ATOM 2603 C CA . HIS A 1 334 ? 20.688 -7.059 -2.354 1.00 94.81 334 HIS A CA 1
ATOM 2604 C C . HIS A 1 334 ? 19.356 -6.765 -1.639 1.00 94.81 334 HIS A C 1
ATOM 2606 O O . HIS A 1 334 ? 18.751 -7.659 -1.042 1.00 94.81 334 HIS A O 1
ATOM 2612 N N . ASP A 1 335 ? 18.857 -5.534 -1.733 1.00 96.81 335 ASP A N 1
ATOM 2613 C CA . ASP A 1 335 ? 17.642 -5.108 -1.040 1.00 96.81 335 ASP A CA 1
ATOM 2614 C C . ASP A 1 335 ? 16.403 -5.849 -1.563 1.00 96.81 335 ASP A C 1
ATOM 2616 O O . ASP A 1 335 ? 15.559 -6.298 -0.780 1.00 96.81 335 ASP A O 1
ATOM 2620 N N . PHE A 1 336 ? 16.298 -6.053 -2.879 1.00 96.94 336 PHE A N 1
ATOM 2621 C CA . PHE A 1 336 ? 15.179 -6.787 -3.473 1.00 96.94 336 PHE A CA 1
ATOM 2622 C C . PHE A 1 336 ? 15.295 -8.309 -3.304 1.00 96.94 336 PHE A C 1
ATOM 2624 O O . PHE A 1 336 ? 14.266 -8.970 -3.146 1.00 96.94 336 PHE A O 1
ATOM 2631 N N . GLN A 1 337 ? 16.504 -8.871 -3.211 1.00 94.69 337 GLN A N 1
ATOM 2632 C CA . GLN A 1 337 ? 16.703 -10.261 -2.781 1.00 94.69 337 GLN A CA 1
ATOM 2633 C C . GLN A 1 337 ? 16.233 -10.475 -1.331 1.00 94.69 337 GLN A C 1
ATOM 2635 O O . GLN A 1 337 ? 15.548 -11.461 -1.050 1.00 94.69 337 GLN A O 1
ATOM 2640 N N . ASN A 1 338 ? 16.496 -9.529 -0.424 1.00 95.25 338 ASN A N 1
ATOM 2641 C CA . ASN A 1 338 ? 15.979 -9.582 0.950 1.00 95.25 338 ASN A CA 1
ATOM 2642 C C . ASN A 1 338 ? 14.447 -9.477 1.000 1.00 95.25 338 ASN A C 1
ATOM 2644 O O . ASN A 1 338 ? 13.791 -10.200 1.753 1.00 95.25 338 ASN A O 1
ATOM 2648 N N . LYS A 1 339 ? 13.846 -8.625 0.160 1.00 96.50 339 LYS A N 1
ATOM 2649 C CA . LYS A 1 339 ? 12.383 -8.557 0.019 1.00 96.50 339 LYS A CA 1
ATOM 2650 C C . LYS A 1 339 ? 11.795 -9.882 -0.495 1.00 96.50 339 LYS A C 1
ATOM 2652 O O . LYS A 1 339 ? 10.787 -10.337 0.044 1.00 96.50 339 LYS A O 1
ATOM 2657 N N . LEU A 1 340 ? 12.437 -10.538 -1.467 1.00 94.25 340 LEU A N 1
ATOM 2658 C CA . LEU A 1 340 ? 12.043 -11.878 -1.929 1.00 94.25 340 LEU A CA 1
ATOM 2659 C C . LEU A 1 340 ? 12.165 -12.941 -0.835 1.00 94.25 340 LEU A C 1
ATOM 2661 O O . LEU A 1 340 ? 11.298 -13.809 -0.735 1.00 94.25 340 LEU A O 1
ATOM 2665 N N . LEU A 1 341 ? 13.209 -12.882 -0.007 1.00 92.81 341 LEU A N 1
ATOM 2666 C CA . LEU A 1 341 ? 13.359 -13.790 1.129 1.00 92.81 341 LEU A CA 1
ATOM 2667 C C . LEU A 1 341 ? 12.192 -13.641 2.112 1.00 92.81 341 LEU A C 1
ATOM 2669 O O . LEU A 1 341 ? 11.625 -14.647 2.530 1.00 92.81 341 LEU A O 1
ATOM 2673 N N . ASN A 1 342 ? 11.775 -12.411 2.420 1.00 94.19 342 ASN A N 1
ATOM 2674 C CA . ASN A 1 342 ? 10.618 -12.174 3.287 1.00 94.19 342 ASN A CA 1
ATOM 2675 C C . ASN A 1 342 ? 9.321 -12.749 2.698 1.00 94.19 342 ASN A C 1
ATOM 2677 O O . ASN A 1 342 ? 8.553 -13.366 3.432 1.00 94.19 342 ASN A O 1
ATOM 2681 N N . ILE A 1 343 ? 9.104 -12.619 1.382 1.00 94.38 343 ILE A N 1
ATOM 2682 C CA . ILE A 1 343 ? 7.953 -13.236 0.694 1.00 94.38 343 ILE A CA 1
ATOM 2683 C C . ILE A 1 343 ? 8.000 -14.768 0.821 1.00 94.38 343 ILE A C 1
ATOM 2685 O O . ILE A 1 343 ? 6.987 -15.394 1.126 1.00 94.38 343 ILE A O 1
ATOM 2689 N N . ARG A 1 344 ? 9.180 -15.379 0.640 1.00 92.56 344 ARG A N 1
ATOM 2690 C CA . ARG A 1 344 ? 9.373 -16.833 0.790 1.00 92.56 344 ARG A CA 1
ATOM 2691 C C . ARG A 1 344 ? 9.082 -17.308 2.215 1.00 92.56 344 ARG A C 1
ATOM 2693 O O . ARG A 1 344 ? 8.381 -18.301 2.386 1.00 92.56 344 ARG A O 1
ATOM 2700 N N . LEU A 1 345 ? 9.592 -16.598 3.222 1.00 92.38 345 LEU A N 1
ATOM 2701 C CA . LEU A 1 345 ? 9.370 -16.921 4.635 1.00 92.38 345 LEU A CA 1
ATOM 2702 C C . LEU A 1 345 ? 7.893 -16.781 5.025 1.00 92.38 345 LEU A C 1
ATOM 2704 O O . LEU A 1 345 ? 7.364 -17.627 5.742 1.00 92.38 345 LEU A O 1
ATOM 2708 N N . GLU A 1 346 ? 7.208 -15.747 4.531 1.00 93.56 346 GLU A N 1
ATOM 2709 C CA . GLU A 1 346 ? 5.765 -15.590 4.730 1.00 93.56 346 GLU A CA 1
ATOM 2710 C C . GLU A 1 346 ? 4.984 -16.766 4.123 1.00 93.56 346 GLU A C 1
ATOM 2712 O O . GLU A 1 346 ? 4.145 -17.355 4.809 1.00 93.56 346 GLU A O 1
ATOM 2717 N N . ASN A 1 347 ? 5.311 -17.172 2.890 1.00 92.75 347 ASN A N 1
ATOM 2718 C CA . ASN A 1 347 ? 4.681 -18.330 2.249 1.00 92.75 347 ASN A CA 1
ATOM 2719 C C . ASN A 1 347 ? 4.930 -19.635 3.017 1.00 92.75 347 ASN A C 1
ATOM 2721 O O . ASN A 1 347 ? 4.037 -20.474 3.149 1.00 92.75 347 ASN A O 1
ATOM 2725 N N . GLU A 1 348 ? 6.145 -19.823 3.535 1.00 92.44 348 GLU A N 1
ATOM 2726 C CA . GLU A 1 348 ? 6.482 -20.993 4.343 1.00 92.44 348 GLU A CA 1
ATOM 2727 C C . GLU A 1 348 ? 5.622 -21.047 5.613 1.00 92.44 348 GLU A C 1
ATOM 2729 O O . GLU A 1 348 ? 5.085 -22.103 5.958 1.00 92.44 348 GLU A O 1
ATOM 2734 N N . LEU A 1 349 ? 5.427 -19.909 6.285 1.00 92.75 349 LEU A N 1
ATOM 2735 C CA . LEU A 1 349 ? 4.527 -19.821 7.433 1.00 92.75 349 LEU A CA 1
ATOM 2736 C C . LEU A 1 349 ? 3.085 -20.147 7.036 1.00 92.75 349 LEU A C 1
ATOM 2738 O O . LEU A 1 349 ? 2.452 -20.966 7.700 1.00 92.75 349 LEU A O 1
ATOM 2742 N N . LEU A 1 350 ? 2.578 -19.572 5.943 1.00 93.25 350 LEU A N 1
ATOM 2743 C CA . LEU A 1 350 ? 1.239 -19.879 5.428 1.00 93.25 350 LEU A CA 1
ATOM 2744 C C . LEU A 1 350 ? 1.059 -21.371 5.139 1.00 93.25 350 LEU A C 1
ATOM 2746 O O . LEU A 1 350 ? 0.051 -21.958 5.535 1.00 93.25 350 LEU A O 1
ATOM 2750 N N . SER A 1 351 ? 2.062 -22.003 4.534 1.00 91.94 351 SER A N 1
ATOM 2751 C CA . SER A 1 351 ? 2.073 -23.441 4.256 1.00 91.94 351 SER A CA 1
ATOM 2752 C C . SER A 1 351 ? 2.037 -24.269 5.544 1.00 91.94 351 SER A C 1
ATOM 2754 O O . SER A 1 351 ? 1.271 -25.226 5.654 1.00 91.94 351 SER A O 1
ATOM 2756 N N . ARG A 1 352 ? 2.811 -23.879 6.568 1.00 91.69 352 ARG A N 1
ATOM 2757 C CA . ARG A 1 352 ? 2.796 -24.529 7.894 1.00 91.69 352 ARG A CA 1
ATOM 2758 C C . ARG A 1 352 ? 1.446 -24.387 8.601 1.00 91.69 352 ARG A C 1
ATOM 2760 O O . ARG A 1 352 ? 1.043 -25.298 9.320 1.00 91.69 352 ARG A O 1
ATOM 2767 N N . PHE A 1 353 ? 0.732 -23.284 8.374 1.00 91.19 353 PHE A N 1
ATOM 2768 C CA . PHE A 1 353 ? -0.643 -23.085 8.847 1.00 91.19 353 PHE A CA 1
ATOM 2769 C C . PHE A 1 353 ? -1.708 -23.738 7.952 1.00 91.19 353 PHE A C 1
ATOM 2771 O O . PHE A 1 353 ? -2.897 -23.558 8.218 1.00 91.19 353 PHE A O 1
ATOM 2778 N N . GLN A 1 354 ? -1.309 -24.487 6.915 1.00 91.75 354 GLN A N 1
ATOM 2779 C CA . GLN A 1 354 ? -2.212 -25.110 5.940 1.00 91.75 354 GLN A CA 1
ATOM 2780 C C . GLN A 1 354 ? -3.134 -24.079 5.262 1.00 91.75 354 GLN A C 1
ATOM 2782 O O . GLN A 1 354 ? -4.311 -24.336 5.017 1.00 91.75 354 GLN A O 1
ATOM 2787 N N . LYS A 1 355 ? -2.608 -22.871 5.019 1.00 90.94 355 LYS A N 1
ATOM 2788 C CA . LYS A 1 355 ? -3.309 -21.765 4.346 1.00 90.94 355 LYS A CA 1
ATOM 2789 C C . LYS A 1 355 ? -2.851 -21.539 2.910 1.00 90.94 355 LYS A C 1
ATOM 2791 O O . LYS A 1 355 ? -3.534 -20.824 2.195 1.00 90.94 355 LYS A O 1
ATOM 2796 N N . ALA A 1 356 ? -1.731 -22.133 2.512 1.00 88.62 356 ALA A N 1
ATOM 2797 C CA . ALA A 1 356 ? -1.202 -22.122 1.153 1.00 88.62 356 ALA A CA 1
ATOM 2798 C C . ALA A 1 356 ? -0.618 -23.509 0.831 1.00 88.62 356 ALA A C 1
ATOM 2800 O O . ALA A 1 356 ? -0.222 -24.225 1.764 1.00 88.62 356 ALA A O 1
ATOM 2801 N N . PRO A 1 357 ? -0.554 -23.913 -0.448 1.00 85.31 357 PRO A N 1
ATOM 2802 C CA . PRO A 1 357 ? 0.110 -25.149 -0.829 1.00 85.31 357 PRO A CA 1
ATOM 2803 C C . PRO A 1 357 ? 1.614 -25.071 -0.545 1.00 85.31 357 PRO A C 1
ATOM 2805 O O . PRO A 1 357 ? 2.250 -24.025 -0.692 1.00 85.31 357 PRO A O 1
ATOM 2808 N N . GLN A 1 358 ? 2.205 -26.210 -0.171 1.00 79.44 358 GLN A N 1
ATOM 2809 C CA . GLN A 1 358 ? 3.660 -26.324 -0.157 1.00 79.44 358 GLN A CA 1
ATOM 2810 C C . GLN A 1 358 ? 4.175 -26.229 -1.588 1.00 79.44 358 GLN A C 1
ATOM 2812 O O . GLN A 1 358 ? 3.709 -26.940 -2.477 1.00 79.44 358 GLN A O 1
ATOM 2817 N N . PHE A 1 359 ? 5.161 -25.368 -1.796 1.00 75.25 359 PHE A N 1
ATOM 2818 C CA . PHE A 1 359 ? 5.698 -25.112 -3.119 1.00 75.25 359 PHE A CA 1
ATOM 2819 C C . PHE A 1 359 ? 7.191 -24.784 -3.062 1.00 75.25 359 PHE A C 1
ATOM 2821 O O . PHE A 1 359 ? 7.700 -24.306 -2.048 1.00 75.25 359 PHE A O 1
ATOM 2828 N N . THR A 1 360 ? 7.890 -25.035 -4.170 1.00 68.25 360 THR A N 1
ATOM 2829 C CA . THR A 1 360 ? 9.284 -24.623 -4.372 1.00 68.25 360 THR A CA 1
ATOM 2830 C C . THR A 1 360 ? 9.308 -23.461 -5.357 1.00 68.25 360 THR A C 1
ATOM 2832 O O . THR A 1 360 ? 8.968 -23.706 -6.509 1.00 68.25 360 THR A O 1
ATOM 2835 N N . PRO A 1 361 ? 9.708 -22.239 -4.942 1.00 68.12 361 PRO A N 1
ATOM 2836 C CA . PRO A 1 361 ? 9.758 -21.050 -5.799 1.00 68.12 361 PRO A CA 1
ATOM 2837 C C . PRO A 1 361 ? 10.407 -21.337 -7.165 1.00 68.12 361 PRO A C 1
ATOM 2839 O O . PRO A 1 361 ? 11.229 -22.255 -7.245 1.00 68.12 361 PRO A O 1
ATOM 2842 N N . PRO A 1 362 ? 10.144 -20.525 -8.212 1.00 69.88 362 PRO A N 1
ATOM 2843 C CA . PRO A 1 362 ? 10.948 -20.580 -9.432 1.00 69.88 362 PRO A CA 1
ATOM 2844 C C . PRO A 1 362 ? 12.443 -20.521 -9.077 1.00 69.88 362 PRO A C 1
ATOM 2846 O O . PRO A 1 362 ? 12.802 -20.023 -8.000 1.00 69.88 362 PRO A O 1
ATOM 2849 N N . GLY A 1 363 ? 13.286 -21.090 -9.950 1.00 71.94 363 GLY A N 1
ATOM 2850 C CA . GLY A 1 363 ? 14.726 -21.278 -9.721 1.00 71.94 363 GLY A CA 1
ATOM 2851 C C . GLY A 1 363 ? 15.408 -20.042 -9.118 1.00 71.94 363 GLY A C 1
ATOM 2852 O O . GLY A 1 363 ? 14.913 -18.931 -9.280 1.00 71.94 363 GLY A O 1
ATOM 2853 N N . PRO A 1 364 ? 16.502 -20.206 -8.355 1.00 78.94 364 PRO A N 1
ATOM 2854 C CA . PRO A 1 364 ? 17.105 -19.092 -7.628 1.00 78.94 364 PRO A CA 1
ATOM 2855 C C . PRO A 1 364 ? 17.457 -17.931 -8.569 1.00 78.94 364 PRO A C 1
ATOM 2857 O O . PRO A 1 364 ? 17.881 -18.161 -9.700 1.00 78.94 364 PRO A O 1
ATOM 2860 N N . VAL A 1 365 ? 17.331 -16.693 -8.069 1.00 84.12 365 VAL A N 1
ATOM 2861 C CA . VAL A 1 365 ? 17.923 -15.513 -8.724 1.00 84.12 365 VAL A CA 1
ATOM 2862 C C . VAL A 1 365 ? 19.385 -15.852 -9.045 1.00 84.12 365 VAL A C 1
ATOM 2864 O O . VAL A 1 365 ? 20.037 -16.426 -8.162 1.00 84.12 365 VAL A O 1
ATOM 2867 N N . PRO A 1 366 ? 19.901 -15.511 -10.244 1.00 89.44 366 PRO A N 1
ATOM 2868 C CA . PRO A 1 366 ? 21.284 -15.786 -10.604 1.00 89.44 366 PRO A CA 1
ATOM 2869 C C . PRO A 1 366 ? 22.262 -15.323 -9.520 1.00 89.44 366 PRO A C 1
ATOM 2871 O O . PRO A 1 366 ? 22.007 -14.351 -8.787 1.00 89.44 366 PRO A O 1
ATOM 2874 N N . ASP A 1 367 ? 23.358 -16.067 -9.395 1.00 88.69 367 ASP A N 1
ATOM 2875 C CA . ASP A 1 367 ? 24.379 -15.835 -8.382 1.00 88.69 367 ASP A CA 1
ATOM 2876 C C . ASP A 1 367 ? 25.097 -14.492 -8.587 1.00 88.69 367 ASP A C 1
ATOM 2878 O O . ASP A 1 367 ? 24.752 -13.677 -9.443 1.00 88.69 367 ASP A O 1
ATOM 2882 N N . ARG A 1 368 ? 26.073 -14.204 -7.723 1.00 87.38 368 ARG A N 1
ATOM 2883 C CA . ARG A 1 368 ? 26.813 -12.941 -7.788 1.00 87.38 368 ARG A CA 1
ATOM 2884 C C . ARG A 1 368 ? 27.668 -12.824 -9.056 1.00 87.38 368 ARG A C 1
ATOM 2886 O O . ARG A 1 368 ? 27.997 -11.699 -9.421 1.00 87.38 368 ARG A O 1
ATOM 2893 N N . ASP A 1 369 ? 28.004 -13.944 -9.687 1.00 88.94 369 ASP A N 1
ATOM 2894 C CA . ASP A 1 369 ? 28.887 -13.987 -10.851 1.00 88.94 369 ASP A CA 1
ATOM 2895 C C . ASP A 1 369 ? 28.125 -13.659 -12.147 1.00 88.94 369 ASP A C 1
ATOM 2897 O O . ASP A 1 369 ? 28.732 -13.249 -13.138 1.00 88.94 369 ASP A O 1
ATOM 2901 N N . ALA A 1 370 ? 26.791 -13.759 -12.129 1.00 91.31 370 ALA A N 1
ATOM 2902 C CA . ALA A 1 370 ? 25.936 -13.295 -13.213 1.00 91.31 370 ALA A CA 1
ATOM 2903 C C . ALA A 1 370 ? 25.917 -11.751 -13.338 1.00 91.31 370 ALA A C 1
ATOM 2905 O O . ALA A 1 370 ? 25.918 -11.037 -12.325 1.00 91.31 370 ALA A O 1
ATOM 2906 N N . PRO A 1 371 ? 25.811 -11.206 -14.567 1.00 91.38 371 PRO A N 1
ATOM 2907 C CA . PRO A 1 371 ? 25.692 -9.769 -14.800 1.00 91.38 371 PRO A CA 1
ATOM 2908 C C . PRO A 1 371 ? 24.549 -9.114 -13.995 1.00 91.38 371 PRO A C 1
ATOM 2910 O O . PRO A 1 371 ? 23.445 -9.666 -13.930 1.00 91.38 371 PRO A O 1
ATOM 2913 N N . PRO A 1 372 ? 24.736 -7.898 -13.434 1.00 90.62 372 PRO A N 1
ATOM 2914 C CA . PRO A 1 372 ? 23.693 -7.200 -12.674 1.00 90.62 372 PRO A CA 1
ATOM 2915 C C . PRO A 1 372 ? 22.366 -7.057 -13.429 1.00 90.62 372 PRO A C 1
ATOM 2917 O O . PRO A 1 372 ? 21.297 -7.208 -12.842 1.00 90.62 372 PRO A O 1
ATOM 2920 N N . GLN A 1 373 ? 22.430 -6.818 -14.739 1.00 90.12 373 GLN A N 1
ATOM 2921 C CA . GLN A 1 373 ? 21.261 -6.693 -15.609 1.00 90.12 373 GLN A CA 1
ATOM 2922 C C . GLN A 1 373 ? 20.413 -7.974 -15.655 1.00 90.12 373 GLN A C 1
ATOM 2924 O O . GLN A 1 373 ? 19.185 -7.897 -15.586 1.00 90.12 373 GLN A O 1
ATOM 2929 N N . GLU A 1 374 ? 21.052 -9.145 -15.712 1.00 92.38 374 GLU A N 1
ATOM 2930 C CA . GLU A 1 374 ? 20.365 -10.442 -15.680 1.00 92.38 374 GLU A CA 1
ATOM 2931 C C . GLU A 1 374 ? 19.721 -10.688 -14.314 1.00 92.38 374 GLU A C 1
ATOM 2933 O O . GLU A 1 374 ? 18.585 -11.152 -14.221 1.00 92.38 374 GLU A O 1
ATOM 2938 N N . ARG A 1 375 ? 20.410 -10.304 -13.236 1.00 93.94 375 ARG A N 1
ATOM 2939 C CA . ARG A 1 375 ? 19.894 -10.428 -11.866 1.00 93.94 375 ARG A CA 1
ATOM 2940 C C . ARG A 1 375 ? 18.681 -9.527 -11.632 1.00 93.94 375 ARG A C 1
ATOM 2942 O O . ARG A 1 375 ? 17.715 -9.971 -11.018 1.00 93.94 375 ARG A O 1
ATOM 2949 N N . ILE A 1 376 ? 18.692 -8.294 -12.145 1.00 94.44 376 ILE A N 1
ATOM 2950 C CA . ILE A 1 376 ? 17.535 -7.383 -12.103 1.00 94.44 376 ILE A CA 1
ATOM 2951 C C . ILE A 1 376 ? 16.358 -7.953 -12.906 1.00 94.44 376 ILE A C 1
ATOM 2953 O O . ILE A 1 376 ? 15.237 -7.973 -12.400 1.00 94.44 376 ILE A O 1
ATOM 2957 N N . ALA A 1 377 ? 16.599 -8.473 -14.113 1.00 93.44 377 ALA A N 1
ATOM 2958 C CA . ALA A 1 377 ? 15.551 -9.109 -14.914 1.00 93.44 377 ALA A CA 1
ATOM 2959 C C . ALA A 1 377 ? 14.934 -10.321 -14.190 1.00 93.44 377 ALA A C 1
ATOM 2961 O O . ALA A 1 377 ? 13.711 -10.461 -14.139 1.00 93.44 377 ALA A O 1
ATOM 2962 N N . ALA A 1 378 ? 15.760 -11.147 -13.542 1.00 93.75 378 ALA A N 1
ATOM 2963 C CA . ALA A 1 378 ? 15.281 -12.254 -12.722 1.00 93.75 378 ALA A CA 1
ATOM 2964 C C . ALA A 1 378 ? 14.424 -11.773 -11.535 1.00 93.75 378 ALA A C 1
ATOM 2966 O O . ALA A 1 378 ? 13.415 -12.399 -11.216 1.00 93.75 378 ALA A O 1
ATOM 2967 N N . LEU A 1 379 ? 14.768 -10.649 -10.891 1.00 95.62 379 LEU A N 1
ATOM 2968 C CA . LEU A 1 379 ? 13.940 -10.070 -9.824 1.00 95.62 379 LEU A CA 1
ATOM 2969 C C . LEU A 1 379 ? 12.540 -9.686 -10.329 1.00 95.62 379 LEU A C 1
ATOM 2971 O O . LEU A 1 379 ? 11.558 -10.027 -9.667 1.00 95.62 379 LEU A O 1
ATOM 2975 N N . PHE A 1 380 ? 12.434 -9.049 -11.502 1.00 95.50 380 PHE A N 1
ATOM 2976 C CA . PHE A 1 380 ? 11.142 -8.764 -12.143 1.00 95.50 380 PHE A CA 1
ATOM 2977 C C . PHE A 1 380 ? 10.327 -10.045 -12.359 1.00 95.50 380 PHE A C 1
ATOM 2979 O O . PHE A 1 380 ? 9.183 -10.126 -11.910 1.00 95.50 380 PHE A O 1
ATOM 2986 N N . GLN A 1 381 ? 10.938 -11.076 -12.949 1.00 94.19 381 GLN A N 1
ATOM 2987 C CA . GLN A 1 381 ? 10.288 -12.372 -13.183 1.00 94.19 381 GLN A CA 1
ATOM 2988 C C . GLN A 1 381 ? 9.820 -13.037 -11.882 1.00 94.19 381 GLN A C 1
ATOM 2990 O O . GLN A 1 381 ? 8.729 -13.600 -11.823 1.00 94.19 381 GLN A O 1
ATOM 2995 N N . HIS A 1 382 ? 10.612 -12.955 -10.811 1.00 95.19 382 HIS A N 1
ATOM 2996 C CA . HIS A 1 382 ? 10.221 -13.495 -9.513 1.00 95.19 382 HIS A CA 1
ATOM 2997 C C . HIS A 1 382 ? 9.020 -12.765 -8.908 1.00 95.19 382 HIS A C 1
ATOM 2999 O O . HIS A 1 382 ? 8.132 -13.424 -8.367 1.00 95.19 382 HIS A O 1
ATOM 3005 N N . PHE A 1 383 ? 8.987 -11.430 -8.950 1.00 96.31 383 PHE A N 1
ATOM 3006 C CA . PHE A 1 383 ? 7.852 -10.677 -8.412 1.00 96.31 383 PHE A CA 1
ATOM 3007 C C . PHE A 1 383 ? 6.584 -10.889 -9.236 1.00 96.31 383 PHE A C 1
ATOM 3009 O O . PHE A 1 383 ? 5.505 -11.019 -8.654 1.00 96.31 383 PHE A O 1
ATOM 3016 N N . GLU A 1 384 ? 6.720 -10.996 -10.555 1.00 95.50 384 GLU A N 1
ATOM 3017 C CA . GLU A 1 384 ? 5.638 -11.388 -11.456 1.00 95.50 384 GLU A CA 1
ATOM 3018 C C . GLU A 1 384 ? 5.077 -12.759 -11.075 1.00 95.50 384 GLU A C 1
ATOM 3020 O O . GLU A 1 384 ? 3.891 -12.887 -10.771 1.00 95.50 384 GLU A O 1
ATOM 3025 N N . TRP A 1 385 ? 5.949 -13.764 -10.975 1.00 95.06 385 TRP A N 1
ATOM 3026 C CA . TRP A 1 385 ? 5.554 -15.123 -10.624 1.00 95.06 385 TRP A CA 1
ATOM 3027 C C . TRP A 1 385 ? 4.850 -15.193 -9.261 1.00 95.06 385 TRP A C 1
ATOM 3029 O O . TRP A 1 385 ? 3.787 -15.798 -9.149 1.00 95.06 385 TRP A O 1
ATOM 3039 N N . TRP A 1 386 ? 5.395 -14.541 -8.226 1.00 95.69 386 TRP A N 1
ATOM 3040 C CA . TRP A 1 386 ? 4.776 -14.526 -6.893 1.00 95.69 386 TRP A CA 1
ATOM 3041 C C . TRP A 1 386 ? 3.415 -13.837 -6.891 1.00 95.69 386 TRP A C 1
ATOM 3043 O O . TRP A 1 386 ? 2.493 -14.292 -6.217 1.00 95.69 386 TRP A O 1
ATOM 3053 N N . THR A 1 387 ? 3.289 -12.735 -7.631 1.00 96.62 387 THR A N 1
ATOM 3054 C CA . THR A 1 387 ? 2.014 -12.028 -7.771 1.00 96.62 387 THR A CA 1
ATOM 3055 C C . THR A 1 387 ? 0.982 -12.919 -8.448 1.00 96.62 387 THR A C 1
ATOM 3057 O O . THR A 1 387 ? -0.146 -13.008 -7.965 1.00 96.62 387 THR A O 1
ATOM 3060 N N . GLN A 1 388 ? 1.369 -13.595 -9.532 1.00 95.75 388 GLN A N 1
ATOM 3061 C CA . GLN A 1 388 ? 0.511 -14.520 -10.264 1.00 95.75 388 GLN A CA 1
ATOM 3062 C C . GLN A 1 388 ? 0.072 -15.688 -9.376 1.00 95.75 388 GLN A C 1
ATOM 3064 O O . GLN A 1 388 ? -1.125 -15.874 -9.196 1.00 95.75 388 GLN A O 1
ATOM 3069 N N . PHE A 1 389 ? 1.016 -16.382 -8.732 1.00 94.81 389 PHE A N 1
ATOM 3070 C CA . PHE A 1 389 ? 0.740 -17.511 -7.839 1.00 94.81 389 PHE A CA 1
ATOM 3071 C C . PHE A 1 389 ? -0.316 -17.173 -6.779 1.00 94.81 389 PHE A C 1
ATOM 3073 O O . PHE A 1 389 ? -1.337 -17.847 -6.680 1.00 94.81 389 PHE A O 1
ATOM 3080 N N . TYR A 1 390 ? -0.117 -16.097 -6.013 1.00 96.06 390 TYR A N 1
ATOM 3081 C CA . TYR A 1 390 ? -1.091 -15.730 -4.985 1.00 96.06 390 TYR A CA 1
ATOM 3082 C C . TYR A 1 390 ? -2.424 -15.257 -5.570 1.00 96.06 390 TYR A C 1
ATOM 3084 O O . TYR A 1 390 ? -3.453 -15.412 -4.919 1.00 96.06 390 TYR A O 1
ATOM 3092 N N . THR A 1 391 ? -2.427 -14.671 -6.769 1.00 95.31 391 THR A N 1
ATOM 3093 C CA . THR A 1 391 ? -3.673 -14.272 -7.438 1.00 95.31 391 THR A CA 1
ATOM 3094 C C . THR A 1 391 ? -4.469 -15.499 -7.886 1.00 95.31 391 THR A C 1
ATOM 3096 O O . THR A 1 391 ? -5.680 -15.527 -7.688 1.00 95.31 391 THR A O 1
ATOM 3099 N N . ASP A 1 392 ? -3.803 -16.532 -8.401 1.00 94.94 392 ASP A N 1
ATOM 3100 C CA . ASP A 1 392 ? -4.447 -17.792 -8.788 1.00 94.94 392 ASP A CA 1
ATOM 3101 C C . ASP A 1 392 ? -5.042 -18.512 -7.572 1.00 94.94 392 ASP A C 1
ATOM 3103 O O . ASP A 1 392 ? -6.206 -18.910 -7.593 1.00 94.94 392 ASP A O 1
ATOM 3107 N N . GLU A 1 393 ? -4.295 -18.599 -6.468 1.00 94.06 393 GLU A N 1
ATOM 3108 C CA . GLU A 1 393 ? -4.792 -19.169 -5.205 1.00 94.06 393 GLU A CA 1
ATOM 3109 C C . GLU A 1 393 ? -5.939 -18.333 -4.607 1.00 94.06 393 GLU A C 1
ATOM 3111 O O . GLU A 1 393 ? -6.919 -18.862 -4.071 1.00 94.06 393 GLU A O 1
ATOM 3116 N N . MET A 1 394 ? -5.850 -17.003 -4.716 1.00 94.06 394 MET A N 1
ATOM 3117 C CA . MET A 1 394 ? -6.917 -16.087 -4.317 1.00 94.06 394 MET A CA 1
ATOM 3118 C C . MET A 1 394 ? -8.204 -16.362 -5.104 1.00 94.06 394 MET A C 1
ATOM 3120 O O . MET A 1 394 ? -9.282 -16.357 -4.500 1.00 94.06 394 MET A O 1
ATOM 3124 N N . ASP A 1 395 ? -8.101 -16.601 -6.410 1.00 92.50 395 ASP A N 1
ATOM 3125 C CA . ASP A 1 395 ? -9.241 -16.858 -7.288 1.00 92.50 395 ASP A CA 1
ATOM 3126 C C . ASP A 1 395 ? -9.829 -18.253 -7.055 1.00 92.50 395 ASP A C 1
ATOM 3128 O O . ASP A 1 395 ? -11.036 -18.364 -6.844 1.00 92.50 395 ASP A O 1
ATOM 3132 N N . ALA A 1 396 ? -8.990 -19.283 -6.920 1.00 91.69 396 ALA A N 1
ATOM 3133 C CA . ALA A 1 396 ? -9.424 -20.639 -6.582 1.00 91.69 396 ALA A CA 1
ATOM 3134 C C . ALA A 1 396 ? -10.191 -20.706 -5.247 1.00 91.69 396 ALA A C 1
ATOM 3136 O O . ALA A 1 396 ? -11.139 -21.475 -5.098 1.00 91.69 396 ALA A O 1
ATOM 3137 N N . SER A 1 397 ? -9.820 -19.867 -4.274 1.00 88.06 397 SER A N 1
ATOM 3138 C CA . SER A 1 397 ? -10.481 -19.821 -2.963 1.00 88.06 397 SER A CA 1
ATOM 3139 C C . SER A 1 397 ? -11.845 -19.117 -2.935 1.00 88.06 397 SER A C 1
ATOM 3141 O O . SER A 1 397 ? -12.492 -19.104 -1.887 1.00 88.06 397 SER A O 1
ATOM 3143 N N . ARG A 1 398 ? -12.286 -18.493 -4.040 1.00 78.12 398 ARG A N 1
ATOM 3144 C CA . ARG A 1 398 ? -13.643 -17.920 -4.147 1.00 78.12 398 ARG A CA 1
ATOM 3145 C C . ARG A 1 398 ? -14.702 -18.970 -4.473 1.00 78.12 398 ARG A C 1
ATOM 3147 O O . ARG A 1 398 ? -15.867 -18.751 -4.149 1.00 78.12 398 ARG A O 1
ATOM 3154 N N . ASP A 1 399 ? -14.290 -20.075 -5.088 1.00 57.56 399 ASP A N 1
ATOM 3155 C CA . ASP A 1 399 ? -15.176 -21.136 -5.578 1.00 57.56 399 ASP A CA 1
ATOM 3156 C C . ASP A 1 399 ? -15.440 -22.239 -4.530 1.00 57.56 399 ASP A C 1
ATOM 3158 O O . ASP A 1 399 ? -16.174 -23.194 -4.794 1.00 57.56 399 ASP A O 1
ATOM 3162 N N . THR A 1 400 ? -14.859 -22.096 -3.334 1.00 51.00 400 THR A N 1
ATOM 3163 C CA . THR A 1 400 ? -15.007 -22.981 -2.164 1.00 51.00 400 THR A CA 1
ATOM 3164 C C . THR A 1 400 ? -15.728 -22.277 -1.029 1.00 51.00 400 THR A C 1
ATOM 3166 O O . THR A 1 400 ? -16.613 -22.909 -0.407 1.00 51.00 400 THR A O 1
#